Protein AF-0000000066116613 (afdb_homodimer)

InterPro domains:
  IPR000525 Initiator Rep protein, WH1 domain [PF01051] (94-215)

Secondary structure (DSSP, 8-state):
--TTHHHHHHHHGGGS--------TTEEEEEHHHHHTTTEEPPPSS---PPPPEE-TTTTTTSHHHHHHT--EEEEESS-EEIIIIIHHHHHHHHHHHHHTTS-SEEEE-HHHHHHHHT--TT---HHHHHHHHHHHHHHHT-EEEEEETTTTSEEEEEES-SEEEEETTTTEEEEE--GGGGGGGSGGGEEEEEHHHHHTSTT-HHHHHHHHHHHHS-SSPPPEEHHHHHHHHT--S-HHHHHHHHHHHHHHHHHTTSEEEEEEEETTEEEEEEEEE-TT-----/--TTHHHHHHHHGGGS--------TTEEEEEHHHHHTTTEEPPPSS---PPPPEE-HHHHTTSHHHHHHT--EEEEESS-EEIIIIIHHHHHHHHHHHHHTTS-SEEEE-HHHHHHHHT--TT---HHHHHHHHHHHHHHHT-EEEEEETTTTSEEEEEES-SEEEEETTTTEEEEE--GGGGGGGSGGGEEEEEHHHHHTSTT-HHHHHHHHHHHHS-SSPPPEEHHHHHHHHT--S-HHHHHHHHHHHHHHHHHTTSEEEEEEEETTEEEEEEEEE-TT-----

Sequence (572 aa):
MNQSFISDILYADIESKAKELTVNSNNTVQPVALMRLGVFVPKPSKSKGESKEIDATKAFSQLEIAKAEGYDDIKITGPRLDMDTDFKTWIGVIYAFSKYGLSSNTIQLSFQEFAKACGFPSKRLDAKLRLTIHESLGRLRNKGIAFKRGKDAKGGYQTGLLKVGRFDADLDLIELEADSKLWELFQLDYRVLLQHHALRALPKKEAAQAIYTFIESLPQNPLPLSFARIRERLALQSAVGEQNRIIKKAIEQLKTIGYLDCSIEKKGRESFVIVHSRNPKLKLPEMNQSFISDILYADIESKAKELTVNSNNTVQPVALMRLGVFVPKPSKSKGESKEIDATKAFSQLEIAKAEGYDDIKITGPRLDMDTDFKTWIGVIYAFSKYGLSSNTIQLSFQEFAKACGFPSKRLDAKLRLTIHESLGRLRNKGIAFKRGKDAKGGYQTGLLKVGRFDADLDLIELEADSKLWELFQLDYRVLLQHHALRALPKKEAAQAIYTFIESLPQNPLPLSFARIRERLALQSAVGEQNRIIKKAIEQLKTIGYLDCSIEKKGRESFVIVHSRNPKLKLPE

pLDDT: mean 84.76, std 18.33, range [23.83, 98.25]

Nearest PDB structures (foldseek):
  5tbf-assembly1_A  TM=5.967E-01  e=9.423E-08  Vibrio cholerae
  2z9o-assembly1_B  TM=4.712E-01  e=1.120E-05  Escherichia coli K-12
  6h24-assembly1_A  TM=6.104E-01  e=5.642E-03  Sphinx1.76-related DNA
  4pgh-assembly2_C  TM=4.924E-01  e=4.299E-01  Sorghum bicolor
  6abt-assembly1_A  TM=4.625E-01  e=2.276E+00  Listeria monocytogenes

Radius of gyration: 25.93 Å; Cα contacts (8 Å, |Δi|>4): 1082; chains: 2; bounding box: 59×77×55 Å

Solvent-accessible surface area (backbone atoms only — not comparable to full-atom values): 30577 Å² total; per-residue (Å²): 141,77,83,65,63,71,57,52,66,71,58,58,74,68,70,65,80,85,65,74,78,75,73,49,98,54,36,42,69,40,36,28,50,57,38,57,37,53,55,45,18,42,71,64,88,58,92,64,63,56,39,71,73,38,83,37,33,79,66,46,46,80,37,62,60,25,56,76,70,50,38,70,42,29,39,34,39,38,56,72,30,27,43,84,52,35,42,24,49,48,47,16,51,48,50,50,40,72,76,56,31,87,82,37,49,59,37,75,47,42,36,65,60,40,42,48,56,26,65,48,75,72,90,57,87,38,42,66,50,38,40,51,51,49,54,33,46,38,44,42,27,17,23,26,35,39,38,23,18,61,96,48,31,47,24,35,37,25,39,39,72,25,43,33,36,34,36,31,56,89,74,39,29,30,36,43,27,44,55,68,78,54,43,65,50,72,33,72,92,40,44,29,79,44,46,46,63,58,51,62,73,35,72,92,34,32,58,34,44,42,49,49,47,29,56,61,46,42,62,94,78,53,72,67,41,42,50,68,58,51,46,54,29,40,60,68,87,65,56,67,71,59,48,51,52,51,50,53,51,22,52,49,51,38,35,72,53,32,31,43,42,68,48,79,44,76,58,88,95,41,45,28,42,40,68,74,47,78,32,82,84,35,53,70,80,125,140,79,84,66,63,72,60,53,68,73,60,56,78,69,70,65,80,86,64,74,78,73,72,48,99,56,37,42,68,40,35,28,52,58,37,59,37,54,57,46,18,40,72,66,88,60,92,65,66,55,38,70,75,38,83,36,33,78,65,44,45,79,38,64,59,25,57,76,70,51,37,70,42,28,38,36,40,37,56,72,30,27,43,81,54,34,41,23,49,47,46,15,53,48,48,51,39,72,76,57,30,86,81,38,48,60,38,75,48,42,36,66,59,40,43,46,57,26,65,47,74,72,91,55,85,40,41,68,50,39,42,51,50,47,54,34,46,39,44,42,29,17,22,26,35,38,37,23,19,60,95,48,31,45,23,34,37,26,38,38,73,25,43,33,37,33,37,32,56,90,75,40,29,31,36,43,28,44,54,65,79,53,44,64,51,72,34,72,95,37,44,28,80,42,46,46,63,58,51,63,73,36,74,92,34,31,58,32,44,41,50,49,47,28,56,61,46,43,62,94,77,52,74,68,40,41,50,68,59,50,46,54,27,40,59,67,85,65,55,67,71,57,47,52,51,51,49,52,52,21,52,49,52,37,36,70,52,32,30,42,43,67,49,78,44,74,60,90,96,42,44,26,42,40,68,75,46,75,32,82,83,38,52,72,80,128

Foldseek 3Di:
DDPPVVVCVVPPVLPDDPPPPDDDLWKFKAFLLCLLAQQAAADAPDPDDWADKTFSQVSCCPQPVCVVVVFRTKIKTFHHHYCQQLVLLLQLVLVQCVVAVPPHLKGKDFLLSSCSSSVHDNPDPDPVSVVSSVVSLVRQCRTKMKTAHDPVRPDIDIGGRFPDWDDDPVVRMIMTGGDPSCCVSSDSSRIFMATNVLVVLQPSLRLLVSVRSNVRSDPFFDDWAKLVSSCRNNVHPDDSVVSVVSNVVSVVSCVVQQAFDWDWDDDPPIITIGTDGGDSPTDPPD/DDPPVVVCVVPPPLPDDPPPPDDDLWKFKAFLLCLLAQQAAADAPDPDDWADKTFSQVSCCPQPVCVVVVFRTKIKTFHHHYCQQLVLLLQLVLVQCVVAVPVHLKGKDFLLSSCSSSVHDNPDPDPVSVVSSVVSLVRQCRTKMKTAHDPVRPDIDIGGRFPDWDDDPVVRMIMTGGDPSCCVSSDDSRIFMATNVLVVLQPSLRLLVSVRSNVRSDPFFDDWAKLVSSCRNNVHPDDSVVSVVSNVVSQVSCVVQQAFDWDWDDDPPIITIGTDGGDSPTDPPD

Structure (mmCIF, N/CA/C/O backbone):
data_AF-0000000066116613-model_v1
#
loop_
_entity.id
_entity.type
_entity.pdbx_description
1 polymer 'Replication protein RepA'
#
loop_
_atom_site.group_PDB
_atom_site.id
_atom_site.type_symbol
_atom_site.label_atom_id
_atom_site.label_alt_id
_atom_site.label_comp_id
_atom_site.label_asym_id
_atom_site.label_entity_id
_atom_site.label_seq_id
_atom_site.pdbx_PDB_ins_code
_atom_site.Cartn_x
_atom_site.Cartn_y
_atom_site.Cartn_z
_atom_site.occupancy
_atom_site.B_iso_or_equiv
_atom_site.auth_seq_id
_atom_site.auth_comp_id
_atom_site.auth_asym_id
_atom_site.auth_atom_id
_atom_site.pdbx_PDB_model_num
ATOM 1 N N . MET A 1 1 ? -32.219 -27.734 -8.586 1 24.73 1 MET A N 1
ATOM 2 C CA . MET A 1 1 ? -30.922 -28.312 -8.961 1 24.73 1 MET A CA 1
ATOM 3 C C . MET A 1 1 ? -29.828 -27.875 -7.992 1 24.73 1 MET A C 1
ATOM 5 O O . MET A 1 1 ? -29.797 -26.719 -7.578 1 24.73 1 MET A O 1
ATOM 9 N N . ASN A 1 2 ? -28.938 -28.828 -7.309 1 24.36 2 ASN A N 1
ATOM 10 C CA . ASN A 1 2 ? -28.344 -29.172 -6.023 1 24.36 2 ASN A CA 1
ATOM 11 C C . ASN A 1 2 ? -27.047 -28.391 -5.77 1 24.36 2 ASN A C 1
ATOM 13 O O . ASN A 1 2 ? -26.156 -28.375 -6.617 1 24.36 2 ASN A O 1
ATOM 17 N N . GLN A 1 3 ? -26.953 -27.469 -4.762 1 30.91 3 GLN A N 1
ATOM 18 C CA . GLN A 1 3 ? -26.016 -26.625 -4.031 1 30.91 3 GLN A CA 1
ATOM 19 C C . GLN A 1 3 ? -24.812 -27.453 -3.568 1 30.91 3 GLN A C 1
ATOM 21 O O . GLN A 1 3 ? -23.812 -26.891 -3.115 1 30.91 3 GLN A O 1
ATOM 26 N N . SER A 1 4 ? -24.984 -28.812 -3.41 1 31.23 4 SER A N 1
ATOM 27 C CA . SER A 1 4 ? -24.047 -29.781 -2.859 1 31.23 4 SER A CA 1
ATOM 28 C C . SER A 1 4 ? -22.875 -30 -3.805 1 31.23 4 SER A C 1
ATOM 30 O O . SER A 1 4 ? -21.797 -30.438 -3.375 1 31.23 4 SER A O 1
ATOM 32 N N . PHE A 1 5 ? -23.062 -29.969 -5.117 1 28.81 5 PHE A N 1
ATOM 33 C CA . PHE A 1 5 ? -22.062 -30.438 -6.07 1 28.81 5 PHE A CA 1
ATOM 34 C C . PHE A 1 5 ? -20.844 -29.531 -6.066 1 28.81 5 PHE A C 1
ATOM 36 O O . PHE A 1 5 ? -19.734 -29.969 -6.379 1 28.81 5 PHE A O 1
ATOM 43 N N . ILE A 1 6 ? -21.094 -28.25 -5.879 1 30.61 6 ILE A N 1
ATOM 44 C CA . ILE A 1 6 ? -19.984 -27.344 -6.051 1 30.61 6 ILE A CA 1
ATOM 45 C C . ILE A 1 6 ? -19.016 -27.469 -4.867 1 30.61 6 ILE A C 1
ATOM 47 O O . ILE A 1 6 ? -17.844 -27.125 -4.977 1 30.61 6 ILE A O 1
ATOM 51 N N . SER A 1 7 ? -19.578 -27.906 -3.682 1 31.44 7 SER A N 1
ATOM 52 C CA . SER A 1 7 ? -18.781 -28 -2.461 1 31.44 7 SER A CA 1
ATOM 53 C C . SER A 1 7 ? -17.734 -29.109 -2.562 1 31.44 7 SER A C 1
ATOM 55 O O . SER A 1 7 ? -16.609 -28.953 -2.102 1 31.44 7 SER A O 1
ATOM 57 N N . ASP A 1 8 ? -18.156 -30.297 -3.07 1 29.53 8 ASP A N 1
ATOM 58 C CA . ASP A 1 8 ? -17.375 -31.516 -3.023 1 29.53 8 ASP A CA 1
ATOM 59 C C . ASP A 1 8 ? -16.141 -31.422 -3.906 1 29.53 8 ASP A C 1
ATOM 61 O O . ASP A 1 8 ? -15.156 -32.125 -3.695 1 29.53 8 ASP A O 1
ATOM 65 N N . ILE A 1 9 ? -16.297 -30.828 -5.098 1 30.64 9 ILE A N 1
ATOM 66 C CA . ILE A 1 9 ? -15.195 -30.844 -6.055 1 30.64 9 ILE A CA 1
ATOM 67 C C . ILE A 1 9 ? -14.008 -30.062 -5.5 1 30.64 9 ILE A C 1
ATOM 69 O O . ILE A 1 9 ? -12.852 -30.422 -5.75 1 30.64 9 ILE A O 1
ATOM 73 N N . LEU A 1 10 ? -14.297 -29.031 -4.727 1 31.41 10 LEU A N 1
ATOM 74 C CA . LEU A 1 10 ? -13.18 -28.219 -4.254 1 31.41 10 LEU A CA 1
ATOM 75 C C . LEU A 1 10 ? -12.359 -28.969 -3.209 1 31.41 10 LEU A C 1
ATOM 77 O O . LEU A 1 10 ? -11.141 -28.797 -3.125 1 31.41 10 LEU A O 1
ATOM 81 N N . TYR A 1 11 ? -13.07 -29.781 -2.312 1 31.69 11 TYR A N 1
ATOM 82 C CA . TYR A 1 11 ? -12.422 -30.422 -1.17 1 31.69 11 TYR A CA 1
ATOM 83 C C . TYR A 1 11 ? -11.727 -31.703 -1.589 1 31.69 11 TYR A C 1
ATOM 85 O O . TYR A 1 11 ? -11.07 -32.344 -0.771 1 31.69 11 TYR A O 1
ATOM 93 N N . ALA A 1 12 ? -12.188 -32.375 -2.674 1 31.41 12 ALA A N 1
ATOM 94 C CA . ALA A 1 12 ? -11.711 -33.75 -2.859 1 31.41 12 ALA A CA 1
ATOM 95 C C . ALA A 1 12 ? -10.188 -33.781 -2.912 1 31.41 12 ALA A C 1
ATOM 97 O O . ALA A 1 12 ? -9.57 -34.719 -2.371 1 31.41 12 ALA A O 1
ATOM 98 N N . ASP A 1 13 ? -9.586 -32.875 -3.777 1 30.98 13 ASP A N 1
ATOM 99 C CA . ASP A 1 13 ? -8.211 -33.188 -4.133 1 30.98 13 ASP A CA 1
ATOM 100 C C . ASP A 1 13 ? -7.242 -32.75 -3.039 1 30.98 13 ASP A C 1
ATOM 102 O O . ASP A 1 13 ? -6.031 -32.688 -3.254 1 30.98 13 ASP A O 1
ATOM 106 N N . ILE A 1 14 ? -7.754 -32.281 -1.963 1 33.25 14 ILE A N 1
ATOM 107 C CA . ILE A 1 14 ? -6.836 -31.891 -0.893 1 33.25 14 ILE A CA 1
ATOM 108 C C . ILE A 1 14 ? -6.266 -33.156 -0.238 1 33.25 14 ILE A C 1
ATOM 110 O O . ILE A 1 14 ? -5.535 -33.062 0.75 1 33.25 14 ILE A O 1
ATOM 114 N N . GLU A 1 15 ? -6.859 -34.344 -0.335 1 30.59 15 GLU A N 1
ATOM 115 C CA . GLU A 1 15 ? -6.312 -35.469 0.401 1 30.59 15 GLU A CA 1
ATOM 116 C C . GLU A 1 15 ? -4.887 -35.781 -0.043 1 30.59 15 GLU A C 1
ATOM 118 O O . GLU A 1 15 ? -4.289 -36.781 0.403 1 30.59 15 GLU A O 1
ATOM 123 N N . SER A 1 16 ? -4.492 -35.469 -1.316 1 31.27 16 SER A N 1
ATOM 124 C CA . SER A 1 16 ? -3.279 -36.219 -1.65 1 31.27 16 SER A CA 1
ATOM 125 C C . SER A 1 16 ? -2.176 -35.969 -0.629 1 31.27 16 SER A C 1
ATOM 127 O O . SER A 1 16 ? -2.229 -34.969 0.112 1 31.27 16 SER A O 1
ATOM 129 N N . LYS A 1 17 ? -0.953 -36.75 -0.797 1 34.47 17 LYS A N 1
ATOM 130 C CA . LYS A 1 17 ? 0.328 -37 -0.14 1 34.47 17 LYS A CA 1
ATOM 131 C C . LYS A 1 17 ? 1.027 -35.688 0.205 1 34.47 17 LYS A C 1
ATOM 133 O O . LYS A 1 17 ? 1.122 -34.781 -0.633 1 34.47 17 LYS A O 1
ATOM 138 N N . ALA A 1 18 ? 1.163 -35.281 1.339 1 36.81 18 ALA A N 1
ATOM 139 C CA . ALA A 1 18 ? 2.119 -34.375 1.963 1 36.81 18 ALA A CA 1
ATOM 140 C C . ALA A 1 18 ? 3.461 -34.406 1.234 1 36.81 18 ALA A C 1
ATOM 142 O O . ALA A 1 18 ? 4.402 -35.031 1.683 1 36.81 18 ALA A O 1
ATOM 143 N N . LYS A 1 19 ? 3.531 -34.5 -0.073 1 39.72 19 LYS A N 1
ATOM 144 C CA . LYS A 1 19 ? 4.852 -34.562 -0.693 1 39.72 19 LYS A CA 1
ATOM 145 C C . LYS A 1 19 ? 5.66 -33.312 -0.362 1 39.72 19 LYS A C 1
ATOM 147 O O . LYS A 1 19 ? 5.199 -32.188 -0.59 1 39.72 19 LYS A O 1
ATOM 152 N N . GLU A 1 20 ? 6.48 -33.312 0.629 1 46.62 20 GLU A N 1
ATOM 153 C CA . GLU A 1 20 ? 7.496 -32.312 0.963 1 46.62 20 GLU A CA 1
ATOM 154 C C . GLU A 1 20 ? 8.055 -31.656 -0.293 1 46.62 20 GLU A C 1
ATOM 156 O O . GLU A 1 20 ? 8.727 -32.312 -1.099 1 46.62 20 GLU A O 1
ATOM 161 N N . LEU A 1 21 ? 7.184 -30.703 -0.825 1 52.16 21 LEU A N 1
ATOM 162 C CA . LEU A 1 21 ? 7.762 -29.969 -1.947 1 52.16 21 LEU A CA 1
ATOM 163 C C . LEU A 1 21 ? 9.172 -29.484 -1.615 1 52.16 21 LEU A C 1
ATOM 165 O O . LEU A 1 21 ? 9.391 -28.891 -0.564 1 52.16 21 LEU A O 1
ATOM 169 N N . THR A 1 22 ? 10.156 -30.312 -1.931 1 53 22 THR A N 1
ATOM 170 C CA . THR A 1 22 ? 11.539 -29.922 -1.69 1 53 22 THR A CA 1
ATOM 171 C C . THR A 1 22 ? 11.938 -28.766 -2.607 1 53 22 THR A C 1
ATOM 173 O O . THR A 1 22 ? 11.852 -28.875 -3.832 1 53 22 THR A O 1
ATOM 176 N N . VAL A 1 23 ? 12.039 -27.578 -1.979 1 58.28 23 VAL A N 1
ATOM 177 C CA . VAL A 1 23 ? 12.531 -26.406 -2.693 1 58.28 23 VAL A CA 1
ATOM 178 C C . VAL A 1 23 ? 14.016 -26.578 -3.01 1 58.28 23 VAL A C 1
ATOM 180 O O . VAL A 1 23 ? 14.797 -27 -2.15 1 58.28 23 VAL A O 1
ATOM 183 N N . ASN A 1 24 ? 14.328 -26.719 -4.309 1 64.12 24 ASN A N 1
ATOM 184 C CA . ASN A 1 24 ? 15.719 -26.656 -4.742 1 64.12 24 ASN A CA 1
ATOM 185 C C . ASN A 1 24 ? 15.984 -25.453 -5.629 1 64.12 24 ASN A C 1
ATOM 187 O O . ASN A 1 24 ? 15.172 -24.516 -5.672 1 64.12 24 ASN A O 1
ATOM 191 N N . SER A 1 25 ? 17.109 -25.438 -6.152 1 64.94 25 SER A N 1
ATOM 192 C CA . SER A 1 25 ? 17.547 -24.281 -6.93 1 64.94 25 SER A CA 1
ATOM 193 C C . SER A 1 25 ? 16.734 -24.141 -8.211 1 64.94 25 SER A C 1
ATOM 195 O O . SER A 1 25 ? 16.75 -23.078 -8.852 1 64.94 25 SER A O 1
ATOM 197 N N . ASN A 1 26 ? 15.953 -25.109 -8.43 1 74.19 26 ASN A N 1
ATOM 198 C CA . ASN A 1 26 ? 15.305 -25.094 -9.742 1 74.19 26 ASN A CA 1
ATOM 199 C C . ASN A 1 26 ? 13.797 -24.906 -9.617 1 74.19 26 ASN A C 1
ATOM 201 O O . ASN A 1 26 ? 13.086 -24.891 -10.625 1 74.19 26 ASN A O 1
ATOM 205 N N . ASN A 1 27 ? 13.398 -24.844 -8.422 1 78.31 27 ASN A N 1
ATOM 206 C CA . ASN A 1 27 ? 11.953 -24.719 -8.266 1 78.31 27 ASN A CA 1
ATOM 207 C C . ASN A 1 27 ? 11.586 -23.828 -7.09 1 78.31 27 ASN A C 1
ATOM 209 O O . ASN A 1 27 ? 12.461 -23.406 -6.336 1 78.31 27 ASN A O 1
ATOM 213 N N . THR A 1 28 ? 10.422 -23.422 -7.168 1 78.44 28 THR A N 1
ATOM 214 C CA . THR A 1 28 ? 9.898 -22.625 -6.066 1 78.44 28 THR A CA 1
ATOM 215 C C . THR A 1 28 ? 8.5 -23.094 -5.664 1 78.44 28 THR A C 1
ATOM 217 O O . THR A 1 28 ? 7.75 -23.594 -6.504 1 78.44 28 THR A O 1
ATOM 220 N N . VAL A 1 29 ? 8.273 -22.984 -4.441 1 77.31 29 VAL A N 1
ATOM 221 C CA . VAL A 1 29 ? 6.953 -23.297 -3.908 1 77.31 29 VAL A CA 1
ATOM 222 C C . VAL A 1 29 ? 6.164 -22.016 -3.674 1 77.31 29 VAL A C 1
ATOM 224 O O . VAL A 1 29 ? 6.66 -21.078 -3.039 1 77.31 29 VAL A O 1
ATOM 227 N N . GLN A 1 30 ? 4.992 -21.953 -4.285 1 84.31 30 GLN A N 1
ATOM 228 C CA . GLN A 1 30 ? 4.18 -20.734 -4.203 1 84.31 30 GLN A CA 1
ATOM 229 C C . GLN A 1 30 ? 2.77 -21.062 -3.711 1 84.31 30 GLN A C 1
ATOM 231 O O . GLN A 1 30 ? 2.25 -22.141 -3.961 1 84.31 30 GLN A O 1
ATOM 236 N N . PRO A 1 31 ? 2.156 -20.062 -3.016 1 83.19 31 PRO A N 1
ATOM 237 C CA . PRO A 1 31 ? 0.76 -20.266 -2.625 1 83.19 31 PRO A CA 1
ATOM 238 C C . PRO A 1 31 ? -0.18 -20.359 -3.824 1 83.19 31 PRO A C 1
ATOM 240 O O . PRO A 1 31 ? -0.227 -19.438 -4.648 1 83.19 31 PRO A O 1
ATOM 243 N N . VAL A 1 32 ? -0.983 -21.391 -3.803 1 84.69 32 VAL A N 1
ATOM 244 C CA . VAL A 1 32 ? -1.9 -21.672 -4.906 1 84.69 32 VAL A CA 1
ATOM 245 C C . VAL A 1 32 ? -2.871 -20.5 -5.07 1 84.69 32 VAL A C 1
ATOM 247 O O . VAL A 1 32 ? -3.154 -20.078 -6.191 1 84.69 32 VAL A O 1
ATOM 250 N N . ALA A 1 33 ? -3.367 -19.984 -4.012 1 85.75 33 ALA A N 1
ATOM 251 C CA . ALA A 1 33 ? -4.383 -18.938 -4.039 1 85.75 33 ALA A CA 1
ATOM 252 C C . ALA A 1 33 ? -3.883 -17.703 -4.785 1 85.75 33 ALA A C 1
ATOM 254 O O . ALA A 1 33 ? -4.625 -17.078 -5.555 1 85.75 33 ALA A O 1
ATOM 255 N N . LEU A 1 34 ? -2.652 -17.359 -4.598 1 88.94 34 LEU A N 1
ATOM 256 C CA . LEU A 1 34 ? -2.104 -16.172 -5.238 1 88.94 34 LEU A CA 1
ATOM 257 C C . LEU A 1 34 ? -1.85 -16.422 -6.723 1 88.94 34 LEU A C 1
ATOM 259 O O . LEU A 1 34 ? -1.792 -15.477 -7.516 1 88.94 34 LEU A O 1
ATOM 263 N N . MET A 1 35 ? -1.656 -17.641 -7.133 1 90.69 35 MET A N 1
ATOM 264 C CA . MET A 1 35 ? -1.418 -17.984 -8.531 1 90.69 35 MET A CA 1
ATOM 265 C C . MET A 1 35 ? -2.721 -17.984 -9.32 1 90.69 35 MET A C 1
ATOM 267 O O . MET A 1 35 ? -2.717 -17.75 -10.531 1 90.69 35 MET A O 1
ATOM 271 N N . ARG A 1 36 ? -3.77 -18.156 -8.617 1 91.12 36 ARG A N 1
ATOM 272 C CA . ARG A 1 36 ? -5.062 -18.234 -9.297 1 91.12 36 ARG A CA 1
ATOM 273 C C . ARG A 1 36 ? -5.707 -16.859 -9.422 1 91.12 36 ARG A C 1
ATOM 275 O O . ARG A 1 36 ? -6.586 -16.656 -10.258 1 91.12 36 ARG A O 1
ATOM 282 N N . LEU A 1 37 ? -5.262 -15.977 -8.594 1 92.81 37 LEU A N 1
ATOM 283 C CA . LEU A 1 37 ? -5.816 -14.625 -8.594 1 92.81 37 LEU A CA 1
ATOM 284 C C . LEU A 1 37 ? -4.984 -13.695 -9.469 1 92.81 37 LEU A C 1
ATOM 286 O O . LEU A 1 37 ? -3.83 -14 -9.781 1 92.81 37 LEU A O 1
ATOM 290 N N . GLY A 1 38 ? -5.602 -12.633 -9.875 1 92.06 38 GLY A N 1
ATOM 291 C CA . GLY A 1 38 ? -4.895 -11.641 -10.664 1 92.06 38 GLY A CA 1
ATOM 292 C C . GLY A 1 38 ? -4.02 -10.727 -9.828 1 92.06 38 GLY A C 1
ATOM 293 O O . GLY A 1 38 ? -4.082 -9.5 -9.969 1 92.06 38 GLY A O 1
ATOM 294 N N . VAL A 1 39 ? -3.215 -11.289 -9 1 93.94 39 VAL A N 1
ATOM 295 C CA . VAL A 1 39 ? -2.326 -10.5 -8.156 1 93.94 39 VAL A CA 1
ATOM 296 C C . VAL A 1 39 ? -1.068 -10.117 -8.93 1 93.94 39 VAL A C 1
ATOM 298 O O . VAL A 1 39 ? -0.685 -8.953 -8.977 1 93.94 39 VAL A O 1
ATOM 301 N N . PHE A 1 40 ? -0.395 -11.117 -9.484 1 95.44 40 PHE A N 1
ATOM 302 C CA . PHE A 1 40 ? 0.722 -10.898 -10.398 1 95.44 40 PHE A CA 1
ATOM 303 C C . PHE A 1 40 ? 0.267 -11.008 -11.852 1 95.44 40 PHE A C 1
ATOM 305 O O . PHE A 1 40 ? -0.179 -12.062 -12.289 1 95.44 40 PHE A O 1
ATOM 312 N N . VAL A 1 41 ? 0.375 -9.922 -12.578 1 95.19 41 VAL A N 1
ATOM 313 C CA . VAL A 1 41 ? -0.257 -9.844 -13.898 1 95.19 41 VAL A CA 1
ATOM 314 C C . VAL A 1 41 ? 0.742 -9.305 -14.914 1 95.19 41 VAL A C 1
ATOM 316 O O . VAL A 1 41 ? 1.777 -8.75 -14.547 1 95.19 41 VAL A O 1
ATOM 319 N N . PRO A 1 42 ? 0.467 -9.492 -16.203 1 93.75 42 PRO A N 1
ATOM 320 C CA . PRO A 1 42 ? 1.356 -8.922 -17.219 1 93.75 42 PRO A CA 1
ATOM 321 C C . PRO A 1 42 ? 1.408 -7.395 -17.156 1 93.75 42 PRO A C 1
ATOM 323 O O . PRO A 1 42 ? 0.392 -6.746 -16.891 1 93.75 42 PRO A O 1
ATOM 326 N N . LYS A 1 43 ? 2.568 -6.871 -17.406 1 87.44 43 LYS A N 1
ATOM 327 C CA . LYS A 1 43 ? 2.734 -5.422 -17.438 1 87.44 43 LYS A CA 1
ATOM 328 C C . LYS A 1 43 ? 1.81 -4.785 -18.469 1 87.44 43 LYS A C 1
ATOM 330 O O . LYS A 1 43 ? 1.645 -5.312 -19.578 1 87.44 43 LYS A O 1
ATOM 335 N N . PRO A 1 44 ? 1.204 -3.693 -18 1 74.12 44 PRO A N 1
ATOM 336 C CA . PRO A 1 44 ? 0.326 -3.045 -18.969 1 74.12 44 PRO A CA 1
ATOM 337 C C . PRO A 1 44 ? 1.099 -2.346 -20.094 1 74.12 44 PRO A C 1
ATOM 339 O O . PRO A 1 44 ? 2.26 -1.973 -19.906 1 74.12 44 PRO A O 1
ATOM 342 N N . SER A 1 45 ? 0.627 -2.398 -21.172 1 63.25 45 SER A N 1
ATOM 343 C CA . SER A 1 45 ? 1.236 -1.646 -22.266 1 63.25 45 SER A CA 1
ATOM 344 C C . SER A 1 45 ? 1.267 -0.152 -21.953 1 63.25 45 SER A C 1
ATOM 346 O O . SER A 1 45 ? 2.219 0.542 -22.312 1 63.25 45 SER A O 1
ATOM 348 N N . LYS A 1 46 ? 0.271 0.377 -21.453 1 58.62 46 LYS A N 1
ATOM 349 C CA . LYS A 1 46 ? 0.239 1.786 -21.078 1 58.62 46 LYS A CA 1
ATOM 350 C C . LYS A 1 46 ? 0.115 1.946 -19.562 1 58.62 46 LYS A C 1
ATOM 352 O O . LYS A 1 46 ? -0.517 1.124 -18.891 1 58.62 46 LYS A O 1
ATOM 357 N N . SER A 1 47 ? 1.308 2.625 -19.062 1 53.44 47 SER A N 1
ATOM 358 C CA . SER A 1 47 ? 1.541 2.883 -17.641 1 53.44 47 SER A CA 1
ATOM 359 C C . SER A 1 47 ? 0.234 3.17 -16.922 1 53.44 47 SER A C 1
ATOM 361 O O . SER A 1 47 ? -0.19 4.324 -16.828 1 53.44 47 SER A O 1
ATOM 363 N N . LYS A 1 48 ? -0.689 2.377 -17.062 1 52.84 48 LYS A N 1
ATOM 364 C CA . LYS A 1 48 ? -1.902 2.895 -16.438 1 52.84 48 LYS A CA 1
ATOM 365 C C . LYS A 1 48 ? -1.895 2.645 -14.938 1 52.84 48 LYS A C 1
ATOM 367 O O . LYS A 1 48 ? -1.047 1.908 -14.43 1 52.84 48 LYS A O 1
ATOM 372 N N . GLY A 1 49 ? -2.896 3.096 -14.141 1 54.19 49 GLY A N 1
ATOM 373 C CA . GLY A 1 49 ? -3.521 3.395 -12.867 1 54.19 49 GLY A CA 1
ATOM 374 C C . GLY A 1 49 ? -3.482 2.232 -11.891 1 54.19 49 GLY A C 1
ATOM 375 O O . GLY A 1 49 ? -2.801 1.234 -12.141 1 54.19 49 GLY A O 1
ATOM 376 N N . GLU A 1 50 ? -3.994 2.369 -10.844 1 60.53 50 GLU A N 1
ATOM 377 C CA . GLU A 1 50 ? -4.238 1.448 -9.734 1 60.53 50 GLU A CA 1
ATOM 378 C C . GLU A 1 50 ? -4.973 0.198 -10.211 1 60.53 50 GLU A C 1
ATOM 380 O O . GLU A 1 50 ? -5.754 0.254 -11.164 1 60.53 50 GLU A O 1
ATOM 385 N N . SER A 1 51 ? -4.363 -0.978 -9.664 1 65.62 51 SER A N 1
ATOM 386 C CA . SER A 1 51 ? -5.02 -2.258 -9.914 1 65.62 51 SER A CA 1
ATOM 387 C C . SER A 1 51 ? -6.449 -2.26 -9.383 1 65.62 51 SER A C 1
ATOM 389 O O . SER A 1 51 ? -6.758 -1.561 -8.414 1 65.62 51 SER A O 1
ATOM 391 N N . LYS A 1 52 ? -7.227 -2.846 -10.086 1 77.62 52 LYS A N 1
ATOM 392 C CA . LYS A 1 52 ? -8.57 -3.119 -9.594 1 77.62 52 LYS A CA 1
ATOM 393 C C . LYS A 1 52 ? -8.531 -3.969 -8.328 1 77.62 52 LYS A C 1
ATOM 395 O O . LYS A 1 52 ? -7.598 -4.75 -8.125 1 77.62 52 LYS A O 1
ATOM 400 N N . GLU A 1 53 ? -9.453 -3.699 -7.574 1 90.25 53 GLU A N 1
ATOM 401 C CA . GLU A 1 53 ? -9.641 -4.527 -6.387 1 90.25 53 GLU A CA 1
ATOM 402 C C . GLU A 1 53 ? -9.883 -5.984 -6.762 1 90.25 53 GLU A C 1
ATOM 404 O O . GLU A 1 53 ? -10.633 -6.277 -7.695 1 90.25 53 GLU A O 1
ATOM 409 N N . ILE A 1 54 ? -9.211 -6.918 -6.098 1 94.44 54 ILE A N 1
ATOM 410 C CA . ILE A 1 54 ? -9.344 -8.352 -6.34 1 94.44 54 ILE A CA 1
ATOM 411 C C . ILE A 1 54 ? -10.156 -8.984 -5.215 1 94.44 54 ILE A C 1
ATOM 413 O O . ILE A 1 54 ? -9.812 -8.852 -4.039 1 94.44 54 ILE A O 1
ATOM 417 N N . ASP A 1 55 ? -11.234 -9.617 -5.547 1 95.31 55 ASP A N 1
ATOM 418 C CA . ASP A 1 55 ? -11.992 -10.383 -4.562 1 95.31 55 ASP A CA 1
ATOM 419 C C . ASP A 1 55 ? -11.312 -11.719 -4.27 1 95.31 55 ASP A C 1
ATOM 421 O O . ASP A 1 55 ? -11.32 -12.625 -5.109 1 95.31 55 ASP A O 1
ATOM 425 N N . ALA A 1 56 ? -10.781 -11.883 -3.08 1 95.12 56 ALA A N 1
ATOM 426 C CA . ALA A 1 56 ? -10.016 -13.07 -2.713 1 95.12 56 ALA A CA 1
ATOM 427 C C . ALA A 1 56 ? -10.781 -13.914 -1.697 1 95.12 56 ALA A C 1
ATOM 429 O O . ALA A 1 56 ? -10.219 -14.82 -1.082 1 95.12 56 ALA A O 1
ATOM 430 N N . THR A 1 57 ? -12.008 -13.68 -1.494 1 95.62 57 THR A N 1
ATOM 431 C CA . THR A 1 57 ? -12.805 -14.297 -0.441 1 95.62 57 THR A CA 1
ATOM 432 C C . THR A 1 57 ? -12.797 -15.82 -0.576 1 95.62 57 THR A C 1
ATOM 434 O O . THR A 1 57 ? -12.492 -16.531 0.385 1 95.62 57 THR A O 1
ATOM 437 N N . LYS A 1 58 ? -13.062 -16.281 -1.73 1 92.06 58 LYS A N 1
ATOM 438 C CA . LYS A 1 58 ? -13.117 -17.719 -1.94 1 92.06 58 LYS A CA 1
ATOM 439 C C . LYS A 1 58 ? -11.727 -18.344 -1.826 1 92.06 58 LYS A C 1
ATOM 441 O O . LYS A 1 58 ? -11.555 -19.375 -1.173 1 92.06 58 LYS A O 1
ATOM 446 N N . ALA A 1 59 ? -10.734 -17.734 -2.365 1 88.06 59 ALA A N 1
ATOM 447 C CA . ALA A 1 59 ? -9.375 -18.266 -2.404 1 88.06 59 ALA A CA 1
ATOM 448 C C . ALA A 1 59 ? -8.766 -18.328 -1.004 1 88.06 59 ALA A C 1
ATOM 450 O O . ALA A 1 59 ? -7.973 -19.219 -0.705 1 88.06 59 ALA A O 1
ATOM 451 N N . PHE A 1 60 ? -9.148 -17.406 -0.107 1 90.06 60 PHE A N 1
ATOM 452 C CA . PHE A 1 60 ? -8.531 -17.312 1.208 1 90.06 60 PHE A CA 1
ATOM 453 C C . PHE A 1 60 ? -9.453 -17.859 2.287 1 90.06 60 PHE A C 1
ATOM 455 O O . PHE A 1 60 ? -9.156 -17.75 3.479 1 90.06 60 PHE A O 1
ATOM 462 N N . SER A 1 61 ? -10.547 -18.422 1.933 1 88.44 61 SER A N 1
ATOM 463 C CA . SER A 1 61 ? -11.562 -18.859 2.877 1 88.44 61 SER A CA 1
ATOM 464 C C . SER A 1 61 ? -11.031 -19.953 3.793 1 88.44 61 SER A C 1
ATOM 466 O O . SER A 1 61 ? -11.516 -20.109 4.918 1 88.44 61 SER A O 1
ATOM 468 N N . GLN A 1 62 ? -9.992 -20.672 3.346 1 83.62 62 GLN A N 1
ATOM 469 C CA . GLN A 1 62 ? -9.516 -21.812 4.109 1 83.62 62 GLN A CA 1
ATOM 470 C C . GLN A 1 62 ? -8.359 -21.422 5.027 1 83.62 62 GLN A C 1
ATOM 472 O O . GLN A 1 62 ? -7.902 -22.234 5.84 1 83.62 62 GLN A O 1
ATOM 477 N N . LEU A 1 63 ? -7.953 -20.203 4.922 1 85.62 63 LEU A N 1
ATOM 478 C CA . LEU A 1 63 ? -6.898 -19.734 5.816 1 85.62 63 LEU A CA 1
ATOM 479 C C . LEU A 1 63 ? -7.371 -19.75 7.27 1 85.62 63 LEU A C 1
ATOM 481 O O . LEU A 1 63 ? -8.531 -19.453 7.551 1 85.62 63 LEU A O 1
ATOM 485 N N . GLU A 1 64 ? -6.469 -20.062 8.109 1 85.06 64 GLU A N 1
ATOM 486 C CA . GLU A 1 64 ? -6.793 -20.125 9.531 1 85.06 64 GLU A CA 1
ATOM 487 C C . GLU A 1 64 ? -7.336 -18.797 10.039 1 85.06 64 GLU A C 1
ATOM 489 O O . GLU A 1 64 ? -8.297 -18.766 10.812 1 85.06 64 GLU A O 1
ATOM 494 N N . ILE A 1 65 ? -6.734 -17.781 9.633 1 88.19 65 ILE A N 1
ATOM 495 C CA . ILE A 1 65 ? -7.16 -16.469 10.125 1 88.19 65 ILE A CA 1
ATOM 496 C C . ILE A 1 65 ? -8.594 -16.188 9.672 1 88.19 65 ILE A C 1
ATOM 498 O O . ILE A 1 65 ? -9.383 -15.617 10.422 1 88.19 65 ILE A O 1
ATOM 502 N N . ALA A 1 66 ? -8.922 -16.516 8.477 1 91.62 66 ALA A N 1
ATOM 503 C CA . ALA A 1 66 ? -10.273 -16.297 7.961 1 91.62 66 ALA A CA 1
ATOM 504 C C . ALA A 1 66 ? -11.297 -17.141 8.703 1 91.62 66 ALA A C 1
ATOM 506 O O . ALA A 1 66 ? -12.344 -16.656 9.125 1 91.62 66 ALA A O 1
ATOM 507 N N . LYS A 1 67 ? -10.992 -18.391 8.914 1 92.12 67 LYS A N 1
ATOM 508 C CA . LYS A 1 67 ? -11.898 -19.328 9.578 1 92.12 67 LYS A CA 1
ATOM 509 C C . LYS A 1 67 ? -12.047 -18.969 11.055 1 92.12 67 LYS A C 1
ATOM 511 O O . LYS A 1 67 ? -13.164 -18.922 11.578 1 92.12 67 LYS A O 1
ATOM 516 N N . ALA A 1 68 ? -10.938 -18.734 11.711 1 91.94 68 ALA A N 1
ATOM 517 C CA . ALA A 1 68 ? -10.93 -18.5 13.156 1 91.94 68 ALA A CA 1
ATOM 518 C C . ALA A 1 68 ? -11.656 -17.188 13.5 1 91.94 68 ALA A C 1
ATOM 520 O O . ALA A 1 68 ? -12.383 -17.125 14.492 1 91.94 68 ALA A O 1
ATOM 521 N N . GLU A 1 69 ? -11.484 -16.203 12.672 1 93.62 69 GLU A N 1
ATOM 522 C CA . GLU A 1 69 ? -12.039 -14.891 12.984 1 93.62 69 GLU A CA 1
ATOM 523 C C . GLU A 1 69 ? -13.383 -14.68 12.297 1 93.62 69 GLU A C 1
ATOM 525 O O . GLU A 1 69 ? -14.109 -13.734 12.617 1 93.62 69 GLU A O 1
ATOM 530 N N . GLY A 1 70 ? -13.656 -15.531 11.32 1 95 70 GLY A N 1
ATOM 531 C CA . GLY A 1 70 ? -14.922 -15.445 10.617 1 95 70 GLY A CA 1
ATOM 532 C C . GLY A 1 70 ? -14.938 -14.398 9.523 1 95 70 GLY A C 1
ATOM 533 O O . GLY A 1 70 ? -15.969 -13.781 9.25 1 95 70 GLY A O 1
ATOM 534 N N . TYR A 1 71 ? -13.828 -14.133 8.984 1 96.56 71 TYR A N 1
ATOM 535 C CA . TYR A 1 71 ? -13.773 -13.18 7.879 1 96.56 71 TYR A CA 1
ATOM 536 C C . TYR A 1 71 ? -14.398 -13.773 6.621 1 96.56 71 TYR A C 1
ATOM 538 O O . TYR A 1 71 ? -14.039 -14.883 6.211 1 96.56 71 TYR A O 1
ATOM 546 N N . ASP A 1 72 ? -15.281 -13.008 5.941 1 97.19 72 ASP A N 1
ATOM 547 C CA . ASP A 1 72 ? -16 -13.539 4.781 1 97.19 72 ASP A CA 1
ATOM 548 C C . ASP A 1 72 ? -15.969 -12.547 3.621 1 97.19 72 ASP A C 1
ATOM 550 O O . ASP A 1 72 ? -16.719 -12.688 2.652 1 97.19 72 ASP A O 1
ATOM 554 N N . ASP A 1 73 ? -15.289 -11.586 3.762 1 97.5 73 ASP A N 1
ATOM 555 C CA . ASP A 1 73 ? -15.016 -10.609 2.715 1 97.5 73 ASP A CA 1
ATOM 556 C C . ASP A 1 73 ? -13.531 -10.227 2.689 1 97.5 73 ASP A C 1
ATOM 558 O O . ASP A 1 73 ? -13.07 -9.453 3.533 1 97.5 73 ASP A O 1
ATOM 562 N N . ILE A 1 74 ? -12.836 -10.742 1.733 1 96.75 74 ILE A N 1
ATOM 563 C CA . ILE A 1 74 ? -11.391 -10.555 1.641 1 96.75 74 ILE A CA 1
ATOM 564 C C . ILE A 1 74 ? -11.039 -9.914 0.297 1 96.75 74 ILE A C 1
ATOM 566 O O . ILE A 1 74 ? -11.406 -10.438 -0.759 1 96.75 74 ILE A O 1
ATOM 570 N N . LYS A 1 75 ? -10.398 -8.789 0.361 1 97.06 75 LYS A N 1
ATOM 571 C CA . LYS A 1 75 ? -10.047 -8.039 -0.844 1 97.06 75 LYS A CA 1
ATOM 572 C C . LYS A 1 75 ? -8.555 -7.738 -0.889 1 97.06 75 LYS A C 1
ATOM 574 O O . LYS A 1 75 ? -7.938 -7.465 0.144 1 97.06 75 LYS A O 1
ATOM 579 N N . ILE A 1 76 ? -8.016 -7.848 -2.059 1 96 76 ILE A N 1
ATOM 580 C CA . ILE A 1 76 ? -6.637 -7.438 -2.285 1 96 76 ILE A CA 1
ATOM 581 C C . ILE A 1 76 ? -6.609 -6.148 -3.104 1 96 76 ILE A C 1
ATOM 583 O O . ILE A 1 76 ? -7.281 -6.043 -4.129 1 96 76 ILE A O 1
ATOM 587 N N . THR A 1 77 ? -5.895 -5.152 -2.615 1 95.44 77 THR A N 1
ATOM 588 C CA . THR A 1 77 ? -5.793 -3.855 -3.275 1 95.44 77 THR A CA 1
ATOM 589 C C . THR A 1 77 ? -4.34 -3.393 -3.334 1 95.44 77 THR A C 1
ATOM 591 O O . THR A 1 77 ? -3.473 -3.961 -2.666 1 95.44 77 THR A O 1
ATOM 594 N N . GLY A 1 78 ? -4.141 -2.305 -4.133 1 94.12 78 GLY A N 1
ATOM 595 C CA . GLY A 1 78 ? -2.791 -1.781 -4.266 1 94.12 78 GLY A CA 1
ATOM 596 C C . GLY A 1 78 ? -2.297 -1.759 -5.699 1 94.12 78 GLY A C 1
ATOM 597 O O . GLY A 1 78 ? -3.082 -1.916 -6.633 1 94.12 78 GLY A O 1
ATOM 598 N N . PRO A 1 79 ? -1.021 -1.634 -5.832 1 93.31 79 PRO A N 1
ATOM 599 C CA . PRO A 1 79 ? -0.474 -1.487 -7.184 1 93.31 79 PRO A CA 1
ATOM 600 C C . PRO A 1 79 ? -0.503 -2.791 -7.977 1 93.31 79 PRO A C 1
ATOM 602 O O . PRO A 1 79 ? -0.608 -3.873 -7.391 1 93.31 79 PRO A O 1
ATOM 605 N N . ARG A 1 80 ? -0.427 -2.613 -9.242 1 92.38 80 ARG A N 1
ATOM 606 C CA . ARG A 1 80 ? -0.244 -3.773 -10.109 1 92.38 80 ARG A CA 1
ATOM 607 C C . ARG A 1 80 ? 1.14 -4.387 -9.914 1 92.38 80 ARG A C 1
ATOM 609 O O . ARG A 1 80 ? 2.133 -3.668 -9.797 1 92.38 80 ARG A O 1
ATOM 616 N N . LEU A 1 81 ? 1.2 -5.672 -9.836 1 95.25 81 LEU A N 1
ATOM 617 C CA . LEU A 1 81 ? 2.453 -6.41 -9.727 1 95.25 81 LEU A CA 1
ATOM 618 C C . LEU A 1 81 ? 2.73 -7.211 -10.992 1 95.25 81 LEU A C 1
ATOM 620 O O . LEU A 1 81 ? 1.918 -8.047 -11.398 1 95.25 81 LEU A O 1
ATOM 624 N N . ASP A 1 82 ? 3.834 -6.98 -11.547 1 94.31 82 ASP A N 1
ATOM 625 C CA . ASP A 1 82 ? 4.109 -7.633 -12.82 1 94.31 82 ASP A CA 1
ATOM 626 C C . ASP A 1 82 ? 4.832 -8.961 -12.617 1 94.31 82 ASP A C 1
ATOM 628 O O . ASP A 1 82 ? 5.367 -9.227 -11.531 1 94.31 82 ASP A O 1
ATOM 632 N N . MET A 1 83 ? 4.863 -9.773 -13.664 1 93.19 83 MET A N 1
ATOM 633 C CA . MET A 1 83 ? 5.449 -11.109 -13.617 1 93.19 83 MET A CA 1
ATOM 634 C C . MET A 1 83 ? 6.969 -11.039 -13.664 1 93.19 83 MET A C 1
ATOM 636 O O . MET A 1 83 ? 7.652 -11.797 -12.969 1 93.19 83 MET A O 1
ATOM 640 N N . ASP A 1 84 ? 7.523 -10.156 -14.312 1 89.69 84 ASP A N 1
ATOM 641 C CA . ASP A 1 84 ? 8.945 -10.156 -14.641 1 89.69 84 ASP A CA 1
ATOM 642 C C . ASP A 1 84 ? 9.789 -9.68 -13.461 1 89.69 84 ASP A C 1
ATOM 644 O O . ASP A 1 84 ? 10.945 -10.078 -13.312 1 89.69 84 ASP A O 1
ATOM 648 N N . THR A 1 85 ? 9.211 -8.82 -12.688 1 92.56 85 THR A N 1
ATOM 649 C CA . THR A 1 85 ? 10.008 -8.273 -11.594 1 92.56 85 THR A CA 1
ATOM 650 C C . THR A 1 85 ? 9.359 -8.578 -10.25 1 92.56 85 THR A C 1
ATOM 652 O O . THR A 1 85 ? 10.008 -9.125 -9.352 1 92.56 85 THR A O 1
ATOM 655 N N . ASP A 1 86 ? 8.156 -8.234 -10.164 1 95.62 86 ASP A N 1
ATOM 656 C CA . ASP A 1 86 ? 7.488 -8.352 -8.875 1 95.62 86 ASP A CA 1
ATOM 657 C C . ASP A 1 86 ? 7.289 -9.82 -8.492 1 95.62 86 ASP A C 1
ATOM 659 O O . ASP A 1 86 ? 7.473 -10.195 -7.328 1 95.62 86 ASP A O 1
ATOM 663 N N . PHE A 1 87 ? 6.867 -10.594 -9.406 1 94.88 87 PHE A N 1
ATOM 664 C CA . PHE A 1 87 ? 6.68 -12.008 -9.102 1 94.88 87 PHE A CA 1
ATOM 665 C C . PHE A 1 87 ? 8.008 -12.664 -8.75 1 94.88 87 PHE A C 1
ATOM 667 O O . PHE A 1 87 ? 8.078 -13.484 -7.836 1 94.88 87 PHE A O 1
ATOM 674 N N . LYS A 1 88 ? 8.992 -12.375 -9.445 1 91.69 88 LYS A N 1
ATOM 675 C CA . LYS A 1 88 ? 10.312 -12.906 -9.133 1 91.69 88 LYS A CA 1
ATOM 676 C C . LYS A 1 88 ? 10.75 -12.5 -7.73 1 91.69 88 LYS A C 1
ATOM 678 O O . LYS A 1 88 ? 11.266 -13.32 -6.969 1 91.69 88 LYS A O 1
ATOM 683 N N . THR A 1 89 ? 10.578 -11.227 -7.441 1 94.81 89 THR A N 1
ATOM 684 C CA . THR A 1 89 ? 10.906 -10.758 -6.102 1 94.81 89 THR A CA 1
ATOM 685 C C . THR A 1 89 ? 10.078 -11.508 -5.051 1 94.81 89 THR A C 1
ATOM 687 O O . THR A 1 89 ? 10.602 -11.883 -4 1 94.81 89 THR A O 1
ATOM 690 N N . TRP A 1 90 ? 8.82 -11.719 -5.375 1 94.31 90 TRP A N 1
ATOM 691 C CA . TRP A 1 90 ? 7.941 -12.461 -4.484 1 94.31 90 TRP A CA 1
ATOM 692 C C . TRP A 1 90 ? 8.461 -13.883 -4.273 1 94.31 90 TRP A C 1
ATOM 694 O O . TRP A 1 90 ? 8.445 -14.398 -3.152 1 94.31 90 TRP A O 1
ATOM 704 N N . ILE A 1 91 ? 8.922 -14.547 -5.277 1 90.25 91 ILE A N 1
ATOM 705 C CA . ILE A 1 91 ? 9.523 -15.867 -5.168 1 90.25 91 ILE A CA 1
ATOM 706 C C . ILE A 1 91 ? 10.672 -15.828 -4.16 1 90.25 91 ILE A C 1
ATOM 708 O O . ILE A 1 91 ? 10.797 -16.719 -3.316 1 90.25 91 ILE A O 1
ATOM 712 N N . GLY A 1 92 ? 11.492 -14.812 -4.266 1 90.88 92 GLY A N 1
ATOM 713 C CA . GLY A 1 92 ? 12.562 -14.625 -3.301 1 90.88 92 GLY A CA 1
ATOM 714 C C . GLY A 1 92 ? 12.062 -14.461 -1.878 1 90.88 92 GLY A C 1
ATOM 715 O O . GLY A 1 92 ? 12.641 -15.016 -0.942 1 90.88 92 GLY A O 1
ATOM 716 N N . VAL A 1 93 ? 11.016 -13.703 -1.733 1 91.38 93 VAL A N 1
ATOM 717 C CA . VAL A 1 93 ? 10.43 -13.469 -0.419 1 91.38 93 VAL A CA 1
ATOM 718 C C . VAL A 1 93 ? 9.938 -14.789 0.174 1 91.38 93 VAL A C 1
ATOM 720 O O . VAL A 1 93 ? 10.234 -15.109 1.328 1 91.38 93 VAL A O 1
ATOM 723 N N . ILE A 1 94 ? 9.203 -15.555 -0.59 1 87.31 94 ILE A N 1
ATOM 724 C CA . ILE A 1 94 ? 8.68 -16.844 -0.13 1 87.31 94 ILE A CA 1
ATOM 725 C C . ILE A 1 94 ? 9.828 -17.781 0.217 1 87.31 94 ILE A C 1
ATOM 727 O O . ILE A 1 94 ? 9.789 -18.469 1.234 1 87.31 94 ILE A O 1
ATOM 731 N N . TYR A 1 95 ? 10.82 -17.797 -0.612 1 84.69 95 TYR A N 1
ATOM 732 C CA . TYR A 1 95 ? 12.016 -18.578 -0.339 1 84.69 95 TYR A CA 1
ATOM 733 C C . TYR A 1 95 ? 12.625 -18.203 1.01 1 84.69 95 TYR A C 1
ATOM 735 O O . TYR A 1 95 ? 12.914 -19.078 1.829 1 84.69 95 TYR A O 1
ATOM 743 N N . ALA A 1 96 ? 12.844 -16.953 1.21 1 87.81 96 ALA A N 1
ATOM 744 C CA . ALA A 1 96 ? 13.477 -16.453 2.432 1 87.81 96 ALA A CA 1
ATOM 745 C C . ALA A 1 96 ? 12.695 -16.891 3.668 1 87.81 96 ALA A C 1
ATOM 747 O O . ALA A 1 96 ? 13.281 -17.375 4.641 1 87.81 96 ALA A O 1
ATOM 748 N N . PHE A 1 97 ? 11.43 -16.812 3.631 1 85.5 97 PHE A N 1
ATOM 749 C CA . PHE A 1 97 ? 10.617 -17.141 4.793 1 85.5 97 PHE A CA 1
ATOM 750 C C . PHE A 1 97 ? 10.5 -18.656 4.961 1 85.5 97 PHE A C 1
ATOM 752 O O . PHE A 1 97 ? 10.391 -19.156 6.082 1 85.5 97 PHE A O 1
ATOM 759 N N . SER A 1 98 ? 10.445 -19.328 3.846 1 79.81 98 SER A N 1
ATOM 760 C CA . SER A 1 98 ? 10.414 -20.781 3.945 1 79.81 98 SER A CA 1
ATOM 761 C C . SER A 1 98 ? 11.688 -21.328 4.586 1 79.81 98 SER A C 1
ATOM 763 O O . SER A 1 98 ? 11.648 -22.297 5.332 1 79.81 98 SER A O 1
ATOM 765 N N . LYS A 1 99 ? 12.766 -20.719 4.309 1 81.19 99 LYS A N 1
ATOM 766 C CA . LYS A 1 99 ? 14.055 -21.188 4.789 1 81.19 99 LYS A CA 1
ATOM 767 C C . LYS A 1 99 ? 14.359 -20.641 6.184 1 81.19 99 LYS A C 1
ATOM 769 O O . LYS A 1 99 ? 14.891 -21.375 7.031 1 81.19 99 LYS A O 1
ATOM 774 N N . TYR A 1 100 ? 13.945 -19.375 6.41 1 82.75 100 TYR A N 1
ATOM 775 C CA . TYR A 1 100 ? 14.422 -18.703 7.617 1 82.75 100 TYR A CA 1
ATOM 776 C C . TYR A 1 100 ? 13.258 -18.297 8.516 1 82.75 100 TYR A C 1
ATOM 778 O O . TYR A 1 100 ? 13.461 -17.828 9.641 1 82.75 100 TYR A O 1
ATOM 786 N N . GLY A 1 101 ? 11.961 -18.281 8.117 1 71.06 101 GLY A N 1
ATOM 787 C CA . GLY A 1 101 ? 10.812 -17.672 8.766 1 71.06 101 GLY A CA 1
ATOM 788 C C . GLY A 1 101 ? 10.18 -18.562 9.82 1 71.06 101 GLY A C 1
ATOM 789 O O . GLY A 1 101 ? 9.078 -18.266 10.297 1 71.06 101 GLY A O 1
ATOM 790 N N . LEU A 1 102 ? 10.609 -19.594 10.219 1 63.59 102 LEU A N 1
ATOM 791 C CA . LEU A 1 102 ? 9.93 -20.469 11.156 1 63.59 102 LEU A CA 1
ATOM 792 C C . LEU A 1 102 ? 9.867 -19.844 12.547 1 63.59 102 LEU A C 1
ATOM 794 O O . LEU A 1 102 ? 8.914 -20.062 13.289 1 63.59 102 LEU A O 1
ATOM 798 N N . SER A 1 103 ? 10.664 -18.953 12.75 1 65.62 103 SER A N 1
ATOM 799 C CA . SER A 1 103 ? 10.719 -18.516 14.141 1 65.62 103 SER A CA 1
ATOM 800 C C . SER A 1 103 ? 10.438 -17.031 14.266 1 65.62 103 SER A C 1
ATOM 802 O O . 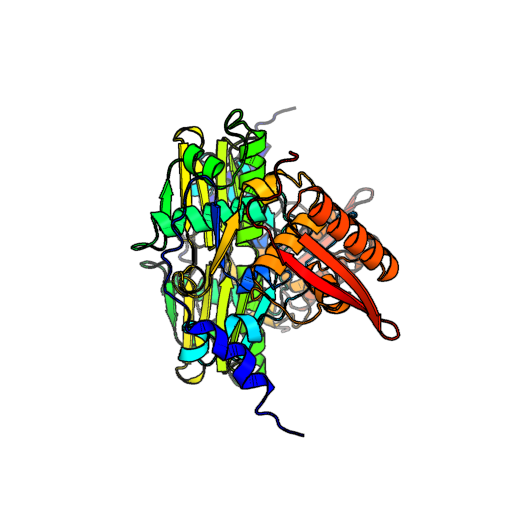SER A 1 103 ? 10.18 -16.531 15.359 1 65.62 103 SER A O 1
ATOM 804 N N . SER A 1 104 ? 10.523 -16.359 13.195 1 76 104 SER A N 1
ATOM 805 C CA . SER A 1 104 ? 10.383 -14.906 13.289 1 76 104 SER A CA 1
ATOM 806 C C . SER A 1 104 ? 9.703 -14.336 12.047 1 76 104 SER A C 1
ATOM 808 O O . SER A 1 104 ? 9.812 -14.898 10.953 1 76 104 SER A O 1
ATOM 810 N N . ASN A 1 105 ? 9 -13.273 12.328 1 81.56 105 ASN A N 1
ATOM 811 C CA . ASN A 1 105 ? 8.359 -12.586 11.211 1 81.56 105 ASN A CA 1
ATOM 812 C C . ASN A 1 105 ? 9.312 -11.602 10.539 1 81.56 105 ASN A C 1
ATOM 814 O O . ASN A 1 105 ? 8.93 -10.922 9.586 1 81.56 105 ASN A O 1
ATOM 818 N N . THR A 1 106 ? 10.492 -11.531 11.109 1 89.44 106 THR A N 1
ATOM 819 C CA . THR A 1 106 ? 11.562 -10.758 10.492 1 89.44 106 THR A CA 1
ATOM 820 C C . THR A 1 106 ? 12.766 -11.648 10.188 1 89.44 106 THR A C 1
ATOM 822 O O . THR A 1 106 ? 13.273 -12.336 11.07 1 89.44 106 THR A O 1
ATOM 825 N N . ILE A 1 107 ? 13.188 -11.664 8.953 1 91.56 107 ILE A N 1
ATOM 826 C CA . ILE A 1 107 ? 14.281 -12.547 8.562 1 91.56 107 ILE A CA 1
ATOM 827 C C . ILE A 1 107 ? 15.383 -11.734 7.887 1 91.56 107 ILE A C 1
ATOM 829 O O . ILE A 1 107 ? 15.125 -10.664 7.332 1 91.56 107 ILE A O 1
ATOM 833 N N . GLN A 1 108 ? 16.594 -12.281 7.984 1 94.69 108 GLN A N 1
ATOM 834 C CA . GLN A 1 108 ? 17.766 -11.68 7.348 1 94.69 108 GLN A CA 1
ATOM 835 C C . GLN A 1 108 ? 18.562 -12.711 6.562 1 94.69 108 GLN A C 1
ATOM 837 O O . GLN A 1 108 ? 18.734 -13.844 7.016 1 94.69 108 GLN A O 1
ATOM 842 N N . LEU A 1 109 ? 18.984 -12.352 5.406 1 95.25 109 LEU A N 1
ATOM 843 C CA . LEU A 1 109 ? 19.891 -13.141 4.586 1 95.25 109 LEU A CA 1
ATOM 844 C C . LEU A 1 109 ? 20.734 -12.242 3.695 1 95.25 109 LEU A C 1
ATOM 846 O O . LEU A 1 109 ? 20.578 -11.016 3.713 1 95.25 109 LEU A O 1
ATOM 850 N N . SER A 1 110 ? 21.703 -12.805 3.053 1 95.25 110 SER A N 1
ATOM 851 C CA . SER A 1 110 ? 22.516 -11.984 2.162 1 95.25 110 SER A CA 1
ATOM 852 C C . SER A 1 110 ? 21.703 -11.516 0.955 1 95.25 110 SER A C 1
ATOM 854 O O . SER A 1 110 ? 20.844 -12.242 0.468 1 95.25 110 SER A O 1
ATOM 856 N N . PHE A 1 111 ? 22 -10.359 0.489 1 94.56 111 PHE A N 1
ATOM 857 C CA . PHE A 1 111 ? 21.344 -9.836 -0.704 1 94.56 111 PHE A CA 1
ATOM 858 C C . PHE A 1 111 ? 21.625 -10.727 -1.908 1 94.56 111 PHE A C 1
ATOM 860 O O . PHE A 1 111 ? 20.75 -10.93 -2.752 1 94.56 111 PHE A O 1
ATOM 867 N N . GLN A 1 112 ? 22.797 -11.234 -1.968 1 92.12 112 GLN A N 1
ATOM 868 C CA . GLN A 1 112 ? 23.188 -12.117 -3.064 1 92.12 112 GLN A CA 1
ATOM 869 C C . GLN A 1 112 ? 22.328 -13.383 -3.08 1 92.12 112 GLN A C 1
ATOM 871 O O . GLN A 1 112 ? 21.844 -13.805 -4.137 1 92.12 112 GLN A O 1
ATOM 876 N N . GLU A 1 113 ? 22.172 -13.969 -1.939 1 92.06 113 GLU A N 1
ATOM 877 C CA . GLU A 1 113 ? 21.328 -15.156 -1.837 1 92.06 113 GLU A CA 1
ATOM 878 C C . GLU A 1 113 ? 19.891 -14.852 -2.248 1 92.06 113 GLU A C 1
ATOM 880 O O . GLU A 1 113 ? 19.266 -15.641 -2.969 1 92.06 113 GLU A O 1
ATOM 885 N N . PHE A 1 114 ? 19.422 -13.758 -1.797 1 94.12 114 PHE A N 1
ATOM 886 C CA . PHE A 1 114 ? 18.047 -13.359 -2.115 1 94.12 114 PHE A CA 1
ATOM 887 C C . PHE A 1 114 ? 17.875 -13.156 -3.617 1 94.12 114 PHE A C 1
ATOM 889 O O . PHE A 1 114 ? 16.906 -13.633 -4.207 1 94.12 114 PHE A O 1
ATOM 896 N N . ALA A 1 115 ? 18.781 -12.398 -4.195 1 92 115 ALA A N 1
ATOM 897 C CA . ALA A 1 115 ? 18.719 -12.125 -5.629 1 92 115 ALA A CA 1
ATOM 898 C C . ALA A 1 115 ? 18.734 -13.43 -6.434 1 92 115 ALA A C 1
ATOM 900 O O . ALA A 1 115 ? 18.016 -13.555 -7.426 1 92 115 ALA A O 1
ATOM 901 N N . LYS A 1 116 ? 19.516 -14.305 -6.008 1 88.56 116 LYS A N 1
ATOM 902 C CA . LYS A 1 116 ? 19.562 -15.609 -6.656 1 88.56 116 LYS A CA 1
ATOM 903 C C . LYS A 1 116 ? 18.234 -16.344 -6.512 1 88.56 116 LYS A C 1
ATOM 905 O O . LYS A 1 116 ? 17.75 -16.969 -7.465 1 88.56 116 LYS A O 1
ATOM 910 N N . ALA A 1 117 ? 17.688 -16.281 -5.34 1 88.69 117 ALA A N 1
ATOM 911 C CA . ALA A 1 117 ? 16.406 -16.938 -5.078 1 88.69 117 ALA A CA 1
ATOM 912 C C . ALA A 1 117 ? 15.297 -16.344 -5.926 1 88.69 117 ALA A C 1
ATOM 914 O O . ALA A 1 117 ? 14.344 -17.031 -6.293 1 88.69 117 ALA A O 1
ATOM 915 N N . CYS A 1 118 ? 15.422 -15.055 -6.199 1 90.06 118 CYS A N 1
ATOM 916 C CA . CYS A 1 118 ? 14.453 -14.383 -7.055 1 90.06 118 CYS A CA 1
ATOM 917 C C . CYS A 1 118 ? 14.555 -14.883 -8.492 1 90.06 118 CYS A C 1
ATOM 919 O O . CYS A 1 118 ? 13.617 -14.719 -9.281 1 90.06 118 CYS A O 1
ATOM 921 N N . GLY A 1 119 ? 15.664 -15.453 -8.82 1 84.38 119 GLY A N 1
ATOM 922 C CA . GLY A 1 119 ? 15.891 -15.938 -10.18 1 84.38 119 GLY A CA 1
ATOM 923 C C . GLY A 1 119 ? 16.547 -14.898 -11.07 1 84.38 119 GLY A C 1
ATOM 924 O O . GLY A 1 119 ? 16.547 -15.039 -12.297 1 84.38 119 GLY A O 1
ATOM 925 N N . PHE A 1 120 ? 17.031 -13.828 -10.453 1 83.31 120 PHE A N 1
ATOM 926 C CA . PHE A 1 120 ? 17.781 -12.852 -11.242 1 83.31 120 PHE A CA 1
ATOM 927 C C . PHE A 1 120 ? 19.172 -13.367 -11.562 1 83.31 120 PHE A C 1
ATOM 929 O O . PHE A 1 120 ? 19.766 -14.117 -10.781 1 83.31 120 PHE A O 1
ATOM 936 N N . PRO A 1 121 ? 19.656 -13.094 -12.758 1 74.06 121 PRO A N 1
ATOM 937 C CA . PRO A 1 121 ? 21 -13.562 -13.109 1 74.06 121 PRO A CA 1
ATOM 938 C C . PRO A 1 121 ? 22.078 -13.047 -12.156 1 74.06 121 PRO A C 1
ATOM 940 O O . PRO A 1 121 ? 21.984 -11.906 -11.688 1 74.06 121 PRO A O 1
ATOM 943 N N . SER A 1 122 ? 22.938 -13.922 -11.617 1 63.56 122 SER A N 1
ATOM 944 C CA . SER A 1 122 ? 23.953 -13.68 -10.602 1 63.56 122 SER A CA 1
ATOM 945 C C . SER A 1 122 ? 24.984 -12.664 -11.078 1 63.56 122 SER A C 1
ATOM 947 O O . SER A 1 122 ? 25.625 -11.992 -10.273 1 63.56 122 SER A O 1
ATOM 949 N N . LYS A 1 123 ? 25.312 -12.664 -12.336 1 58.34 123 LYS A N 1
ATOM 950 C CA . LYS A 1 123 ? 26.516 -11.922 -12.719 1 58.34 123 LYS A CA 1
ATOM 951 C C . LYS A 1 123 ? 26.469 -10.5 -12.172 1 58.34 123 LYS A C 1
ATOM 953 O O . LYS A 1 123 ? 27.516 -9.922 -11.852 1 58.34 123 LYS A O 1
ATOM 958 N N . ARG A 1 124 ? 25.266 -9.812 -12.211 1 59.66 124 ARG A N 1
ATOM 959 C CA . ARG A 1 124 ? 25.391 -8.375 -11.984 1 59.66 124 ARG A CA 1
ATOM 960 C C . ARG A 1 124 ? 24.5 -7.922 -10.836 1 59.66 124 ARG A C 1
ATOM 962 O O . ARG A 1 124 ? 23.297 -7.742 -11.016 1 59.66 124 ARG A O 1
ATOM 969 N N . LEU A 1 125 ? 24.984 -8.273 -9.602 1 72.44 125 LEU A N 1
ATOM 970 C CA . LEU A 1 125 ? 24.375 -7.535 -8.5 1 72.44 125 LEU A CA 1
ATOM 971 C C . LEU A 1 125 ? 24.703 -6.051 -8.594 1 72.44 125 LEU A C 1
ATOM 973 O O . LEU A 1 125 ? 25.406 -5.508 -7.742 1 72.44 125 LEU A O 1
ATOM 977 N N . ASP A 1 126 ? 24.281 -5.48 -9.633 1 86.56 126 ASP A N 1
ATOM 978 C CA . ASP A 1 126 ? 24.625 -4.09 -9.93 1 86.56 126 ASP A CA 1
ATOM 979 C C . ASP A 1 126 ? 23.531 -3.143 -9.438 1 86.56 126 ASP A C 1
ATOM 981 O O . ASP A 1 126 ? 22.578 -3.568 -8.781 1 86.56 126 ASP A O 1
ATOM 985 N N . ALA A 1 127 ? 23.797 -1.967 -9.688 1 91.44 127 ALA A N 1
ATOM 986 C CA . ALA A 1 127 ? 22.922 -0.892 -9.234 1 91.44 127 ALA A CA 1
ATOM 987 C C . ALA A 1 127 ? 21.531 -1.031 -9.828 1 91.44 127 ALA A C 1
ATOM 989 O O . ALA A 1 127 ? 20.531 -0.771 -9.156 1 91.44 127 ALA A O 1
ATOM 990 N N . LYS A 1 128 ? 21.484 -1.481 -10.992 1 92.12 128 LYS A N 1
ATOM 991 C CA . LYS A 1 128 ? 20.203 -1.629 -11.68 1 92.12 128 LYS A CA 1
ATOM 992 C C . LYS A 1 128 ? 19.344 -2.689 -11.008 1 92.12 128 LYS A C 1
ATOM 994 O O . LYS A 1 128 ? 18.141 -2.488 -10.812 1 92.12 128 LYS A O 1
ATOM 999 N N . LEU A 1 129 ? 19.922 -3.787 -10.711 1 92.56 129 LEU A N 1
ATOM 1000 C CA . LEU A 1 129 ? 19.203 -4.852 -10.023 1 92.56 129 LEU A CA 1
ATOM 1001 C C . LEU A 1 129 ? 18.734 -4.395 -8.648 1 92.56 129 LEU A C 1
ATOM 1003 O O . LEU A 1 129 ? 17.594 -4.66 -8.25 1 92.56 129 LEU A O 1
ATOM 1007 N N . ARG A 1 130 ? 19.609 -3.738 -7.93 1 94.56 130 ARG A N 1
ATOM 1008 C CA . ARG A 1 130 ? 19.25 -3.234 -6.605 1 94.56 130 ARG A CA 1
ATOM 1009 C C . ARG A 1 130 ? 18.062 -2.283 -6.688 1 94.56 130 ARG A C 1
ATOM 1011 O O . ARG A 1 130 ? 17.156 -2.344 -5.855 1 94.56 130 ARG A O 1
ATOM 1018 N N . LEU A 1 131 ? 18.094 -1.459 -7.699 1 94.88 131 LEU A N 1
ATOM 1019 C CA . LEU A 1 131 ? 16.984 -0.533 -7.895 1 94.88 131 LEU A CA 1
ATOM 1020 C C . LEU A 1 131 ? 15.703 -1.286 -8.211 1 94.88 131 LEU A C 1
ATOM 1022 O O . LEU A 1 131 ? 14.633 -0.943 -7.691 1 94.88 131 LEU A O 1
ATOM 1026 N N . THR A 1 132 ? 15.805 -2.291 -9.016 1 94.12 132 THR A N 1
ATOM 1027 C CA . THR A 1 132 ? 14.656 -3.104 -9.383 1 94.12 132 THR A CA 1
ATOM 1028 C C . THR A 1 132 ? 14.047 -3.768 -8.148 1 94.12 132 THR A C 1
ATOM 1030 O O . THR A 1 132 ? 12.828 -3.75 -7.965 1 94.12 132 THR A O 1
ATOM 1033 N N . ILE A 1 133 ? 14.867 -4.305 -7.359 1 95.19 133 ILE A N 1
ATOM 1034 C CA . ILE A 1 133 ? 14.406 -5 -6.16 1 95.19 133 ILE A CA 1
ATOM 1035 C C . ILE A 1 133 ? 13.812 -3.99 -5.18 1 95.19 133 ILE A C 1
ATOM 1037 O O . ILE A 1 133 ? 12.773 -4.246 -4.574 1 95.19 133 ILE A O 1
ATOM 1041 N N . HIS A 1 134 ? 14.477 -2.857 -5.055 1 96.31 134 HIS A N 1
ATOM 1042 C CA . HIS A 1 134 ? 13.977 -1.801 -4.176 1 96.31 134 HIS A CA 1
ATOM 1043 C C . HIS A 1 134 ? 12.555 -1.394 -4.551 1 96.31 134 HIS A C 1
ATOM 1045 O O . HIS A 1 134 ? 11.672 -1.357 -3.695 1 96.31 134 HIS A O 1
ATOM 1051 N N . GLU A 1 135 ? 12.359 -1.107 -5.789 1 96.44 135 GLU A N 1
ATOM 1052 C CA . GLU A 1 135 ? 11.047 -0.671 -6.262 1 96.44 135 GLU A CA 1
ATOM 1053 C C . GLU A 1 135 ? 10.008 -1.78 -6.117 1 96.44 135 GLU A C 1
ATOM 1055 O O . GLU A 1 135 ? 8.859 -1.521 -5.746 1 96.44 135 GLU A O 1
ATOM 1060 N N . SER A 1 136 ? 10.414 -2.967 -6.422 1 97.31 136 SER A N 1
ATOM 1061 C CA . SER A 1 136 ? 9.516 -4.109 -6.32 1 97.31 136 SER A CA 1
ATOM 1062 C C . SER A 1 136 ? 9.086 -4.348 -4.875 1 97.31 136 SER A C 1
ATOM 1064 O O . SER A 1 136 ? 7.914 -4.621 -4.609 1 97.31 136 SER A O 1
ATOM 1066 N N . LEU A 1 137 ? 10.055 -4.27 -3.959 1 98.12 137 LEU A N 1
ATOM 1067 C CA . LEU A 1 137 ? 9.711 -4.41 -2.547 1 98.12 137 LEU A CA 1
ATOM 1068 C C . LEU A 1 137 ? 8.68 -3.369 -2.127 1 98.12 137 LEU A C 1
ATOM 1070 O O . LEU A 1 137 ? 7.801 -3.652 -1.313 1 98.12 137 LEU A O 1
ATOM 1074 N N . GLY A 1 138 ? 8.828 -2.229 -2.658 1 97.56 138 GLY A N 1
ATOM 1075 C CA . GLY A 1 138 ? 7.855 -1.186 -2.381 1 97.56 138 GLY A CA 1
ATOM 1076 C C . GLY A 1 138 ? 6.461 -1.521 -2.877 1 97.56 138 GLY A C 1
ATOM 1077 O O . GLY A 1 138 ? 5.477 -1.309 -2.17 1 97.56 138 GLY A O 1
ATOM 1078 N N . ARG A 1 139 ? 6.383 -2.023 -4.086 1 96.94 139 ARG A N 1
ATOM 1079 C CA . ARG A 1 139 ? 5.086 -2.404 -4.633 1 96.94 139 ARG A CA 1
ATOM 1080 C C . ARG A 1 139 ? 4.477 -3.559 -3.844 1 96.94 139 ARG A C 1
ATOM 1082 O O . ARG A 1 139 ? 3.275 -3.561 -3.564 1 96.94 139 ARG A O 1
ATOM 1089 N N . LEU A 1 140 ? 5.285 -4.512 -3.512 1 97.25 140 LEU A N 1
ATOM 1090 C CA . LEU A 1 140 ? 4.812 -5.637 -2.711 1 97.25 140 LEU A CA 1
ATOM 1091 C C . LEU A 1 140 ? 4.297 -5.16 -1.357 1 97.25 140 LEU A C 1
ATOM 1093 O O . LEU A 1 140 ? 3.27 -5.641 -0.875 1 97.25 140 LEU A O 1
ATOM 1097 N N . ARG A 1 141 ? 5.027 -4.246 -0.765 1 97.56 141 ARG A N 1
ATOM 1098 C CA . ARG A 1 141 ? 4.617 -3.678 0.516 1 97.56 141 ARG A CA 1
ATOM 1099 C C . ARG A 1 141 ? 3.281 -2.955 0.392 1 97.56 141 ARG A C 1
ATOM 1101 O O . ARG A 1 141 ? 2.445 -3.023 1.297 1 97.56 141 ARG A O 1
ATOM 1108 N N . ASN A 1 142 ? 3.076 -2.283 -0.682 1 96.62 142 ASN A N 1
ATOM 1109 C CA . ASN A 1 142 ? 1.878 -1.475 -0.875 1 96.62 142 ASN A CA 1
ATOM 1110 C C . ASN A 1 142 ? 0.701 -2.322 -1.349 1 96.62 142 ASN A C 1
ATOM 1112 O O . ASN A 1 142 ? -0.403 -1.808 -1.539 1 96.62 142 ASN A O 1
ATOM 1116 N N . LYS A 1 143 ? 0.933 -3.596 -1.595 1 96.56 143 LYS A N 1
ATOM 1117 C CA . LYS A 1 143 ? -0.152 -4.508 -1.948 1 96.56 143 LYS A CA 1
ATOM 1118 C C . LYS A 1 143 ? -0.861 -5.027 -0.701 1 96.56 143 LYS A C 1
ATOM 1120 O O . LYS A 1 143 ? -0.386 -5.965 -0.057 1 96.56 143 LYS A O 1
ATOM 1125 N N . GLY A 1 144 ? -2.043 -4.512 -0.45 1 96.81 144 GLY A N 1
ATOM 1126 C CA . GLY A 1 144 ? -2.748 -4.762 0.797 1 96.81 144 GLY A CA 1
ATOM 1127 C C . GLY A 1 144 ? -3.75 -5.898 0.701 1 96.81 144 GLY A C 1
ATOM 1128 O O . GLY A 1 144 ? -4.25 -6.199 -0.384 1 96.81 144 GLY A O 1
ATOM 1129 N N . ILE A 1 145 ? -3.992 -6.539 1.745 1 96.94 145 ILE A N 1
ATOM 1130 C CA . ILE A 1 145 ? -5.055 -7.523 1.936 1 96.94 145 ILE A CA 1
ATOM 1131 C C . ILE A 1 145 ? -5.98 -7.07 3.061 1 96.94 145 ILE A C 1
ATOM 1133 O O . ILE A 1 145 ? -5.527 -6.801 4.176 1 96.94 145 ILE A O 1
ATOM 1137 N N . ALA A 1 146 ? -7.203 -6.977 2.756 1 97.88 146 ALA A N 1
ATOM 1138 C CA . ALA A 1 146 ? -8.219 -6.547 3.715 1 97.88 146 ALA A CA 1
ATOM 1139 C C . ALA A 1 146 ? -9.18 -7.684 4.043 1 97.88 146 ALA A C 1
ATOM 1141 O O . ALA A 1 146 ? -9.828 -8.234 3.148 1 97.88 146 ALA A O 1
ATOM 1142 N N . PHE A 1 147 ? -9.266 -8.078 5.301 1 98 147 PHE A N 1
ATOM 1143 C CA . PHE A 1 147 ? -10.227 -9.047 5.809 1 98 147 PHE A CA 1
ATOM 1144 C C . PHE A 1 147 ? -11.367 -8.344 6.543 1 98 147 PHE A C 1
ATOM 1146 O O . PHE A 1 147 ? -11.125 -7.52 7.426 1 98 147 PHE A O 1
ATOM 1153 N N . LYS A 1 148 ? -12.508 -8.633 6.223 1 97.94 148 LYS A N 1
ATOM 1154 C CA . LYS A 1 148 ? -13.656 -8.031 6.887 1 97.94 148 LYS A CA 1
ATOM 1155 C C . LYS A 1 148 ? -14.68 -9.094 7.289 1 97.94 148 LYS A C 1
ATOM 1157 O O . LYS A 1 148 ? -14.922 -10.047 6.539 1 97.94 148 LYS A O 1
ATOM 1162 N N . ARG A 1 149 ? -15.195 -8.945 8.43 1 97.38 149 ARG A N 1
ATOM 1163 C CA . ARG A 1 149 ? -16.219 -9.859 8.938 1 97.38 149 ARG A CA 1
ATOM 1164 C C . ARG A 1 149 ? -17.609 -9.266 8.781 1 97.38 149 ARG A C 1
ATOM 1166 O O . ARG A 1 149 ? -17.969 -8.328 9.492 1 97.38 149 ARG A O 1
ATOM 1173 N N . GLY A 1 150 ? -18.328 -9.797 7.902 1 93.25 150 GLY A N 1
ATOM 1174 C CA . GLY A 1 150 ? -19.719 -9.414 7.73 1 93.25 150 GLY A CA 1
ATOM 1175 C C . GLY A 1 150 ? -19.891 -8.109 6.977 1 93.25 150 GLY A C 1
ATOM 1176 O O . GLY A 1 150 ? -18.938 -7.312 6.883 1 93.25 150 GLY A O 1
ATOM 1177 N N . LYS A 1 151 ? -21.062 -7.832 6.59 1 90.75 151 LYS A N 1
ATOM 1178 C CA . LYS A 1 151 ? -21.406 -6.605 5.875 1 90.75 151 LYS A CA 1
ATOM 1179 C C . LYS A 1 151 ? -21.328 -5.391 6.801 1 90.75 151 LYS A C 1
ATOM 1181 O O . LYS A 1 151 ? -21.047 -4.277 6.348 1 90.75 151 LYS A O 1
ATOM 1186 N N . ASP A 1 152 ? -21.469 -5.688 8.102 1 90.19 152 ASP A N 1
ATOM 1187 C CA . ASP A 1 152 ? -21.484 -4.605 9.078 1 90.19 152 ASP A CA 1
ATOM 1188 C C . ASP A 1 152 ? -20.094 -4.359 9.656 1 90.19 152 ASP A C 1
ATOM 1190 O O . ASP A 1 152 ? -19.938 -3.645 10.648 1 90.19 152 ASP A O 1
ATOM 1194 N N . ALA A 1 153 ? -19.125 -5.012 9.117 1 94 153 ALA A N 1
ATOM 1195 C CA . ALA A 1 153 ? -17.734 -4.805 9.547 1 94 153 ALA A CA 1
ATOM 1196 C C . ALA A 1 153 ? -17.594 -5.012 11.047 1 94 153 ALA A C 1
ATOM 1198 O O . ALA A 1 153 ? -17.078 -4.145 11.758 1 94 153 ALA A O 1
ATOM 1199 N N . LYS A 1 154 ? -18.062 -6.098 11.539 1 95.31 154 LYS A N 1
ATOM 1200 C CA . LYS A 1 154 ? -17.938 -6.414 12.961 1 95.31 154 LYS A CA 1
ATOM 1201 C C . LYS A 1 154 ? -16.5 -6.73 13.336 1 95.31 154 LYS A C 1
ATOM 1203 O O . LYS A 1 154 ? -16.141 -6.754 14.516 1 95.31 154 LYS A O 1
ATOM 1208 N N . GLY A 1 155 ? -15.703 -6.977 12.367 1 96.06 155 GLY A N 1
ATOM 1209 C CA . GLY A 1 155 ? -14.266 -7.16 12.484 1 96.06 155 GLY A CA 1
ATOM 1210 C C . GLY A 1 155 ? -13.516 -6.828 11.211 1 96.06 155 GLY A C 1
ATOM 1211 O O . GLY A 1 155 ? -14.07 -6.926 10.117 1 96.06 155 GLY A O 1
ATOM 1212 N N . GLY A 1 156 ? -12.344 -6.449 11.375 1 97.38 156 GLY A N 1
ATOM 1213 C CA . GLY A 1 156 ? -11.508 -6.113 10.234 1 97.38 156 GLY A CA 1
ATOM 1214 C C . GLY A 1 156 ? -10.031 -6.355 10.484 1 97.38 156 GLY A C 1
ATOM 1215 O O . GLY A 1 156 ? -9.57 -6.273 11.625 1 97.38 156 GLY A O 1
ATOM 1216 N N . TYR A 1 157 ? -9.383 -6.676 9.477 1 97.88 157 TYR A N 1
ATOM 1217 C CA . TYR A 1 157 ? -7.941 -6.898 9.508 1 97.88 157 TYR A CA 1
ATOM 1218 C C . TYR A 1 157 ? -7.285 -6.398 8.227 1 97.88 157 TYR A C 1
ATOM 1220 O O . TYR A 1 157 ? -7.617 -6.863 7.133 1 97.88 157 TYR A O 1
ATOM 1228 N N . GLN A 1 158 ? -6.473 -5.379 8.398 1 98.25 158 GLN A N 1
ATOM 1229 C CA . GLN A 1 158 ? -5.727 -4.793 7.289 1 98.25 158 GLN A CA 1
ATOM 1230 C C . GLN A 1 158 ? -4.25 -5.176 7.359 1 98.25 158 GLN A C 1
ATOM 1232 O O . GLN A 1 158 ? -3.572 -4.867 8.344 1 98.25 158 GLN A O 1
ATOM 1237 N N . THR A 1 159 ? -3.76 -5.84 6.387 1 97.25 159 THR A N 1
ATOM 1238 C CA . THR A 1 159 ? -2.361 -6.234 6.258 1 97.25 159 THR A CA 1
ATOM 1239 C C . THR A 1 159 ? -1.935 -6.242 4.793 1 97.25 159 THR A C 1
ATOM 1241 O O . THR A 1 159 ? -2.498 -5.516 3.973 1 97.25 159 THR A O 1
ATOM 1244 N N . GLY A 1 160 ? -0.847 -6.965 4.473 1 95.75 160 GLY A N 1
ATOM 1245 C CA . GLY A 1 160 ? -0.375 -7.02 3.098 1 95.75 160 GLY A CA 1
ATOM 1246 C C . GLY A 1 160 ? 0.66 -8.102 2.865 1 95.75 160 GLY A C 1
ATOM 1247 O O . GLY A 1 160 ? 0.952 -8.891 3.766 1 95.75 160 GLY A O 1
ATOM 1248 N N . LEU A 1 161 ? 1.144 -8.102 1.621 1 94.12 161 LEU A N 1
ATOM 1249 C CA . LEU A 1 161 ? 2.07 -9.156 1.229 1 94.12 161 LEU A CA 1
ATOM 1250 C C . LEU A 1 161 ? 3.4 -9.016 1.962 1 94.12 161 LEU A C 1
ATOM 1252 O O . LEU A 1 161 ? 4.07 -10.008 2.248 1 94.12 161 LEU A O 1
ATOM 1256 N N . LEU A 1 162 ? 3.764 -7.816 2.234 1 95.75 162 LEU A N 1
ATOM 1257 C CA . LEU A 1 162 ? 5 -7.484 2.934 1 95.75 162 LEU A CA 1
ATOM 1258 C C . LEU A 1 162 ? 4.793 -6.305 3.877 1 95.75 162 LEU A C 1
ATOM 1260 O O . LEU A 1 162 ? 4.074 -5.359 3.545 1 95.75 162 LEU A O 1
ATOM 1264 N N . LYS A 1 163 ? 5.387 -6.387 5.035 1 96.38 163 LYS A N 1
ATOM 1265 C CA . LYS A 1 163 ? 5.305 -5.266 5.965 1 96.38 163 LYS A CA 1
ATOM 1266 C C . LYS A 1 163 ? 6.441 -4.273 5.734 1 96.38 163 LYS A C 1
ATOM 1268 O O . LYS A 1 163 ? 6.207 -3.066 5.629 1 96.38 163 LYS A O 1
ATOM 1273 N N . VAL A 1 164 ? 7.645 -4.844 5.742 1 97.19 164 VAL A N 1
ATOM 1274 C CA . VAL A 1 164 ? 8.836 -4.02 5.609 1 97.19 164 VAL A CA 1
ATOM 1275 C C . VAL A 1 164 ? 9.898 -4.77 4.805 1 97.19 164 VAL A C 1
ATOM 1277 O O . VAL A 1 164 ? 10.031 -5.988 4.93 1 97.19 164 VAL A O 1
ATOM 1280 N N . GLY A 1 165 ? 10.602 -4.113 3.943 1 97.69 165 GLY A N 1
ATOM 1281 C CA . GLY A 1 165 ? 11.797 -4.609 3.27 1 97.69 165 GLY A CA 1
ATOM 1282 C C . GLY A 1 165 ? 12.961 -3.643 3.338 1 97.69 165 GLY A C 1
ATOM 1283 O O . GLY A 1 165 ? 12.797 -2.443 3.107 1 97.69 165 GLY A O 1
ATOM 1284 N N . ARG A 1 166 ? 14.094 -4.172 3.688 1 97.38 166 ARG A N 1
ATOM 1285 C CA . ARG A 1 166 ? 15.305 -3.361 3.777 1 97.38 166 ARG A CA 1
ATOM 1286 C C . ARG A 1 166 ? 16.5 -4.098 3.188 1 97.38 166 ARG A C 1
ATOM 1288 O O . ARG A 1 166 ? 16.625 -5.312 3.35 1 97.38 166 ARG A O 1
ATOM 1295 N N . PHE A 1 167 ? 17.328 -3.379 2.525 1 96.44 167 PHE A N 1
ATOM 1296 C CA . PHE A 1 167 ? 18.594 -4 2.135 1 96.44 167 PHE A CA 1
ATOM 1297 C C . PHE A 1 167 ? 19.734 -3.002 2.221 1 96.44 167 PHE A C 1
ATOM 1299 O O . PHE A 1 167 ? 19.516 -1.791 2.268 1 96.44 167 PHE A O 1
ATOM 1306 N N . ASP A 1 168 ? 20.922 -3.521 2.344 1 96.06 168 ASP A N 1
ATOM 1307 C CA . ASP A 1 168 ? 22.188 -2.795 2.393 1 96.06 168 ASP A CA 1
ATOM 1308 C C . ASP A 1 168 ? 23.25 -3.467 1.517 1 96.06 168 ASP A C 1
ATOM 1310 O O . ASP A 1 168 ? 23.719 -4.562 1.833 1 96.06 168 ASP A O 1
ATOM 1314 N N . ALA A 1 169 ? 23.609 -2.832 0.538 1 93.44 169 ALA A N 1
ATOM 1315 C CA . ALA A 1 169 ? 24.531 -3.408 -0.43 1 93.44 169 ALA A CA 1
ATOM 1316 C C . ALA A 1 169 ? 25.922 -3.58 0.178 1 93.44 169 ALA A C 1
ATOM 1318 O O . ALA A 1 169 ? 26.609 -4.566 -0.097 1 93.44 169 ALA A O 1
ATOM 1319 N N . ASP A 1 170 ? 26.375 -2.654 0.954 1 93.38 170 ASP A N 1
ATOM 1320 C CA . ASP A 1 170 ? 27.703 -2.699 1.548 1 93.38 170 ASP A CA 1
ATOM 1321 C C . ASP A 1 170 ? 27.828 -3.875 2.514 1 93.38 170 ASP A C 1
ATOM 1323 O O . ASP A 1 170 ? 28.906 -4.484 2.617 1 93.38 170 ASP A O 1
ATOM 1327 N N . LEU A 1 171 ? 26.797 -4.199 3.137 1 95.25 171 LEU A N 1
ATOM 1328 C CA . LEU A 1 171 ? 26.797 -5.285 4.109 1 95.25 171 LEU A CA 1
ATOM 1329 C C . LEU A 1 171 ? 26.328 -6.59 3.473 1 95.25 171 LEU A C 1
ATOM 1331 O O . LEU A 1 171 ? 26.328 -7.637 4.125 1 95.25 171 LEU A O 1
ATOM 1335 N N . ASP A 1 172 ? 25.859 -6.547 2.193 1 94.56 172 ASP A N 1
ATOM 1336 C CA . ASP A 1 172 ? 25.234 -7.684 1.522 1 94.56 172 ASP A CA 1
ATOM 1337 C C . ASP A 1 172 ? 24.125 -8.289 2.383 1 94.56 172 ASP A C 1
ATOM 1339 O O . ASP A 1 172 ? 24.156 -9.484 2.695 1 94.56 172 ASP A O 1
ATOM 1343 N N . LEU A 1 173 ? 23.188 -7.414 2.656 1 96.56 173 LEU A N 1
ATOM 1344 C CA . LEU A 1 173 ? 22.141 -7.805 3.592 1 96.56 173 LEU A CA 1
ATOM 1345 C C . LEU A 1 173 ? 20.766 -7.41 3.064 1 96.56 173 LEU A C 1
ATOM 1347 O O . LEU A 1 173 ? 20.594 -6.312 2.525 1 96.56 173 LEU A O 1
ATOM 1351 N N . ILE A 1 174 ? 19.828 -8.289 3.279 1 96.75 174 ILE A N 1
ATOM 1352 C CA . ILE A 1 174 ? 18.422 -7.957 3.074 1 96.75 174 ILE A CA 1
ATOM 1353 C C . ILE A 1 174 ? 17.594 -8.461 4.254 1 96.75 174 ILE A C 1
ATOM 1355 O O . ILE A 1 174 ? 17.844 -9.547 4.785 1 96.75 174 ILE A O 1
ATOM 1359 N N . GLU A 1 175 ? 16.75 -7.621 4.711 1 97.25 175 GLU A N 1
ATOM 1360 C CA . GLU A 1 175 ? 15.836 -7.918 5.809 1 97.25 175 GLU A CA 1
ATOM 1361 C C . GLU A 1 175 ? 14.383 -7.777 5.367 1 97.25 175 GLU A C 1
ATOM 1363 O O . GLU A 1 175 ? 14.008 -6.773 4.762 1 97.25 175 GLU A O 1
ATOM 1368 N N . LEU A 1 176 ? 13.609 -8.781 5.652 1 96.19 176 LEU A N 1
ATOM 1369 C CA . LEU A 1 176 ? 12.203 -8.812 5.266 1 96.19 176 LEU A CA 1
ATOM 1370 C C . LEU A 1 176 ? 11.312 -9.078 6.477 1 96.19 176 LEU A C 1
ATOM 1372 O O . LEU A 1 176 ? 11.656 -9.891 7.336 1 96.19 176 LEU A O 1
ATOM 1376 N N . GLU A 1 177 ? 10.273 -8.328 6.566 1 95.69 177 GLU A N 1
ATOM 1377 C CA . GLU A 1 177 ? 9.258 -8.547 7.594 1 95.69 177 GLU A CA 1
ATOM 1378 C C . GLU A 1 177 ? 7.891 -8.82 6.973 1 95.69 177 GLU A C 1
ATOM 1380 O O . GLU A 1 177 ? 7.434 -8.07 6.109 1 95.69 177 GLU A O 1
ATOM 1385 N N . ALA A 1 178 ? 7.25 -9.859 7.32 1 92.19 178 ALA A N 1
ATOM 1386 C CA . ALA A 1 178 ? 5.914 -10.227 6.852 1 92.19 178 ALA A CA 1
ATOM 1387 C C . ALA A 1 178 ? 4.965 -10.453 8.023 1 92.19 178 ALA A C 1
ATOM 1389 O O . ALA A 1 178 ? 5.371 -10.352 9.188 1 92.19 178 ALA A O 1
ATOM 1390 N N . ASP A 1 179 ? 3.756 -10.602 7.727 1 91.56 179 ASP A N 1
ATOM 1391 C CA . ASP A 1 179 ? 2.74 -10.852 8.75 1 91.56 179 ASP A CA 1
ATOM 1392 C C . ASP A 1 179 ? 2.627 -12.336 9.062 1 91.56 179 ASP A C 1
ATOM 1394 O O . ASP A 1 179 ? 2.244 -13.133 8.195 1 91.56 179 ASP A O 1
ATOM 1398 N N . SER A 1 180 ? 2.836 -12.695 10.281 1 86.44 180 SER A N 1
ATOM 1399 C CA . SER A 1 180 ? 2.824 -14.094 10.688 1 86.44 180 SER A CA 1
ATOM 1400 C C . SER A 1 180 ? 1.438 -14.711 10.516 1 86.44 180 SER A C 1
ATOM 1402 O O . SER A 1 180 ? 1.308 -15.922 10.336 1 86.44 180 SER A O 1
ATOM 1404 N N . LYS A 1 181 ? 0.48 -13.906 10.555 1 86.94 181 LYS A N 1
ATOM 1405 C CA . LYS A 1 181 ? -0.879 -14.43 10.422 1 86.94 181 LYS A CA 1
ATOM 1406 C C . LYS A 1 181 ? -1.138 -14.938 9.008 1 86.94 181 LYS A C 1
ATOM 1408 O O . LYS A 1 181 ? -2.102 -15.672 8.773 1 86.94 181 LYS A O 1
ATOM 1413 N N . LEU A 1 182 ? -0.309 -14.547 8.078 1 86 182 LEU A N 1
ATOM 1414 C CA . LEU A 1 182 ? -0.464 -14.984 6.695 1 86 182 LEU A CA 1
ATOM 1415 C C . LEU A 1 182 ? 0.458 -16.156 6.391 1 86 182 LEU A C 1
ATOM 1417 O O . LEU A 1 182 ? 0.548 -16.609 5.242 1 86 182 LEU A O 1
ATOM 1421 N N . TRP A 1 183 ? 1.07 -16.719 7.367 1 79 183 TRP A N 1
ATOM 1422 C CA . TRP A 1 183 ? 2.064 -17.766 7.176 1 79 183 TRP A CA 1
ATOM 1423 C C . TRP A 1 183 ? 1.438 -19 6.52 1 79 183 TRP A C 1
ATOM 1425 O O . TRP A 1 183 ? 2.107 -19.719 5.781 1 79 183 TRP A O 1
ATOM 1435 N N . GLU A 1 184 ? 0.243 -19.156 6.867 1 77.69 184 GLU A N 1
ATOM 1436 C CA . GLU A 1 184 ? -0.437 -20.312 6.277 1 77.69 184 GLU A CA 1
ATOM 1437 C C . GLU A 1 184 ? -0.369 -20.266 4.754 1 77.69 184 GLU A C 1
ATOM 1439 O O . GLU A 1 184 ? -0.358 -21.312 4.098 1 77.69 184 GLU A O 1
ATOM 1444 N N . LEU A 1 185 ? -0.357 -19.094 4.23 1 75.69 185 LEU A N 1
ATOM 1445 C CA . LEU A 1 185 ? -0.255 -18.938 2.781 1 75.69 185 LEU A CA 1
ATOM 1446 C C . LEU A 1 185 ? 1.039 -19.562 2.26 1 75.69 185 LEU A C 1
ATOM 1448 O O . LEU A 1 185 ? 1.104 -20 1.107 1 75.69 185 LEU A O 1
ATOM 1452 N N . PHE A 1 186 ? 1.932 -19.641 3.205 1 67.81 186 PHE A N 1
ATOM 1453 C CA . PHE A 1 186 ? 3.266 -20.062 2.787 1 67.81 186 PHE A CA 1
ATOM 1454 C C . PHE A 1 186 ? 3.52 -21.516 3.16 1 67.81 186 PHE A C 1
ATOM 1456 O O . PHE A 1 186 ? 4.609 -22.031 2.92 1 67.81 186 PHE A O 1
ATOM 1463 N N . GLN A 1 187 ? 2.508 -22.125 3.666 1 70.44 187 GLN A N 1
ATOM 1464 C CA . GLN A 1 187 ? 2.668 -23.5 4.113 1 70.44 187 GLN A CA 1
ATOM 1465 C C . GLN A 1 187 ? 2.371 -24.484 2.984 1 70.44 187 GLN A C 1
ATOM 1467 O O . GLN A 1 187 ? 1.671 -24.141 2.027 1 70.44 187 GLN A O 1
ATOM 1472 N N . LEU A 1 188 ? 2.777 -25.594 3.092 1 60.91 188 LEU A N 1
ATOM 1473 C CA . LEU A 1 188 ? 2.906 -26.609 2.055 1 60.91 188 LEU A CA 1
ATOM 1474 C C . LEU A 1 188 ? 1.535 -27.047 1.556 1 60.91 188 LEU A C 1
ATOM 1476 O O . LEU A 1 188 ? 1.354 -27.297 0.36 1 60.91 188 LEU A O 1
ATOM 1480 N N . ASP A 1 189 ? 0.615 -27.141 2.336 1 62.88 189 ASP A N 1
ATOM 1481 C CA . ASP A 1 189 ? -0.67 -27.688 1.898 1 62.88 189 ASP A CA 1
ATOM 1482 C C . ASP A 1 189 ? -1.395 -26.703 0.983 1 62.88 189 ASP A C 1
ATOM 1484 O O . ASP A 1 189 ? -2.338 -27.078 0.284 1 62.88 189 ASP A O 1
ATOM 1488 N N . TYR A 1 190 ? -0.944 -25.656 0.791 1 69.25 190 TYR A N 1
ATOM 1489 C CA . TYR A 1 190 ? -1.565 -24.625 -0.032 1 69.25 190 TYR A CA 1
ATOM 1490 C C . TYR A 1 190 ? -0.576 -24.062 -1.049 1 69.25 190 TYR A C 1
ATOM 1492 O O . TYR A 1 190 ? -0.595 -22.875 -1.354 1 69.25 190 TYR A O 1
ATOM 1500 N N . ARG A 1 191 ? 0.202 -25.078 -1.562 1 77.56 191 ARG A N 1
ATOM 1501 C CA . ARG A 1 191 ? 1.274 -24.531 -2.395 1 77.56 191 ARG A CA 1
ATOM 1502 C C . ARG A 1 191 ? 1.403 -25.328 -3.695 1 77.56 191 ARG A C 1
ATOM 1504 O O . ARG A 1 191 ? 0.83 -26.406 -3.83 1 77.56 191 ARG A O 1
ATOM 1511 N N . VAL A 1 192 ? 1.989 -24.75 -4.586 1 79.38 192 VAL A N 1
ATOM 1512 C CA . VAL A 1 192 ? 2.289 -25.359 -5.883 1 79.38 192 VAL A CA 1
ATOM 1513 C C . VAL A 1 192 ? 3.775 -25.188 -6.195 1 79.38 192 VAL A C 1
ATOM 1515 O O . VAL A 1 192 ? 4.375 -24.156 -5.879 1 79.38 192 VAL A O 1
ATOM 1518 N N . LEU A 1 193 ? 4.25 -26.203 -6.754 1 79.25 193 LEU A N 1
ATOM 1519 C CA . LEU A 1 193 ? 5.641 -26.172 -7.195 1 79.25 193 LEU A CA 1
ATOM 1520 C C . LEU A 1 193 ? 5.754 -25.562 -8.594 1 79.25 193 LEU A C 1
ATOM 1522 O O . LEU A 1 193 ? 5.117 -26.047 -9.531 1 79.25 193 LEU A O 1
ATOM 1526 N N . LEU A 1 194 ? 6.434 -24.531 -8.672 1 85.69 194 LEU A N 1
ATOM 1527 C CA . LEU A 1 194 ? 6.703 -23.922 -9.969 1 85.69 194 LEU A CA 1
ATOM 1528 C C . LEU A 1 194 ? 8.164 -24.109 -10.367 1 85.69 194 LEU A C 1
ATOM 1530 O O . LEU A 1 194 ? 9.055 -24.031 -9.516 1 85.69 194 LEU A O 1
ATOM 1534 N N . GLN A 1 195 ? 8.32 -24.375 -11.602 1 84.25 195 GLN A N 1
ATOM 1535 C CA . GLN A 1 195 ? 9.672 -24.594 -12.102 1 84.25 195 GLN A CA 1
ATOM 1536 C C . GLN A 1 195 ? 10.281 -23.297 -12.641 1 84.25 195 GLN A C 1
ATOM 1538 O O . GLN A 1 195 ? 9.703 -22.656 -13.508 1 84.25 195 GLN A O 1
ATOM 1543 N N . HIS A 1 196 ? 11.461 -23.062 -12.203 1 84.5 196 HIS A N 1
ATOM 1544 C CA . HIS A 1 196 ? 12.148 -21.859 -12.641 1 84.5 196 HIS A CA 1
ATOM 1545 C C . HIS A 1 196 ? 12.43 -21.891 -14.141 1 84.5 196 HIS A C 1
ATOM 1547 O O . HIS A 1 196 ? 12.359 -20.875 -14.812 1 84.5 196 HIS A O 1
ATOM 1553 N N . HIS A 1 197 ? 12.797 -23.016 -14.578 1 85.81 197 HIS A N 1
ATOM 1554 C CA . HIS A 1 197 ? 13.188 -23.109 -15.984 1 85.81 197 HIS A CA 1
ATOM 1555 C C . HIS A 1 197 ? 12.008 -22.797 -16.891 1 85.81 197 HIS A C 1
ATOM 1557 O O . HIS A 1 197 ? 12.188 -22.297 -18.016 1 85.81 197 HIS A O 1
ATOM 1563 N N . ALA A 1 198 ? 10.797 -23.172 -16.5 1 87.94 198 ALA A N 1
ATOM 1564 C CA . ALA A 1 198 ? 9.617 -22.812 -17.281 1 87.94 198 ALA A CA 1
ATOM 1565 C C . ALA A 1 198 ? 9.469 -21.297 -17.406 1 87.94 198 ALA A C 1
ATOM 1567 O O . ALA A 1 198 ? 9.203 -20.781 -18.484 1 87.94 198 ALA A O 1
ATOM 1568 N N . LEU A 1 199 ? 9.688 -20.641 -16.312 1 87.69 199 LEU A N 1
ATOM 1569 C CA . LEU A 1 199 ? 9.602 -19.188 -16.297 1 87.69 199 LEU A CA 1
ATOM 1570 C C . LEU A 1 199 ? 10.75 -18.578 -17.094 1 87.69 199 LEU A C 1
ATOM 1572 O O . LEU A 1 199 ? 10.555 -17.594 -17.828 1 87.69 199 LEU A O 1
ATOM 1576 N N . ARG A 1 200 ? 11.867 -19.172 -17.016 1 86.94 200 ARG A N 1
ATOM 1577 C CA . ARG A 1 200 ? 13.039 -18.688 -17.734 1 86.94 200 ARG A CA 1
ATOM 1578 C C . ARG A 1 200 ? 12.883 -18.891 -19.25 1 86.94 200 ARG A C 1
ATOM 1580 O O . ARG A 1 200 ? 13.453 -18.141 -20.047 1 86.94 200 ARG A O 1
ATOM 1587 N N . ALA A 1 201 ? 12.141 -19.859 -19.625 1 90.81 201 ALA A N 1
ATOM 1588 C CA . ALA A 1 201 ? 11.914 -20.156 -21.031 1 90.81 201 ALA A CA 1
ATOM 1589 C C . ALA A 1 201 ? 10.93 -19.172 -21.656 1 90.81 201 ALA A C 1
ATOM 1591 O O . ALA A 1 201 ? 10.727 -19.156 -22.875 1 90.81 201 ALA A O 1
ATOM 1592 N N . LEU A 1 202 ? 10.367 -18.344 -20.828 1 92.81 202 LEU A N 1
ATOM 1593 C CA . LEU A 1 202 ? 9.383 -17.375 -21.281 1 92.81 202 LEU A CA 1
ATOM 1594 C C . LEU A 1 202 ? 9.82 -15.945 -20.953 1 92.81 202 LEU A C 1
ATOM 1596 O O . LEU A 1 202 ? 9.055 -15.18 -20.375 1 92.81 202 LEU A O 1
ATOM 1600 N N . PRO A 1 203 ? 11.016 -15.602 -21.344 1 87.56 203 PRO A N 1
ATOM 1601 C CA . PRO A 1 203 ? 11.492 -14.258 -21 1 87.56 203 PRO A CA 1
ATOM 1602 C C . PRO A 1 203 ? 10.633 -13.148 -21.609 1 87.56 203 PRO A C 1
ATOM 1604 O O . PRO A 1 203 ? 10.398 -13.133 -22.812 1 87.56 203 PRO A O 1
ATOM 1607 N N . LYS A 1 204 ? 10.156 -12.258 -20.766 1 89.06 204 LYS A N 1
ATOM 1608 C CA . LYS A 1 204 ? 9.406 -11.062 -21.156 1 89.06 204 LYS A CA 1
ATOM 1609 C C . LYS A 1 204 ? 8.031 -11.43 -21.703 1 89.06 204 LYS A C 1
ATOM 1611 O O . LYS A 1 204 ? 7.32 -10.578 -22.234 1 89.06 204 LYS A O 1
ATOM 1616 N N . LYS A 1 205 ? 7.711 -12.727 -21.641 1 94.5 205 LYS A N 1
ATOM 1617 C CA . LYS A 1 205 ? 6.387 -13.18 -22.047 1 94.5 205 LYS A CA 1
ATOM 1618 C C . LYS A 1 205 ? 5.461 -13.328 -20.844 1 94.5 205 LYS A C 1
ATOM 1620 O O . LYS A 1 205 ? 5.078 -14.438 -20.484 1 94.5 205 LYS A O 1
ATOM 1625 N N . GLU A 1 206 ? 5.051 -12.18 -20.406 1 95.62 206 GLU A N 1
ATOM 1626 C CA . GLU A 1 206 ? 4.426 -12.102 -19.094 1 95.62 206 GLU A CA 1
ATOM 1627 C C . GLU A 1 206 ? 3.051 -12.766 -19.094 1 95.62 206 GLU A C 1
ATOM 1629 O O . GLU A 1 206 ? 2.641 -13.352 -18.094 1 95.62 206 GLU A O 1
ATOM 1634 N N . ALA A 1 207 ? 2.35 -12.656 -20.203 1 96.31 207 ALA A N 1
ATOM 1635 C CA . ALA A 1 207 ? 1.059 -13.336 -20.266 1 96.31 207 ALA A CA 1
ATOM 1636 C C . ALA A 1 207 ? 1.229 -14.852 -20.188 1 96.31 207 ALA A C 1
ATOM 1638 O O . ALA A 1 207 ? 0.508 -15.523 -19.438 1 96.31 207 ALA A O 1
ATOM 1639 N N . ALA A 1 208 ? 2.176 -15.383 -20.922 1 97.25 208 ALA A N 1
ATOM 1640 C CA . ALA A 1 208 ? 2.451 -16.812 -20.891 1 97.25 208 ALA A CA 1
ATOM 1641 C C . ALA A 1 208 ? 2.914 -17.266 -19.5 1 97.25 208 ALA A C 1
ATOM 1643 O O . ALA A 1 208 ? 2.518 -18.328 -19.016 1 97.25 208 ALA A O 1
ATOM 1644 N N . GLN A 1 209 ? 3.752 -16.453 -18.875 1 95.81 209 GLN A N 1
ATOM 1645 C CA . GLN A 1 209 ? 4.195 -16.75 -17.516 1 95.81 209 GLN A CA 1
ATOM 1646 C C . GLN A 1 209 ? 3.012 -16.828 -16.562 1 95.81 209 GLN A C 1
ATOM 1648 O O . GLN A 1 209 ? 2.93 -17.75 -15.742 1 95.81 209 GLN A O 1
ATOM 1653 N N . ALA A 1 210 ? 2.182 -15.844 -16.672 1 96.69 210 ALA A N 1
ATOM 1654 C CA . ALA A 1 210 ? 1.018 -15.789 -15.797 1 96.69 210 ALA A CA 1
ATOM 1655 C C . ALA A 1 210 ? 0.106 -17 -16.016 1 96.69 210 ALA A C 1
ATOM 1657 O O . ALA A 1 210 ? -0.385 -17.594 -15.055 1 96.69 210 ALA A O 1
ATOM 1658 N N . ILE A 1 211 ? -0.111 -17.328 -17.266 1 97.19 211 ILE A N 1
ATOM 1659 C CA . ILE A 1 211 ? -0.972 -18.469 -17.562 1 97.19 211 ILE A CA 1
ATOM 1660 C C . ILE A 1 211 ? -0.308 -19.75 -17.078 1 97.19 211 ILE A C 1
ATOM 1662 O O . ILE A 1 211 ? -0.981 -20.656 -16.578 1 97.19 211 ILE A O 1
ATOM 1666 N N . TYR A 1 212 ? 0.952 -19.891 -17.234 1 96 212 TYR A N 1
ATOM 1667 C CA . TYR A 1 212 ? 1.694 -21.031 -16.719 1 96 212 TYR A CA 1
ATOM 1668 C C . TYR A 1 212 ? 1.447 -21.234 -15.234 1 96 212 TYR A C 1
ATOM 1670 O O . TYR A 1 212 ? 1.081 -22.328 -14.797 1 96 212 TYR A O 1
ATOM 1678 N N . THR A 1 213 ? 1.661 -20.188 -14.422 1 94.69 213 THR A N 1
ATOM 1679 C CA . THR A 1 213 ? 1.489 -20.297 -12.977 1 94.69 213 THR A CA 1
ATOM 1680 C C . THR A 1 213 ? 0.037 -20.609 -12.625 1 94.69 213 THR A C 1
ATOM 1682 O O . THR A 1 213 ? -0.235 -21.344 -11.672 1 94.69 213 THR A O 1
ATOM 1685 N N . PHE A 1 214 ? -0.841 -20.109 -13.422 1 95.62 214 PHE A N 1
ATOM 1686 C CA . PHE A 1 214 ? -2.268 -20.344 -13.234 1 95.62 214 PHE A CA 1
ATOM 1687 C C . PHE A 1 214 ? -2.607 -21.812 -13.461 1 95.62 214 PHE A C 1
ATOM 1689 O O . PHE A 1 214 ? -3.189 -22.469 -12.586 1 95.62 214 PHE A O 1
ATOM 1696 N N . ILE A 1 215 ? -2.215 -22.297 -14.57 1 95.19 215 ILE A N 1
ATOM 1697 C CA . ILE A 1 215 ? -2.531 -23.672 -14.93 1 95.19 215 ILE A CA 1
ATOM 1698 C C . ILE A 1 215 ? -1.872 -24.641 -13.945 1 95.19 215 ILE A C 1
ATOM 1700 O O . ILE A 1 215 ? -2.484 -25.625 -13.523 1 95.19 215 ILE A O 1
ATOM 1704 N N . GLU A 1 216 ? -0.63 -24.312 -13.508 1 92.5 216 GLU A N 1
ATOM 1705 C CA . GLU A 1 216 ? 0.078 -25.172 -12.555 1 92.5 216 GLU A CA 1
ATOM 1706 C C . GLU A 1 216 ? -0.645 -25.203 -11.211 1 92.5 216 GLU A C 1
ATOM 1708 O O . GLU A 1 216 ? -0.513 -26.172 -10.461 1 92.5 216 GLU A O 1
ATOM 1713 N N . SER A 1 217 ? -1.353 -24.172 -10.93 1 90.31 217 SER A N 1
ATOM 1714 C CA . SER A 1 217 ? -2.035 -24.094 -9.641 1 90.31 217 SER A CA 1
ATOM 1715 C C . SER A 1 217 ? -3.354 -24.859 -9.664 1 90.31 217 SER A C 1
ATOM 1717 O O . SER A 1 217 ? -3.98 -25.062 -8.617 1 90.31 217 SER A O 1
ATOM 1719 N N . LEU A 1 218 ? -3.748 -25.25 -10.836 1 91.12 218 LEU A N 1
ATOM 1720 C CA . LEU A 1 218 ? -4.984 -26.016 -10.984 1 91.12 218 LEU A CA 1
ATOM 1721 C C . LEU A 1 218 ? -4.73 -27.516 -10.805 1 91.12 218 LEU A C 1
ATOM 1723 O O . LEU A 1 218 ? -3.586 -27.953 -10.867 1 91.12 218 LEU A O 1
ATOM 1727 N N . PRO A 1 219 ? -5.789 -28.219 -10.555 1 88 219 PRO A N 1
ATOM 1728 C CA . PRO A 1 219 ? -5.609 -29.672 -10.531 1 88 219 PRO A CA 1
ATOM 1729 C C . PRO A 1 219 ? -5.027 -30.219 -11.836 1 88 219 PRO A C 1
ATOM 1731 O O . PRO A 1 219 ? -5.02 -29.516 -12.852 1 88 219 PRO A O 1
ATOM 1734 N N . GLN A 1 220 ? -4.465 -31.406 -11.828 1 85.81 220 GLN A N 1
ATOM 1735 C CA . GLN A 1 220 ? -3.773 -32 -12.961 1 85.81 220 GLN A CA 1
ATOM 1736 C C . GLN A 1 220 ? -4.676 -32.031 -14.195 1 85.81 220 GLN A C 1
ATOM 1738 O O . GLN A 1 220 ? -4.227 -31.75 -15.312 1 85.81 220 GLN A O 1
ATOM 1743 N N . ASN A 1 221 ? -5.898 -32.438 -14.047 1 87.56 221 ASN A N 1
ATOM 1744 C CA . ASN A 1 221 ? -6.875 -32.469 -15.133 1 87.56 221 ASN A CA 1
ATOM 1745 C C . ASN A 1 221 ? -8.008 -31.484 -14.875 1 87.56 221 ASN A C 1
ATOM 1747 O O . ASN A 1 221 ? -9.125 -31.891 -14.539 1 87.56 221 ASN A O 1
ATOM 1751 N N . PRO A 1 222 ? -7.695 -30.297 -15.203 1 90.44 222 PRO A N 1
ATOM 1752 C CA . PRO A 1 222 ? -8.711 -29.281 -14.883 1 90.44 222 PRO A CA 1
ATOM 1753 C C . PRO A 1 222 ? -9.891 -29.312 -15.852 1 90.44 222 PRO A C 1
ATOM 1755 O O . PRO A 1 222 ? -9.758 -29.781 -16.984 1 90.44 222 PRO A O 1
ATOM 1758 N N . LEU A 1 223 ? -11.031 -28.812 -15.414 1 93.5 223 LEU A N 1
ATOM 1759 C CA . LEU A 1 223 ? -12.133 -28.531 -16.312 1 93.5 223 LEU A CA 1
ATOM 1760 C C . LEU A 1 223 ? -11.719 -27.516 -17.391 1 93.5 223 LEU A C 1
ATOM 1762 O O . LEU A 1 223 ? -10.75 -26.781 -17.203 1 93.5 223 LEU A O 1
ATOM 1766 N N . PRO A 1 224 ? -12.414 -27.562 -18.453 1 95.31 224 PRO A N 1
ATOM 1767 C CA . PRO A 1 224 ? -12.086 -26.578 -19.5 1 95.31 224 PRO A CA 1
ATOM 1768 C C . PRO A 1 224 ? -11.992 -25.156 -18.953 1 95.31 224 PRO A C 1
ATOM 1770 O O . PRO A 1 224 ? -12.836 -24.75 -18.141 1 95.31 224 PRO A O 1
ATOM 1773 N N . LEU A 1 225 ? -11.008 -24.547 -19.359 1 96.62 225 LEU A N 1
ATOM 1774 C CA . LEU A 1 225 ? -10.773 -23.172 -18.891 1 96.62 225 LEU A CA 1
ATOM 1775 C C . LEU A 1 225 ? -11.352 -22.156 -19.875 1 96.62 225 LEU A C 1
ATOM 1777 O O . LEU A 1 225 ? -10.898 -22.062 -21.016 1 96.62 225 LEU A O 1
ATOM 1781 N N . SER A 1 226 ? -12.312 -21.406 -19.438 1 97.12 226 SER A N 1
ATOM 1782 C CA . SER A 1 226 ? -12.875 -20.391 -20.328 1 97.12 226 SER A CA 1
ATOM 1783 C C . SER A 1 226 ? -11.906 -19.219 -20.516 1 97.12 226 SER A C 1
ATOM 1785 O O . SER A 1 226 ? -11.125 -18.906 -19.625 1 97.12 226 SER A O 1
ATOM 1787 N N . PHE A 1 227 ? -11.969 -18.594 -21.641 1 97.69 227 PHE A N 1
ATOM 1788 C CA . PHE A 1 227 ? -11.18 -17.375 -21.875 1 97.69 227 PHE A CA 1
ATOM 1789 C C . PHE A 1 227 ? -11.562 -16.297 -20.875 1 97.69 227 PHE A C 1
ATOM 1791 O O . PHE A 1 227 ? -10.711 -15.492 -20.469 1 97.69 227 PHE A O 1
ATOM 1798 N N . ALA A 1 228 ? -12.789 -16.328 -20.453 1 96.19 228 ALA A N 1
ATOM 1799 C CA . ALA A 1 228 ? -13.234 -15.359 -19.469 1 96.19 228 ALA A CA 1
ATOM 1800 C C . ALA A 1 228 ? -12.453 -15.508 -18.156 1 96.19 228 ALA A C 1
ATOM 1802 O O . ALA A 1 228 ? -12.047 -14.508 -17.562 1 96.19 228 ALA A O 1
ATOM 1803 N N . ARG A 1 229 ? -12.258 -16.703 -17.75 1 95.5 229 ARG A N 1
ATOM 1804 C CA . ARG A 1 229 ? -11.508 -16.969 -16.531 1 95.5 229 ARG A CA 1
ATOM 1805 C C . ARG A 1 229 ? -10.039 -16.578 -16.688 1 95.5 229 ARG A C 1
ATOM 1807 O O . ARG A 1 229 ? -9.43 -16.031 -15.766 1 95.5 229 ARG A O 1
ATOM 1814 N N . ILE A 1 230 ? -9.516 -16.828 -17.844 1 97.19 230 ILE A N 1
ATOM 1815 C CA . ILE A 1 230 ? -8.125 -16.484 -18.094 1 97.19 230 ILE A CA 1
ATOM 1816 C C . ILE A 1 230 ? -7.965 -14.977 -18.156 1 97.19 230 ILE A C 1
ATOM 1818 O O . ILE A 1 230 ? -6.977 -14.43 -17.656 1 97.19 230 ILE A O 1
ATOM 1822 N N . ARG A 1 231 ? -8.914 -14.273 -18.766 1 96.25 231 ARG A N 1
ATOM 1823 C CA . ARG A 1 231 ? -8.891 -12.812 -18.797 1 96.25 231 ARG A CA 1
ATOM 1824 C C . ARG A 1 231 ? -8.922 -12.242 -17.375 1 96.25 231 ARG A C 1
ATOM 1826 O O . ARG A 1 231 ? -8.211 -11.273 -17.078 1 96.25 231 ARG A O 1
ATOM 1833 N N . GLU A 1 232 ? -9.711 -12.805 -16.547 1 93.75 232 GLU A N 1
ATOM 1834 C CA . GLU A 1 232 ? -9.766 -12.375 -15.156 1 93.75 232 GLU A CA 1
ATOM 1835 C C . GLU A 1 232 ? -8.406 -12.539 -14.469 1 93.75 232 GLU A C 1
ATOM 1837 O O . GLU A 1 232 ? -7.965 -11.648 -13.742 1 93.75 232 GLU A O 1
ATOM 1842 N N . ARG A 1 233 ? -7.809 -13.672 -14.742 1 95.19 233 ARG A N 1
ATOM 1843 C CA . ARG A 1 233 ? -6.504 -13.953 -14.156 1 95.19 233 ARG A CA 1
ATOM 1844 C C . ARG A 1 233 ? -5.449 -12.977 -14.664 1 95.19 233 ARG A C 1
ATOM 1846 O O . ARG A 1 233 ? -4.562 -12.562 -13.922 1 95.19 233 ARG A O 1
ATOM 1853 N N . LEU A 1 234 ? -5.523 -12.648 -15.891 1 95.31 234 LEU A N 1
ATOM 1854 C CA . LEU A 1 234 ? -4.508 -11.797 -16.5 1 95.31 234 LEU A CA 1
ATOM 1855 C C . LEU A 1 234 ? -4.777 -10.328 -16.172 1 95.31 234 LEU A C 1
ATOM 1857 O O . LEU A 1 234 ? -3.869 -9.5 -16.25 1 95.31 234 LEU A O 1
ATOM 1861 N N . ALA A 1 235 ? -5.996 -9.984 -15.945 1 92.19 235 ALA A N 1
ATOM 1862 C CA . ALA A 1 235 ? -6.434 -8.641 -15.586 1 92.19 235 ALA A CA 1
ATOM 1863 C C . ALA A 1 235 ? -5.898 -7.609 -16.578 1 92.19 235 ALA A C 1
ATOM 1865 O O . ALA A 1 235 ? -5.359 -6.574 -16.172 1 92.19 235 ALA A O 1
ATOM 1866 N N . LEU A 1 236 ? -6 -7.93 -17.797 1 89.06 236 LEU A N 1
ATOM 1867 C CA . LEU A 1 236 ? -5.582 -6.973 -18.812 1 89.06 236 LEU A CA 1
ATOM 1868 C C . LEU A 1 236 ? -6.594 -5.84 -18.938 1 89.06 236 LEU A C 1
ATOM 1870 O O . LEU A 1 236 ? -7.742 -5.973 -18.516 1 89.06 236 LEU A O 1
ATOM 1874 N N . GLN A 1 237 ? -6.191 -4.715 -19.422 1 85.88 237 GLN A N 1
ATOM 1875 C CA . GLN A 1 237 ? -7.059 -3.547 -19.516 1 85.88 237 GLN A CA 1
ATOM 1876 C C . GLN A 1 237 ? -7.492 -3.291 -20.953 1 85.88 237 GLN A C 1
ATOM 1878 O O . GLN A 1 237 ? -8.344 -2.438 -21.203 1 85.88 237 GLN A O 1
ATOM 1883 N N . SER A 1 238 ? -6.941 -4.039 -21.875 1 88.94 238 SER A N 1
ATOM 1884 C CA . SER A 1 238 ? -7.297 -3.883 -23.281 1 88.94 238 SER A CA 1
ATOM 1885 C C . SER A 1 238 ? -8.68 -4.457 -23.578 1 88.94 238 SER A C 1
ATOM 1887 O O . SER A 1 238 ? -9.32 -5.02 -22.688 1 88.94 238 SER A O 1
ATOM 1889 N N . ALA A 1 239 ? -9.148 -4.23 -24.781 1 92.62 239 ALA A N 1
ATOM 1890 C CA . ALA A 1 239 ? -10.438 -4.773 -25.203 1 92.62 239 ALA A CA 1
ATOM 1891 C C . ALA A 1 239 ? -10.406 -6.301 -25.234 1 92.62 239 ALA A C 1
ATOM 1893 O O . ALA A 1 239 ? -9.344 -6.902 -25.422 1 92.62 239 ALA A O 1
ATOM 1894 N N . VAL A 1 240 ? -11.547 -6.875 -25.156 1 94.5 240 VAL A N 1
ATOM 1895 C CA . VAL A 1 240 ? -11.695 -8.32 -25.031 1 94.5 240 VAL A CA 1
ATOM 1896 C C . VAL A 1 240 ? -11.07 -9.016 -26.234 1 94.5 240 VAL A C 1
ATOM 1898 O O . VAL A 1 240 ? -10.406 -10.047 -26.094 1 94.5 240 VAL A O 1
ATOM 1901 N N . GLY A 1 241 ? -11.352 -8.461 -27.391 1 94.81 241 GLY A N 1
ATOM 1902 C CA . GLY A 1 241 ? -10.75 -9.047 -28.562 1 94.81 241 GLY A CA 1
ATOM 1903 C C . GLY A 1 241 ? -9.234 -9.125 -28.5 1 94.81 241 GLY A C 1
ATOM 1904 O O . GLY A 1 241 ? -8.648 -10.148 -28.859 1 94.81 241 GLY A O 1
ATOM 1905 N N . GLU A 1 242 ? -8.656 -8.047 -28.078 1 94.94 242 GLU A N 1
ATOM 1906 C CA . GLU A 1 242 ? -7.203 -7.996 -27.953 1 94.94 242 GLU A CA 1
ATOM 1907 C C . GLU A 1 242 ? -6.723 -8.938 -26.844 1 94.94 242 GLU A C 1
ATOM 1909 O O . GLU A 1 242 ? -5.672 -9.57 -26.984 1 94.94 242 GLU A O 1
ATOM 1914 N N . GLN A 1 243 ? -7.434 -9.023 -25.781 1 96.12 243 GLN A N 1
ATOM 1915 C CA . GLN A 1 243 ? -7.098 -9.961 -24.719 1 96.12 243 GLN A CA 1
ATOM 1916 C C . GLN A 1 243 ? -7.09 -11.398 -25.234 1 96.12 243 GLN A C 1
ATOM 1918 O O . GLN A 1 243 ? -6.199 -12.18 -24.891 1 96.12 243 GLN A O 1
ATOM 1923 N N . ASN A 1 244 ? -8.07 -11.711 -26 1 97 244 ASN A N 1
ATOM 1924 C CA . ASN A 1 244 ? -8.156 -13.055 -26.562 1 97 244 ASN A CA 1
ATOM 1925 C C . ASN A 1 244 ? -6.965 -13.367 -27.453 1 97 244 ASN A C 1
ATOM 1927 O O . ASN A 1 244 ? -6.477 -14.5 -27.469 1 97 244 ASN A O 1
ATOM 1931 N N . ARG A 1 245 ? -6.562 -12.398 -28.203 1 97 245 ARG A N 1
ATOM 1932 C CA . ARG A 1 245 ? -5.379 -12.578 -29.031 1 97 245 ARG A CA 1
ATOM 1933 C C . ARG A 1 245 ? -4.145 -12.844 -28.188 1 97 245 ARG A C 1
ATOM 1935 O O . ARG A 1 245 ? -3.34 -13.727 -28.516 1 97 245 ARG A O 1
ATOM 1942 N N . ILE A 1 246 ? -4.012 -12.117 -27.156 1 96.69 246 ILE A N 1
ATOM 1943 C CA . ILE A 1 246 ? -2.881 -12.266 -26.25 1 96.69 246 ILE A CA 1
ATOM 1944 C C . ILE A 1 246 ? -2.898 -13.656 -25.625 1 96.69 246 ILE A C 1
ATOM 1946 O O . ILE A 1 246 ? -1.856 -14.305 -25.516 1 96.69 246 ILE A O 1
ATOM 1950 N N . ILE A 1 247 ? -4.055 -14.109 -25.234 1 97.88 247 ILE A N 1
ATOM 1951 C CA . ILE A 1 247 ? -4.207 -15.43 -24.625 1 97.88 247 ILE A CA 1
ATOM 1952 C C . ILE A 1 247 ? -3.785 -16.5 -25.625 1 97.88 247 ILE A C 1
ATOM 1954 O O . ILE A 1 247 ? -3.018 -17.406 -25.281 1 97.88 247 ILE A O 1
ATOM 1958 N N . LYS A 1 248 ? -4.258 -16.422 -26.797 1 98.12 248 LYS A N 1
ATOM 1959 C CA . LYS A 1 248 ? -3.912 -17.406 -27.812 1 98.12 248 LYS A CA 1
ATOM 1960 C C . LYS A 1 248 ? -2.406 -17.438 -28.062 1 98.12 248 LYS A C 1
ATOM 1962 O O . LYS A 1 248 ? -1.816 -18.516 -28.172 1 98.12 248 LYS A O 1
ATOM 1967 N N . LYS A 1 249 ? -1.858 -16.297 -28.188 1 97.81 249 LYS A N 1
ATOM 1968 C CA . LYS A 1 249 ? -0.414 -16.203 -28.375 1 97.81 249 LYS A CA 1
ATOM 1969 C C . LYS A 1 249 ? 0.338 -16.828 -27.203 1 97.81 249 LYS A C 1
ATOM 1971 O O . LYS A 1 249 ? 1.321 -17.547 -27.406 1 97.81 249 LYS A O 1
ATOM 1976 N N . ALA A 1 250 ? -0.078 -16.531 -26.031 1 98.06 250 ALA A N 1
ATOM 1977 C CA . ALA A 1 250 ? 0.552 -17.062 -24.828 1 98.06 250 ALA A CA 1
ATOM 1978 C C . ALA A 1 250 ? 0.442 -18.594 -24.781 1 98.06 250 ALA A C 1
ATOM 1980 O O . ALA A 1 250 ? 1.396 -19.266 -24.406 1 98.06 250 ALA A O 1
ATOM 1981 N N . ILE A 1 251 ? -0.702 -19.109 -25.125 1 97.75 251 ILE A N 1
ATOM 1982 C CA . ILE A 1 251 ? -0.916 -20.547 -25.141 1 97.75 251 ILE A CA 1
ATOM 1983 C C . ILE A 1 251 ? 0.037 -21.203 -26.141 1 97.75 251 ILE A C 1
ATOM 1985 O O . ILE A 1 251 ? 0.637 -22.234 -25.859 1 97.75 251 ILE A O 1
ATOM 1989 N N . GLU A 1 252 ? 0.156 -20.547 -27.266 1 97.5 252 GLU A N 1
ATOM 1990 C CA . GLU A 1 252 ? 1.089 -21.047 -28.266 1 97.5 252 GLU A CA 1
ATOM 1991 C C . GLU A 1 252 ? 2.521 -21.047 -27.75 1 97.5 252 GLU A C 1
ATOM 1993 O O . GLU A 1 252 ? 3.297 -21.969 -28.031 1 97.5 252 GLU A O 1
ATOM 1998 N N . GLN A 1 253 ? 2.855 -20.078 -27.047 1 97.31 253 GLN A N 1
ATOM 1999 C CA . GLN A 1 253 ? 4.18 -20 -26.438 1 97.31 253 GLN A CA 1
ATOM 2000 C C . GLN A 1 253 ? 4.402 -21.125 -25.438 1 97.31 253 GLN A C 1
ATOM 2002 O O . GLN A 1 253 ? 5.488 -21.703 -25.375 1 97.31 253 GLN A O 1
ATOM 2007 N N . LEU A 1 254 ? 3.414 -21.453 -24.688 1 97.31 254 LEU A N 1
ATOM 2008 C CA . LEU A 1 254 ? 3.504 -22.531 -23.719 1 97.31 254 LEU A CA 1
ATOM 2009 C C . LEU A 1 254 ? 3.619 -23.891 -24.406 1 97.31 254 LEU A C 1
ATOM 2011 O O . LEU A 1 254 ? 4.312 -24.781 -23.922 1 97.31 254 LEU A O 1
ATOM 2015 N N . LYS A 1 255 ? 2.967 -24.016 -25.562 1 96.31 255 LYS A N 1
ATOM 2016 C CA . LYS A 1 255 ? 3.111 -25.219 -26.375 1 96.31 255 LYS A CA 1
ATOM 2017 C C . LYS A 1 255 ? 4.523 -25.344 -26.938 1 96.31 255 LYS A C 1
ATOM 2019 O O . LYS A 1 255 ? 5.117 -26.422 -26.938 1 96.31 255 LYS A O 1
ATOM 2024 N N . THR A 1 256 ? 5.012 -24.219 -27.391 1 95.56 256 THR A N 1
ATOM 2025 C CA . THR A 1 256 ? 6.305 -24.172 -28.062 1 95.56 256 THR A CA 1
ATOM 2026 C C . THR A 1 256 ? 7.426 -24.594 -27.109 1 95.56 256 THR A C 1
ATOM 2028 O O . THR A 1 256 ? 8.367 -25.281 -27.516 1 95.56 256 THR A O 1
ATOM 2031 N N . ILE A 1 257 ? 7.336 -24.25 -25.875 1 94.56 257 ILE A N 1
ATOM 2032 C CA . ILE A 1 257 ? 8.406 -24.578 -24.938 1 94.56 257 ILE A CA 1
ATOM 2033 C C . ILE A 1 257 ? 8.195 -26 -24.406 1 94.56 257 ILE A C 1
ATOM 2035 O O . ILE A 1 257 ? 9 -26.484 -23.609 1 94.56 257 ILE A O 1
ATOM 2039 N N . GLY A 1 258 ? 7.078 -26.656 -24.75 1 94.5 258 GLY A N 1
ATOM 2040 C CA . GLY A 1 258 ? 6.848 -28.047 -24.422 1 94.5 258 GLY A CA 1
ATOM 2041 C C . GLY A 1 258 ? 6.117 -28.234 -23.109 1 94.5 258 GLY A C 1
ATOM 2042 O O . GLY A 1 258 ? 6.047 -29.359 -22.578 1 94.5 258 GLY A O 1
ATOM 2043 N N . TYR A 1 259 ? 5.555 -27.188 -22.594 1 95.31 259 TYR A N 1
ATOM 2044 C CA . TYR A 1 259 ? 4.891 -27.281 -21.297 1 95.31 259 TYR A CA 1
ATOM 2045 C C . TYR A 1 259 ? 3.467 -27.812 -21.453 1 95.31 259 TYR A C 1
ATOM 2047 O O . TYR A 1 259 ? 3.02 -28.641 -20.656 1 95.31 259 TYR A O 1
ATOM 2055 N N . LEU A 1 260 ? 2.812 -27.344 -22.484 1 95.56 260 LEU A N 1
ATOM 2056 C CA . LEU A 1 260 ? 1.365 -27.531 -22.516 1 95.56 260 LEU A CA 1
ATOM 2057 C C . LEU A 1 260 ? 0.931 -28.188 -23.828 1 95.56 260 LEU A C 1
ATOM 2059 O O . LEU A 1 260 ? 1.41 -27.812 -24.906 1 95.56 260 LEU A O 1
ATOM 2063 N N . ASP A 1 261 ? 0.2 -29.188 -23.719 1 95.94 261 ASP A N 1
ATOM 2064 C CA . ASP A 1 261 ? -0.586 -29.734 -24.812 1 95.94 261 ASP A CA 1
ATOM 2065 C C . ASP A 1 261 ? -2.078 -29.484 -24.594 1 95.94 261 ASP A C 1
ATOM 2067 O O . ASP A 1 261 ? -2.654 -29.969 -23.625 1 95.94 261 ASP A O 1
ATOM 2071 N N . CYS A 1 262 ? -2.633 -28.703 -25.531 1 97 262 CYS A N 1
ATOM 2072 C CA . CYS A 1 262 ? -4.031 -28.344 -25.328 1 97 262 CYS A CA 1
ATOM 2073 C C . CYS A 1 262 ? -4.711 -28.031 -26.656 1 97 262 CYS A C 1
ATOM 2075 O O . CYS A 1 262 ? -4.051 -27.984 -27.703 1 97 262 CYS A O 1
ATOM 2077 N N . SER A 1 263 ? -6.023 -27.969 -26.656 1 97.31 263 SER A N 1
ATOM 2078 C CA . SER A 1 263 ? -6.832 -27.5 -27.766 1 97.31 263 SER A CA 1
ATOM 2079 C C . SER A 1 263 ? -7.754 -26.359 -27.344 1 97.31 263 SER A C 1
ATOM 2081 O O . SER A 1 263 ? -8.07 -26.219 -26.156 1 97.31 263 SER A O 1
ATOM 2083 N N . ILE A 1 264 ? -8.086 -25.531 -28.234 1 97.06 264 ILE A N 1
ATOM 2084 C CA . ILE A 1 264 ? -9.031 -24.438 -27.984 1 97.06 264 ILE A CA 1
ATOM 2085 C C . ILE A 1 264 ? -10.344 -24.734 -28.688 1 97.06 264 ILE A C 1
ATOM 2087 O O . ILE A 1 264 ? -10.367 -24.984 -29.906 1 97.06 264 ILE A O 1
ATOM 2091 N N . GLU A 1 265 ? -11.367 -24.734 -27.891 1 96.69 265 GLU A N 1
ATOM 2092 C CA . GLU A 1 265 ? -12.695 -25 -28.438 1 96.69 265 GLU A CA 1
ATOM 2093 C C . GLU A 1 265 ? -13.633 -23.812 -28.203 1 96.69 265 GLU A C 1
ATOM 2095 O O . GLU A 1 265 ? -13.547 -23.125 -27.188 1 96.69 265 GLU A O 1
ATOM 2100 N N . LYS A 1 266 ? -14.492 -23.641 -29.141 1 95.06 266 LYS A N 1
ATOM 2101 C CA . LYS A 1 266 ? -15.477 -22.578 -29.031 1 95.06 266 LYS A CA 1
ATOM 2102 C C . LYS A 1 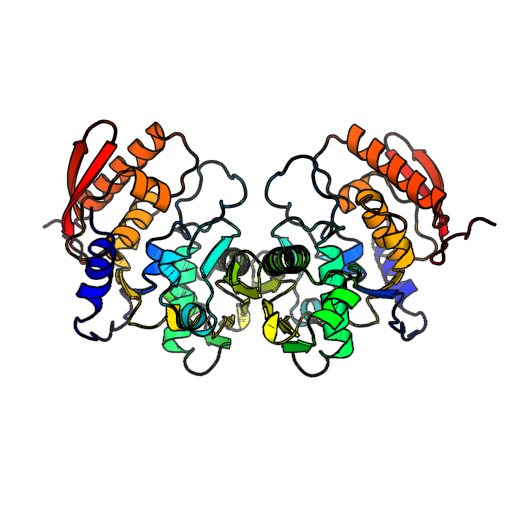266 ? -16.844 -23.125 -28.656 1 95.06 266 LYS A C 1
ATOM 2104 O O . LYS A 1 266 ? -17.312 -24.109 -29.234 1 95.06 266 LYS A O 1
ATOM 2109 N N . LYS A 1 267 ? -17.406 -22.578 -27.719 1 93.06 267 LYS A N 1
ATOM 2110 C CA . LYS A 1 267 ? -18.766 -22.859 -27.312 1 93.06 267 LYS A CA 1
ATOM 2111 C C . LYS A 1 267 ? -19.594 -21.578 -27.219 1 93.06 267 LYS A C 1
ATOM 2113 O O . LYS A 1 267 ? -19.5 -20.844 -26.219 1 93.06 267 LYS A O 1
ATOM 2118 N N . GLY A 1 268 ? -20.453 -21.344 -28.234 1 91.56 268 GLY A N 1
ATOM 2119 C CA . GLY A 1 268 ? -21.141 -20.078 -28.297 1 91.56 268 GLY A CA 1
ATOM 2120 C C . GLY A 1 268 ? -20.219 -18.906 -28.578 1 91.56 268 GLY A C 1
ATOM 2121 O O . GLY A 1 268 ? -19.469 -18.906 -29.562 1 91.56 268 GLY A O 1
ATOM 2122 N N . ARG A 1 269 ? -20.234 -17.984 -27.672 1 91.38 269 ARG A N 1
ATOM 2123 C CA . ARG A 1 269 ? -19.438 -16.781 -27.875 1 91.38 269 ARG A CA 1
ATOM 2124 C C . ARG A 1 269 ? -18.141 -16.844 -27.062 1 91.38 269 ARG A C 1
ATOM 2126 O O . ARG A 1 269 ? -17.328 -15.914 -27.094 1 91.38 269 ARG A O 1
ATOM 2133 N N . GLU A 1 270 ? -17.984 -18.047 -26.422 1 94.19 270 GLU A N 1
ATOM 2134 C CA . GLU A 1 270 ? -16.812 -18.125 -25.562 1 94.19 270 GLU A CA 1
ATOM 2135 C C . GLU A 1 270 ? -15.875 -19.234 -26.031 1 94.19 270 GLU A C 1
ATOM 2137 O O . GLU A 1 270 ? -16.312 -20.234 -26.594 1 94.19 270 GLU A O 1
ATOM 2142 N N . SER A 1 271 ? -14.625 -18.969 -25.891 1 96.69 271 SER A N 1
ATOM 2143 C CA . SER A 1 271 ? -13.586 -19.953 -26.172 1 96.69 271 SER A CA 1
ATOM 2144 C C . SER A 1 271 ? -13.102 -20.625 -24.906 1 96.69 271 SER A C 1
ATOM 2146 O O . SER A 1 271 ? -13.078 -20 -23.844 1 96.69 271 SER A O 1
ATOM 2148 N N . PHE A 1 272 ? -12.758 -21.938 -25.016 1 97.81 272 PHE A N 1
ATOM 2149 C CA . PHE A 1 272 ? -12.289 -22.734 -23.875 1 97.81 272 PHE A CA 1
ATOM 2150 C C . PHE A 1 272 ? -10.969 -23.422 -24.203 1 97.81 272 PHE A C 1
ATOM 2152 O O . PHE A 1 272 ? -10.789 -23.922 -25.328 1 97.81 272 PHE A O 1
ATOM 2159 N N . VAL A 1 273 ? -10.055 -23.406 -23.297 1 97.62 273 VAL A N 1
ATOM 2160 C CA . VAL A 1 273 ? -8.828 -24.188 -23.406 1 97.62 273 VAL A CA 1
ATOM 2161 C C . VAL A 1 273 ? -9.039 -25.562 -22.766 1 97.62 273 VAL A C 1
ATOM 2163 O O . VAL A 1 273 ? -9.375 -25.656 -21.578 1 97.62 273 VAL A O 1
ATOM 2166 N N . ILE A 1 274 ? -8.898 -26.562 -23.531 1 97.25 274 ILE A N 1
ATOM 2167 C CA . ILE A 1 274 ? -8.945 -27.938 -23.031 1 97.25 274 ILE A CA 1
ATOM 2168 C C . ILE A 1 274 ? -7.527 -28.469 -22.844 1 97.25 274 ILE A C 1
ATOM 2170 O O . ILE A 1 274 ? -6.828 -28.75 -23.812 1 97.25 274 ILE A O 1
ATOM 2174 N N . VAL A 1 275 ? -7.137 -28.688 -21.672 1 96.44 275 VAL A N 1
ATOM 2175 C CA . VAL A 1 275 ? -5.781 -29.141 -21.359 1 96.44 275 VAL A CA 1
ATOM 2176 C C . VAL A 1 275 ? -5.699 -30.656 -21.5 1 96.44 275 VAL A C 1
ATOM 2178 O O . VAL A 1 275 ? -6.402 -31.391 -20.797 1 96.44 275 VAL A O 1
ATOM 2181 N N . HIS A 1 276 ? -4.875 -31.125 -22.328 1 96.06 276 HIS A N 1
ATOM 2182 C CA . HIS A 1 276 ? -4.68 -32.562 -22.547 1 96.06 276 HIS A CA 1
ATOM 2183 C C . HIS A 1 276 ? -3.566 -33.094 -21.656 1 96.06 276 HIS A C 1
ATOM 2185 O O . HIS A 1 276 ? -3.676 -34.188 -21.109 1 96.06 276 HIS A O 1
ATOM 2191 N N . SER A 1 277 ? -2.521 -32.406 -21.562 1 94.69 277 SER A N 1
ATOM 2192 C CA . SER A 1 277 ? -1.417 -32.781 -20.688 1 94.69 277 SER A CA 1
ATOM 2193 C C . SER A 1 277 ? -0.531 -31.562 -20.375 1 94.69 277 SER A C 1
ATOM 2195 O O . SER A 1 277 ? -0.513 -30.594 -21.125 1 94.69 277 SER A O 1
ATOM 2197 N N . ARG A 1 278 ? 0.125 -31.641 -19.25 1 93.81 278 ARG A N 1
ATOM 2198 C CA . ARG A 1 278 ? 1.112 -30.672 -18.797 1 93.81 278 ARG A CA 1
ATOM 2199 C C . ARG A 1 278 ? 2.471 -31.328 -18.578 1 93.81 278 ARG A C 1
ATOM 2201 O O . ARG A 1 278 ? 2.545 -32.469 -18.109 1 93.81 278 ARG A O 1
ATOM 2208 N N . ASN A 1 279 ? 3.482 -30.625 -18.938 1 90.75 279 ASN A N 1
ATOM 2209 C CA . ASN A 1 279 ? 4.84 -31.109 -18.703 1 90.75 279 ASN A CA 1
ATOM 2210 C C . ASN A 1 279 ? 5.688 -30.094 -17.969 1 90.75 279 ASN A C 1
ATOM 2212 O O . ASN A 1 279 ? 6.391 -29.297 -18.578 1 90.75 279 ASN A O 1
ATOM 2216 N N . PRO A 1 280 ? 5.668 -30.156 -16.688 1 82.81 280 PRO A N 1
ATOM 2217 C CA . PRO A 1 280 ? 6.41 -29.172 -15.898 1 82.81 280 PRO A CA 1
ATOM 2218 C C . PRO A 1 280 ? 7.906 -29.172 -16.203 1 82.81 280 PRO A C 1
ATOM 2220 O O . PRO A 1 280 ? 8.594 -28.188 -15.945 1 82.81 280 PRO A O 1
ATOM 2223 N N . LYS A 1 281 ? 8.5 -30.266 -16.734 1 80.62 281 LYS A N 1
ATOM 2224 C CA . LYS A 1 281 ? 9.922 -30.359 -17.062 1 80.62 281 LYS A CA 1
ATOM 2225 C C . LYS A 1 281 ? 10.188 -29.828 -18.469 1 80.62 281 LYS A C 1
ATOM 2227 O O . LYS A 1 281 ? 11.344 -29.625 -18.859 1 80.62 281 LYS A O 1
ATOM 2232 N N . LEU A 1 282 ? 9.289 -29.406 -19.172 1 80.56 282 LEU A N 1
ATOM 2233 C CA . LEU A 1 282 ? 9.359 -28.875 -20.531 1 80.56 282 LEU A CA 1
ATOM 2234 C C . LEU A 1 282 ? 9.922 -29.906 -21.5 1 80.56 282 LEU A C 1
ATOM 2236 O O . LEU A 1 282 ? 10.477 -30.922 -21.062 1 80.56 282 LEU A O 1
ATOM 2240 N N . LYS A 1 283 ? 9.594 -30.188 -22.812 1 65.88 283 LYS A N 1
ATOM 2241 C CA . LYS A 1 283 ? 10.172 -31.094 -23.812 1 65.88 283 LYS A CA 1
ATOM 2242 C C . LYS A 1 283 ? 11.492 -30.547 -24.344 1 65.88 283 LYS A C 1
ATOM 2244 O O . LYS A 1 283 ? 11.555 -29.406 -24.797 1 65.88 283 LYS A O 1
ATOM 2249 N N . LEU A 1 284 ? 12.727 -30.938 -23.766 1 50.19 284 LEU A N 1
ATOM 2250 C CA . LEU A 1 284 ? 13.961 -30.656 -24.484 1 50.19 284 LEU A CA 1
ATOM 2251 C C . LEU A 1 284 ? 13.812 -30.969 -25.969 1 50.19 284 LEU A C 1
ATOM 2253 O O . LEU A 1 284 ? 13.156 -31.938 -26.344 1 50.19 284 LEU A O 1
ATOM 2257 N N . PRO A 1 285 ? 13.742 -29.922 -26.797 1 43.69 285 PRO A N 1
ATOM 2258 C CA . PRO A 1 285 ? 13.836 -30.438 -28.156 1 43.69 285 PRO A CA 1
ATOM 2259 C C . PRO A 1 285 ? 14.695 -31.703 -28.25 1 43.69 285 PRO A C 1
ATOM 2261 O O . PRO A 1 285 ? 15.742 -31.781 -27.609 1 43.69 285 PRO A O 1
ATOM 2264 N N . GLU A 1 286 ? 14.07 -32.906 -28.625 1 35.94 286 GLU A N 1
ATOM 2265 C CA . GLU A 1 286 ? 15.016 -33.906 -29.125 1 35.94 286 GLU A CA 1
ATOM 2266 C C . GLU A 1 286 ? 16 -33.281 -30.109 1 35.94 286 GLU A C 1
ATOM 2268 O O . GLU A 1 286 ? 15.641 -32.375 -30.859 1 35.94 286 GLU A O 1
ATOM 2273 N N . MET B 1 1 ? 26.328 34.219 -6.168 1 23.83 1 MET B N 1
ATOM 2274 C CA . MET B 1 1 ? 25.297 34.5 -5.156 1 23.83 1 MET B CA 1
ATOM 2275 C C . MET B 1 1 ? 25.047 33.25 -4.309 1 23.83 1 MET B C 1
ATOM 2277 O O . MET B 1 1 ? 24.969 32.156 -4.836 1 23.83 1 MET B O 1
ATOM 2281 N N . ASN B 1 2 ? 25.156 33.219 -2.822 1 24.27 2 ASN B N 1
ATOM 2282 C CA . ASN B 1 2 ? 25.672 32.438 -1.706 1 24.27 2 ASN B CA 1
ATOM 2283 C C . ASN B 1 2 ? 24.688 31.359 -1.281 1 24.27 2 ASN B C 1
ATOM 2285 O O . ASN B 1 2 ? 23.516 31.641 -1.031 1 24.27 2 ASN B O 1
ATOM 2289 N N . GLN B 1 3 ? 24.953 30.062 -1.469 1 30.88 3 GLN B N 1
ATOM 2290 C CA . GLN B 1 3 ? 24.438 28.734 -1.16 1 30.88 3 GLN B CA 1
ATOM 2291 C C . GLN B 1 3 ? 24.125 28.594 0.328 1 30.88 3 GLN B C 1
ATOM 2293 O O . GLN B 1 3 ? 23.484 27.641 0.746 1 30.88 3 GLN B O 1
ATOM 2298 N N . SER B 1 4 ? 24.797 29.438 1.229 1 30.77 4 SER B N 1
ATOM 2299 C CA . SER B 1 4 ? 24.797 29.391 2.688 1 30.77 4 SER B CA 1
ATOM 2300 C C . SER B 1 4 ? 23.453 29.859 3.25 1 30.77 4 SER B C 1
ATOM 2302 O O . SER B 1 4 ? 23.109 29.531 4.387 1 30.77 4 SER B O 1
ATOM 2304 N N . PHE B 1 5 ? 22.766 30.828 2.646 1 27.92 5 PHE B N 1
ATOM 2305 C CA . PHE B 1 5 ? 21.641 31.516 3.25 1 27.92 5 PHE B CA 1
ATOM 2306 C C . PHE B 1 5 ? 20.453 30.578 3.42 1 27.92 5 PHE B C 1
ATOM 2308 O O . PHE B 1 5 ? 19.625 30.766 4.305 1 27.92 5 PHE B O 1
ATOM 2315 N N . ILE B 1 6 ? 20.297 29.672 2.475 1 30.06 6 ILE B N 1
ATOM 2316 C CA . ILE B 1 6 ? 19.062 28.891 2.512 1 30.06 6 ILE B CA 1
ATOM 2317 C C . ILE B 1 6 ? 19.125 27.875 3.645 1 30.06 6 ILE B C 1
ATOM 2319 O O . ILE B 1 6 ? 18.094 27.344 4.086 1 30.06 6 ILE B O 1
ATOM 2323 N N . SER B 1 7 ? 20.391 27.5 4.082 1 30.67 7 SER B N 1
ATOM 2324 C CA . SER B 1 7 ? 20.562 26.469 5.102 1 30.67 7 SER B CA 1
ATOM 2325 C C . SER B 1 7 ? 20.094 26.953 6.469 1 30.67 7 SER B C 1
ATOM 2327 O O . SER B 1 7 ? 19.516 26.188 7.234 1 30.67 7 SER B O 1
ATOM 2329 N N . ASP B 1 8 ? 20.453 28.219 6.844 1 28.72 8 ASP B N 1
ATOM 2330 C CA . ASP B 1 8 ? 20.328 28.75 8.195 1 28.72 8 ASP B CA 1
ATOM 2331 C C . ASP B 1 8 ? 18.859 28.953 8.578 1 28.72 8 ASP B C 1
ATOM 2333 O O . ASP B 1 8 ? 18.516 28.953 9.758 1 28.72 8 ASP B O 1
ATOM 2337 N N . ILE B 1 9 ? 18.047 29.469 7.656 1 30.39 9 ILE B N 1
ATOM 2338 C CA . ILE B 1 9 ? 16.703 29.859 8.016 1 30.39 9 ILE B CA 1
ATOM 2339 C C . ILE B 1 9 ? 15.898 28.641 8.453 1 30.39 9 ILE B C 1
ATOM 2341 O O . ILE B 1 9 ? 14.984 28.75 9.281 1 30.39 9 ILE B O 1
ATOM 2345 N N . LEU B 1 10 ? 16.188 27.484 7.879 1 30.53 10 LEU B N 1
ATOM 2346 C CA . LEU B 1 10 ? 15.344 26.344 8.203 1 30.53 10 LEU B CA 1
ATOM 2347 C C . LEU B 1 10 ? 15.609 25.859 9.625 1 30.53 10 LEU B C 1
ATOM 2349 O O . LEU B 1 10 ? 14.727 25.281 10.266 1 30.53 10 LEU B O 1
ATOM 2353 N N . TYR B 1 11 ? 16.922 25.953 10.117 1 31 11 TYR B N 1
ATOM 2354 C CA . TYR B 1 11 ? 17.312 25.375 11.398 1 31 11 TYR B CA 1
ATOM 2355 C C . TYR B 1 11 ? 17 26.344 12.539 1 31 11 TYR B C 1
ATOM 2357 O O . TYR B 1 11 ? 17.281 26.047 13.703 1 31 11 TYR B O 1
ATOM 2365 N N . ALA B 1 12 ? 16.891 27.688 12.281 1 31.31 12 ALA B N 1
ATOM 2366 C CA . ALA B 1 12 ? 16.938 28.594 13.422 1 31.31 12 ALA B CA 1
ATOM 2367 C C . ALA B 1 12 ? 15.867 28.234 14.453 1 31.31 12 ALA B C 1
ATOM 2369 O O . ALA B 1 12 ? 16.109 28.266 15.656 1 31.31 12 ALA B O 1
ATOM 2370 N N . ASP B 1 13 ? 14.57 28.188 14 1 30.05 13 ASP B N 1
ATOM 2371 C CA . ASP B 1 13 ? 13.523 28.297 15.016 1 30.05 13 ASP B CA 1
ATOM 2372 C C . ASP B 1 13 ? 13.297 26.953 15.711 1 30.05 13 ASP B C 1
ATOM 2374 O O . ASP B 1 13 ? 12.273 26.75 16.375 1 30.05 13 ASP B O 1
ATOM 2378 N N . ILE B 1 14 ? 14.117 26.016 15.484 1 32.78 14 ILE B N 1
ATOM 2379 C CA . ILE B 1 14 ? 13.961 24.766 16.234 1 32.78 14 ILE B CA 1
ATOM 2380 C C . ILE B 1 14 ? 14.359 24.984 17.688 1 32.78 14 ILE B C 1
ATOM 2382 O O . ILE B 1 14 ? 14.422 24.031 18.469 1 32.78 14 ILE B O 1
ATOM 2386 N N . GLU B 1 15 ? 15.094 26.031 18.094 1 30.22 15 GLU B N 1
ATOM 2387 C CA . GLU B 1 15 ? 15.516 26.125 19.484 1 30.22 15 GLU B CA 1
ATOM 2388 C C . GLU B 1 15 ? 14.32 26.188 20.422 1 30.22 15 GLU B C 1
ATOM 2390 O O . GLU B 1 15 ? 14.477 26.312 21.641 1 30.22 15 GLU B O 1
ATOM 2395 N N . SER B 1 16 ? 13.156 26.797 20 1 30.64 16 SER B N 1
ATOM 2396 C CA . SER B 1 16 ? 12.344 27.203 21.141 1 30.64 16 SER B CA 1
ATOM 2397 C C . SER B 1 16 ? 12.078 26.016 22.062 1 30.64 16 SER B C 1
ATOM 2399 O O . SER B 1 16 ? 12.25 24.859 21.656 1 30.64 16 SER B O 1
ATOM 2401 N N . LYS B 1 17 ? 11.172 26.297 23.219 1 33.62 17 LYS B N 1
ATOM 2402 C CA . LYS B 1 17 ? 10.688 25.672 24.438 1 33.62 17 LYS B CA 1
ATOM 2403 C C . LYS B 1 17 ? 10.086 24.297 24.156 1 33.62 17 LYS B C 1
ATOM 2405 O O . LYS B 1 17 ? 9.258 24.156 23.25 1 33.62 17 LYS B O 1
ATOM 2410 N N . ALA B 1 18 ? 10.648 23.25 24.438 1 35.84 18 ALA B N 1
ATOM 2411 C CA . ALA B 1 18 ? 10.133 21.906 24.703 1 35.84 18 ALA B CA 1
ATOM 2412 C C . ALA B 1 18 ? 8.711 21.969 25.266 1 35.84 18 ALA B C 1
ATOM 2414 O O . ALA B 1 18 ? 8.516 21.844 26.469 1 35.84 18 ALA B O 1
ATOM 2415 N N . LYS B 1 19 ? 7.832 22.891 24.875 1 39.12 19 LYS B N 1
ATOM 2416 C CA . LYS B 1 19 ? 6.504 22.875 25.484 1 39.12 19 LYS B CA 1
ATOM 2417 C C . LYS B 1 19 ? 5.809 21.531 25.25 1 39.12 19 LYS B C 1
ATOM 2419 O O . LYS B 1 19 ? 5.688 21.078 24.109 1 39.12 19 LYS B O 1
ATOM 2424 N N . GLU B 1 20 ? 5.867 20.609 26.156 1 46 20 GLU B N 1
ATOM 2425 C CA . GLU B 1 20 ? 5.098 19.375 26.234 1 46 20 GLU B CA 1
ATOM 2426 C C . GLU B 1 20 ? 3.715 19.547 25.625 1 46 20 GLU B C 1
ATOM 2428 O O . GLU B 1 20 ? 2.885 20.297 26.125 1 46 20 GLU B O 1
ATOM 2433 N N . LEU B 1 21 ? 3.746 19.5 24.219 1 51.09 21 LEU B N 1
ATOM 2434 C CA . LEU B 1 21 ? 2.414 19.531 23.641 1 51.09 21 LEU B CA 1
ATOM 2435 C C . LEU B 1 21 ? 1.479 18.562 24.344 1 51.09 21 LEU B C 1
ATOM 2437 O O . LEU B 1 21 ? 1.813 17.391 24.516 1 51.09 21 LEU B O 1
ATOM 2441 N N . THR B 1 22 ? 0.798 19.062 25.391 1 52.81 22 THR B N 1
ATOM 2442 C CA . THR B 1 22 ? -0.157 18.219 26.094 1 52.81 22 THR B CA 1
ATOM 2443 C C . THR B 1 22 ? -1.361 17.906 25.219 1 52.81 22 THR B C 1
ATOM 2445 O O . THR B 1 22 ? -2.045 18.812 24.75 1 52.81 22 THR B O 1
ATOM 2448 N N . VAL B 1 23 ? -1.368 16.641 24.719 1 58.34 23 VAL B N 1
ATOM 2449 C CA . VAL B 1 23 ? -2.518 16.141 23.969 1 58.34 23 VAL B CA 1
ATOM 2450 C C . VAL B 1 23 ? -3.729 16.031 24.891 1 58.34 23 VAL B C 1
ATOM 2452 O O . VAL B 1 23 ? -3.615 15.539 26.016 1 58.34 23 VAL B O 1
ATOM 2455 N N . ASN B 1 24 ? -4.723 16.906 24.641 1 64.38 24 ASN B N 1
ATOM 2456 C CA . ASN B 1 24 ? -6.008 16.734 25.312 1 64.38 24 ASN B CA 1
ATOM 2457 C C . ASN B 1 24 ? -7.117 16.406 24.312 1 64.38 24 ASN B C 1
ATOM 2459 O O . ASN B 1 24 ? -6.844 16.031 23.172 1 64.38 24 ASN B O 1
ATOM 2463 N N . SER B 1 25 ? -8.266 16.406 24.812 1 64.88 25 SER B N 1
ATOM 2464 C CA . SER B 1 25 ? -9.414 15.984 24.016 1 64.88 25 SER B CA 1
ATOM 2465 C C . SER B 1 25 ? -9.68 16.969 22.891 1 64.88 25 SER B C 1
ATOM 2467 O O . SER B 1 25 ? -10.414 16.656 21.938 1 64.88 25 SER B O 1
ATOM 2469 N N . ASN B 1 26 ? -8.977 18.016 22.938 1 74.56 26 ASN B N 1
ATOM 2470 C CA . ASN B 1 26 ? -9.352 19.062 21.984 1 74.56 26 ASN B CA 1
ATOM 2471 C C . ASN B 1 26 ? -8.258 19.297 20.953 1 74.56 26 ASN B C 1
ATOM 2473 O O . ASN B 1 26 ? -8.398 20.156 20.078 1 74.56 26 ASN B O 1
ATOM 2477 N N . ASN B 1 27 ? -7.23 18.594 21.141 1 78.44 27 ASN B N 1
ATOM 2478 C CA . ASN B 1 27 ? -6.141 18.844 20.203 1 78.44 27 ASN B CA 1
ATOM 2479 C C . ASN B 1 27 ? -5.402 17.547 19.844 1 78.44 27 ASN B C 1
ATOM 2481 O O . ASN B 1 27 ? -5.672 16.5 20.438 1 78.44 27 ASN B O 1
ATOM 2485 N N . THR B 1 28 ? -4.742 17.656 18.812 1 78.75 28 THR B N 1
ATOM 2486 C CA . THR B 1 28 ? -3.904 16.531 18.406 1 78.75 28 THR B CA 1
ATOM 2487 C C . THR B 1 28 ? -2.516 17.016 18 1 78.75 28 THR B C 1
ATOM 2489 O O . THR B 1 28 ? -2.357 18.141 17.516 1 78.75 28 THR B O 1
ATOM 2492 N N . VAL B 1 29 ? -1.609 16.203 18.266 1 77.94 29 VAL B N 1
ATOM 2493 C CA . VAL B 1 29 ? -0.233 16.469 17.859 1 77.94 29 VAL B CA 1
ATOM 2494 C C . VAL B 1 29 ? 0.1 15.656 16.609 1 77.94 29 VAL B C 1
ATOM 2496 O O . VAL B 1 29 ? -0.131 14.445 16.562 1 77.94 29 VAL B O 1
ATOM 2499 N N . GLN B 1 30 ? 0.538 16.359 15.562 1 84.44 30 GLN B N 1
ATOM 2500 C CA . GLN B 1 30 ? 0.812 15.711 14.289 1 84.44 30 GLN B CA 1
ATOM 2501 C C . GLN B 1 30 ? 2.225 16.031 13.805 1 84.44 30 GLN B C 1
ATOM 2503 O O . GLN B 1 30 ? 2.756 17.109 14.078 1 84.44 30 GLN B O 1
ATOM 2508 N N . PRO B 1 31 ? 2.811 15.055 13.039 1 83 31 PRO B N 1
ATOM 2509 C CA . PRO B 1 31 ? 4.117 15.359 12.461 1 83 31 PRO B CA 1
ATOM 2510 C C . PRO B 1 31 ? 4.059 16.484 11.438 1 83 31 PRO B C 1
ATOM 2512 O O . PRO B 1 31 ? 3.303 16.406 10.461 1 83 31 PRO B O 1
ATOM 2515 N N . VAL B 1 32 ? 4.953 17.438 11.625 1 84.88 32 VAL B N 1
ATOM 2516 C CA . VAL B 1 32 ? 4.992 18.625 10.766 1 84.88 32 VAL B CA 1
ATOM 2517 C C . VAL B 1 32 ? 5.234 18.219 9.32 1 84.88 32 VAL B C 1
ATOM 2519 O O . VAL B 1 32 ? 4.598 18.734 8.406 1 84.88 32 VAL B O 1
ATOM 2522 N N . ALA B 1 33 ? 6.102 17.297 9.094 1 85.81 33 ALA B N 1
ATOM 2523 C CA . ALA B 1 33 ? 6.5 16.875 7.75 1 85.81 33 ALA B CA 1
ATOM 2524 C C . ALA B 1 33 ? 5.301 16.375 6.953 1 85.81 33 ALA B C 1
ATOM 2526 O O . ALA B 1 33 ? 5.164 16.672 5.766 1 85.81 33 ALA B O 1
ATOM 2527 N N . LEU B 1 34 ? 4.434 15.648 7.586 1 89.06 34 LEU B N 1
ATOM 2528 C CA . LEU B 1 34 ? 3.287 15.078 6.891 1 89.06 34 LEU B CA 1
ATOM 2529 C C . LEU B 1 34 ? 2.236 16.156 6.609 1 89.06 34 LEU B C 1
ATOM 2531 O O . LEU B 1 34 ? 1.413 15.992 5.707 1 89.06 34 LEU B O 1
ATOM 2535 N N . MET B 1 35 ? 2.211 17.219 7.375 1 90.75 35 MET B N 1
ATOM 2536 C CA . MET B 1 35 ? 1.252 18.297 7.176 1 90.75 35 MET B CA 1
ATOM 2537 C C . MET B 1 35 ? 1.678 19.203 6.02 1 90.75 35 MET B C 1
ATOM 2539 O O . MET B 1 35 ? 0.837 19.844 5.379 1 90.75 35 MET B O 1
ATOM 2543 N N . ARG B 1 36 ? 2.922 19.172 5.75 1 91.25 36 ARG B N 1
ATOM 2544 C CA . ARG B 1 36 ? 3.441 20.062 4.715 1 91.25 36 ARG B CA 1
ATOM 2545 C C . ARG B 1 36 ? 3.418 19.375 3.35 1 91.25 36 ARG B C 1
ATOM 2547 O O . ARG B 1 36 ? 3.473 20.047 2.314 1 91.25 36 ARG B O 1
ATOM 2554 N N . LEU B 1 37 ? 3.334 18.078 3.387 1 92.75 37 LEU B N 1
ATOM 2555 C CA . LEU B 1 37 ? 3.338 17.312 2.15 1 92.75 37 LEU B CA 1
ATOM 2556 C C . LEU B 1 37 ? 1.914 16.984 1.707 1 92.75 37 LEU B C 1
ATOM 2558 O O . LEU B 1 37 ? 0.979 17.062 2.506 1 92.75 37 LEU B O 1
ATOM 2562 N N . GLY B 1 38 ? 1.793 16.703 0.462 1 91.88 38 GLY B N 1
ATOM 2563 C CA . GLY B 1 38 ? 0.494 16.312 -0.069 1 91.88 38 GLY B CA 1
ATOM 2564 C C . GLY B 1 38 ? 0.129 14.875 0.231 1 91.88 38 GLY B C 1
ATOM 2565 O O . GLY B 1 38 ? -0.279 14.133 -0.666 1 91.88 38 GLY B O 1
ATOM 2566 N N . VAL B 1 39 ? 0.244 14.484 1.45 1 93.81 39 VAL B N 1
ATOM 2567 C CA . VAL B 1 39 ? -0.085 13.117 1.845 1 93.81 39 VAL B CA 1
ATOM 2568 C C . VAL B 1 39 ? -1.589 12.992 2.08 1 93.81 39 VAL B C 1
ATOM 2570 O O . VAL B 1 39 ? -2.238 12.102 1.535 1 93.81 39 VAL B O 1
ATOM 2573 N N . PHE B 1 40 ? -2.121 13.859 2.936 1 95.44 40 PHE B N 1
ATOM 2574 C CA . PHE B 1 40 ? -3.561 13.977 3.131 1 95.44 40 PHE B CA 1
ATOM 2575 C C . PHE B 1 40 ? -4.125 15.133 2.318 1 95.44 40 PHE B C 1
ATOM 2577 O O . PHE B 1 40 ? -3.775 16.297 2.551 1 95.44 40 PHE B O 1
ATOM 2584 N N . VAL B 1 41 ? -4.992 14.836 1.382 1 95.19 41 VAL B N 1
ATOM 2585 C CA . VAL B 1 41 ? -5.398 15.828 0.392 1 95.19 41 VAL B CA 1
ATOM 2586 C C . VAL B 1 41 ? -6.922 15.828 0.258 1 95.19 41 VAL B C 1
ATOM 2588 O O . VAL B 1 41 ? -7.59 14.898 0.703 1 95.19 41 VAL B O 1
ATOM 2591 N N . PRO B 1 42 ? -7.477 16.891 -0.327 1 93.69 42 PRO B N 1
ATOM 2592 C CA . PRO B 1 42 ? -8.922 16.891 -0.551 1 93.69 42 PRO B CA 1
ATOM 2593 C C . PRO B 1 42 ? -9.375 15.766 -1.489 1 93.69 42 PRO B C 1
ATOM 2595 O O . PRO B 1 42 ? -8.672 15.438 -2.445 1 93.69 42 PRO B O 1
ATOM 2598 N N . LYS B 1 43 ? -10.523 15.234 -1.194 1 87.44 43 LYS B N 1
ATOM 2599 C CA . LYS B 1 43 ? -11.094 14.203 -2.053 1 87.44 43 LYS B CA 1
ATOM 2600 C C . LYS B 1 43 ? -11.273 14.711 -3.48 1 87.44 43 LYS B C 1
ATOM 2602 O O . LYS B 1 43 ? -11.703 15.852 -3.689 1 87.44 43 LYS B O 1
ATOM 2607 N N . PRO B 1 44 ? -10.859 13.812 -4.371 1 74.25 44 PRO B N 1
ATOM 2608 C CA . PRO B 1 44 ? -11.039 14.258 -5.754 1 74.25 44 PRO B CA 1
ATOM 2609 C C . PRO B 1 44 ? -12.508 14.297 -6.176 1 74.25 44 PRO B C 1
ATOM 2611 O O . PRO B 1 44 ? -13.336 13.578 -5.609 1 74.25 44 PRO B O 1
ATOM 2614 N N . SER B 1 45 ? -12.836 15.18 -6.871 1 63.41 45 SER B N 1
ATOM 2615 C CA . SER B 1 45 ? -14.188 15.211 -7.422 1 63.41 45 SER B CA 1
ATOM 2616 C C . SER B 1 45 ? -14.469 13.961 -8.258 1 63.41 45 SER B C 1
ATOM 2618 O O . SER B 1 45 ? -15.594 13.445 -8.25 1 63.41 45 SER B O 1
ATOM 2620 N N . LYS B 1 46 ? -13.609 13.539 -9.031 1 58.44 46 LYS B N 1
ATOM 2621 C CA . LYS B 1 46 ? -13.766 12.32 -9.82 1 58.44 46 LYS B CA 1
ATOM 2622 C C . LYS B 1 46 ? -12.766 11.25 -9.391 1 58.44 46 LYS B C 1
ATOM 2624 O O . LYS B 1 46 ? -11.648 11.57 -8.984 1 58.44 46 LYS B O 1
ATOM 2629 N N . SER B 1 47 ? -13.5 10.109 -8.875 1 53.78 47 SER B N 1
ATOM 2630 C CA . SER B 1 47 ? -12.836 8.93 -8.328 1 53.78 47 SER B CA 1
ATOM 2631 C C . SER B 1 47 ? -11.531 8.641 -9.055 1 53.78 47 SER B C 1
ATOM 2633 O O . SER B 1 47 ? -11.477 7.766 -9.922 1 53.78 47 SER B O 1
ATOM 2635 N N . LYS B 1 48 ? -10.75 9.562 -9.219 1 52.84 48 LYS B N 1
ATOM 2636 C CA . LYS B 1 48 ? -9.648 9.141 -10.078 1 52.84 48 LYS B CA 1
ATOM 2637 C C . LYS B 1 48 ? -8.617 8.336 -9.289 1 52.84 48 LYS B C 1
ATOM 2639 O O . LYS B 1 48 ? -8.672 8.266 -8.062 1 52.84 48 LYS B O 1
ATOM 2644 N N . GLY B 1 49 ? -7.5 7.832 -9.898 1 54.28 49 GLY B N 1
ATOM 2645 C CA . GLY B 1 49 ? -6.32 6.98 -9.984 1 54.28 49 GLY B CA 1
ATOM 2646 C C . GLY B 1 49 ? -5.395 7.129 -8.789 1 54.28 49 GLY B C 1
ATOM 2647 O O . GLY B 1 49 ? -5.742 7.773 -7.801 1 54.28 49 GLY B O 1
ATOM 2648 N N . GLU B 1 50 ? -4.41 6.48 -8.766 1 60.44 50 GLU B N 1
ATOM 2649 C CA . GLU B 1 50 ? -3.26 6.457 -7.871 1 60.44 50 GLU B CA 1
ATOM 2650 C C . GLU B 1 50 ? -2.668 7.855 -7.699 1 60.44 50 GLU B C 1
ATOM 2652 O O . GLU B 1 50 ? -2.73 8.68 -8.617 1 60.44 50 GLU B O 1
ATOM 2657 N N . SER B 1 51 ? -2.4 8.125 -6.324 1 65.44 51 SER B N 1
ATOM 2658 C CA . SER B 1 51 ? -1.71 9.367 -5.992 1 65.44 51 SER B CA 1
ATOM 2659 C C . SER B 1 51 ? -0.349 9.445 -6.676 1 65.44 51 SER B C 1
ATOM 2661 O O . SER B 1 51 ? 0.279 8.414 -6.938 1 65.44 51 SER B O 1
ATOM 2663 N N . LYS B 1 52 ? -0.067 10.539 -7.07 1 77.69 52 LYS B N 1
ATOM 2664 C CA . LYS B 1 52 ? 1.288 10.805 -7.547 1 77.69 52 LYS B CA 1
ATOM 2665 C C . LYS B 1 52 ? 2.314 10.547 -6.445 1 77.69 52 LYS B C 1
ATOM 2667 O O . LYS B 1 52 ? 2.006 10.68 -5.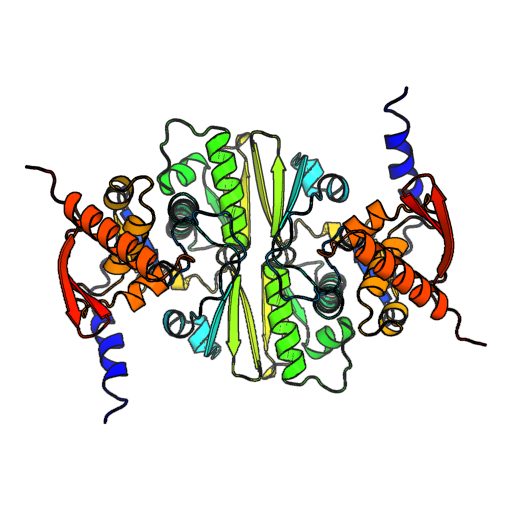258 1 77.69 52 LYS B O 1
ATOM 2672 N N . GLU B 1 53 ? 3.369 10.156 -6.898 1 90.38 53 GLU B N 1
ATOM 2673 C CA . GLU B 1 53 ? 4.504 10 -5.992 1 90.38 53 GLU B CA 1
ATOM 2674 C C . GLU B 1 53 ? 4.867 11.336 -5.344 1 90.38 53 GLU B C 1
ATOM 2676 O O . GLU B 1 53 ? 4.895 12.367 -6.008 1 90.38 53 GLU B O 1
ATOM 2681 N N . ILE B 1 54 ? 5.082 11.328 -4.027 1 94.38 54 ILE B N 1
ATOM 2682 C CA . ILE B 1 54 ? 5.449 12.523 -3.277 1 94.38 54 ILE B CA 1
ATOM 2683 C C . ILE B 1 54 ? 6.93 12.469 -2.914 1 94.38 54 ILE B C 1
ATOM 2685 O O . ILE B 1 54 ? 7.391 11.508 -2.301 1 94.38 54 ILE B O 1
ATOM 2689 N N . ASP B 1 55 ? 7.66 13.453 -3.32 1 95.38 55 ASP B N 1
ATOM 2690 C CA . ASP B 1 55 ? 9.055 13.57 -2.895 1 95.38 55 ASP B CA 1
ATOM 2691 C C . ASP B 1 55 ? 9.148 14.102 -1.467 1 95.38 55 ASP B C 1
ATOM 2693 O O . ASP B 1 55 ? 8.883 15.281 -1.219 1 95.38 55 ASP B O 1
ATOM 2697 N N . ALA B 1 56 ? 9.578 13.266 -0.544 1 95.12 56 ALA B N 1
ATOM 2698 C CA . ALA B 1 56 ? 9.625 13.625 0.871 1 95.12 56 ALA B CA 1
ATOM 2699 C C . ALA B 1 56 ? 11.062 13.773 1.355 1 95.12 56 ALA B C 1
ATOM 2701 O O . ALA B 1 56 ? 11.32 13.828 2.561 1 95.12 56 ALA B O 1
ATOM 2702 N N . THR B 1 57 ? 11.992 13.844 0.502 1 95.62 57 THR B N 1
ATOM 2703 C CA . THR B 1 57 ? 13.414 13.812 0.831 1 95.62 57 THR B CA 1
ATOM 2704 C C . THR B 1 57 ? 13.766 14.953 1.78 1 95.62 57 THR B C 1
ATOM 2706 O O . THR B 1 57 ? 14.367 14.727 2.832 1 95.62 57 THR B O 1
ATOM 2709 N N . LYS B 1 58 ? 13.367 16.109 1.443 1 92.06 58 LYS B N 1
ATOM 2710 C CA . LYS B 1 58 ? 13.703 17.266 2.271 1 92.06 58 LYS B CA 1
ATOM 2711 C C . LYS B 1 58 ? 12.969 17.219 3.607 1 92.06 58 LYS B C 1
ATOM 2713 O O . LYS B 1 58 ? 13.562 17.453 4.66 1 92.06 58 LYS B O 1
ATOM 2718 N N . ALA B 1 59 ? 11.727 16.844 3.615 1 88.19 59 ALA B N 1
ATOM 2719 C CA . ALA B 1 59 ? 10.891 16.828 4.812 1 88.19 59 ALA B CA 1
ATOM 2720 C C . ALA B 1 59 ? 11.367 15.781 5.809 1 88.19 59 ALA B C 1
ATOM 2722 O O . ALA B 1 59 ? 11.258 15.969 7.02 1 88.19 59 ALA B O 1
ATOM 2723 N N . PHE B 1 60 ? 11.938 14.664 5.312 1 90.12 60 PHE B N 1
ATOM 2724 C CA . PHE B 1 60 ? 12.297 13.547 6.184 1 90.12 60 PHE B CA 1
ATOM 2725 C C . PHE B 1 60 ? 13.805 13.5 6.398 1 90.12 60 PHE B C 1
ATOM 2727 O O . PHE B 1 60 ? 14.32 12.562 7.008 1 90.12 60 PHE B O 1
ATOM 2734 N N . SER B 1 61 ? 14.523 14.453 5.93 1 88.5 61 SER B N 1
ATOM 2735 C CA . SER B 1 61 ? 15.984 14.445 5.957 1 88.5 61 SER B CA 1
ATOM 2736 C C . SER B 1 61 ? 16.5 14.453 7.391 1 88.5 61 SER B C 1
ATOM 2738 O O . SER B 1 61 ? 17.609 13.969 7.652 1 88.5 61 SER B O 1
ATOM 2740 N N . GLN B 1 62 ? 15.695 14.945 8.336 1 83.75 62 GLN B N 1
ATOM 2741 C CA . GLN B 1 62 ? 16.172 15.102 9.703 1 83.75 62 GLN B CA 1
ATOM 2742 C C . GLN B 1 62 ? 15.82 13.883 10.562 1 83.75 62 GLN B C 1
ATOM 2744 O O . GLN B 1 62 ? 16.25 13.781 11.711 1 83.75 62 GLN B O 1
ATOM 2749 N N . LEU B 1 63 ? 15.102 12.969 9.961 1 85.69 63 LEU B N 1
ATOM 2750 C CA . LEU B 1 63 ? 14.781 11.75 10.695 1 85.69 63 LEU B CA 1
ATOM 2751 C C . LEU B 1 63 ? 16.047 10.953 11 1 85.69 63 LEU B C 1
ATOM 2753 O O . LEU B 1 63 ? 16.953 10.898 10.172 1 85.69 63 LEU B O 1
ATOM 2757 N N . GLU B 1 64 ? 16.031 10.344 12.125 1 85.38 64 GLU B N 1
ATOM 2758 C CA . GLU B 1 64 ? 17.172 9.547 12.539 1 85.38 64 GLU B CA 1
ATOM 2759 C C . GLU B 1 64 ? 17.484 8.445 11.523 1 85.38 64 GLU B C 1
ATOM 2761 O O . GLU B 1 64 ? 18.656 8.203 11.211 1 85.38 64 GLU B O 1
ATOM 2766 N N . ILE B 1 65 ? 16.5 7.832 11.078 1 88.25 65 ILE B N 1
ATOM 2767 C CA . ILE B 1 65 ? 16.719 6.73 10.148 1 88.25 65 ILE B CA 1
ATOM 2768 C C . ILE B 1 65 ? 17.375 7.254 8.875 1 88.25 65 ILE B C 1
ATOM 2770 O O . ILE B 1 65 ? 18.234 6.59 8.297 1 88.25 65 ILE B O 1
ATOM 2774 N N . ALA B 1 66 ? 16.953 8.359 8.383 1 91.75 66 ALA B N 1
ATOM 2775 C CA . ALA B 1 66 ? 17.516 8.938 7.168 1 91.75 66 ALA B CA 1
ATOM 2776 C C . ALA B 1 66 ? 18.969 9.352 7.383 1 91.75 66 ALA B C 1
ATOM 2778 O O . ALA B 1 66 ? 19.828 9.039 6.562 1 91.75 66 ALA B O 1
ATOM 2779 N N . LYS B 1 67 ? 19.25 9.992 8.484 1 92.19 67 LYS B N 1
ATOM 2780 C CA . LYS B 1 67 ? 20.594 10.469 8.789 1 92.19 67 LYS B CA 1
ATOM 2781 C C . LYS B 1 67 ? 21.547 9.297 9.062 1 92.19 67 LYS B C 1
ATOM 2783 O O . LYS B 1 67 ? 22.656 9.258 8.531 1 92.19 67 LYS B O 1
ATOM 2788 N N . ALA B 1 68 ? 21.109 8.375 9.875 1 92.19 68 ALA B N 1
ATOM 2789 C CA . ALA B 1 68 ? 21.953 7.266 10.305 1 92.19 68 ALA B CA 1
ATOM 2790 C C . ALA B 1 68 ? 22.297 6.352 9.133 1 92.19 68 ALA B C 1
ATOM 2792 O O . ALA B 1 68 ? 23.422 5.871 9.031 1 92.19 68 ALA B O 1
ATOM 2793 N N . GLU B 1 69 ? 21.359 6.152 8.258 1 93.69 69 GLU B N 1
ATOM 2794 C CA . GLU B 1 69 ? 21.562 5.199 7.176 1 93.69 69 GLU B CA 1
ATOM 2795 C C . GLU B 1 69 ? 22.031 5.898 5.902 1 93.69 69 GLU B C 1
ATOM 2797 O O . GLU B 1 69 ? 22.469 5.246 4.957 1 93.69 69 GLU B O 1
ATOM 2802 N N . GLY B 1 70 ? 21.844 7.211 5.887 1 95.12 70 GLY B N 1
ATOM 2803 C CA . GLY B 1 70 ? 22.281 7.988 4.738 1 95.12 70 GLY B CA 1
ATOM 2804 C C . GLY B 1 70 ? 21.281 7.98 3.598 1 95.12 70 GLY B C 1
ATOM 2805 O O . GLY B 1 70 ? 21.656 8.031 2.428 1 95.12 70 GLY B O 1
ATOM 2806 N N . TYR B 1 71 ? 20.062 7.816 3.912 1 96.69 71 TYR B N 1
ATOM 2807 C CA . TYR B 1 71 ? 19.047 7.871 2.873 1 96.69 71 TYR B CA 1
ATOM 2808 C C . TYR B 1 71 ? 18.875 9.289 2.354 1 96.69 71 TYR B C 1
ATOM 2810 O O . TYR B 1 71 ? 18.672 10.227 3.137 1 96.69 71 TYR B O 1
ATOM 2818 N N . ASP B 1 72 ? 18.844 9.469 1.012 1 97.19 72 ASP B N 1
ATOM 2819 C CA . ASP B 1 72 ? 18.781 10.805 0.43 1 97.19 72 ASP B CA 1
ATOM 2820 C C . ASP B 1 72 ? 17.734 10.867 -0.676 1 97.19 72 ASP B C 1
ATOM 2822 O O . ASP B 1 72 ? 17.688 11.828 -1.449 1 97.19 72 ASP B O 1
ATOM 2826 N N . ASP B 1 73 ? 17.062 9.906 -0.821 1 97.5 73 ASP B N 1
ATOM 2827 C CA . ASP B 1 73 ? 15.906 9.828 -1.717 1 97.5 73 ASP B CA 1
ATOM 2828 C C . ASP B 1 73 ? 14.727 9.141 -1.037 1 97.5 73 ASP B C 1
ATOM 2830 O O . ASP B 1 73 ? 14.703 7.918 -0.904 1 97.5 73 ASP B O 1
ATOM 2834 N N . ILE B 1 74 ? 13.766 9.922 -0.637 1 96.75 74 ILE B N 1
ATOM 2835 C CA . ILE B 1 74 ? 12.617 9.422 0.118 1 96.75 74 ILE B CA 1
ATOM 2836 C C . ILE B 1 74 ? 11.328 9.766 -0.622 1 96.75 74 ILE B C 1
ATOM 2838 O O . ILE B 1 74 ? 11.07 10.922 -0.94 1 96.75 74 ILE B O 1
ATOM 2842 N N . LYS B 1 75 ? 10.578 8.75 -0.934 1 97.06 75 LYS B N 1
ATOM 2843 C CA . LYS B 1 75 ? 9.336 8.922 -1.689 1 97.06 75 LYS B CA 1
ATOM 2844 C C . LYS B 1 75 ? 8.156 8.297 -0.956 1 97.06 75 LYS B C 1
ATOM 2846 O O . LYS B 1 75 ? 8.289 7.246 -0.327 1 97.06 75 LYS B O 1
ATOM 2851 N N . ILE B 1 76 ? 7.062 8.977 -1.022 1 96 76 ILE B N 1
ATOM 2852 C CA . ILE B 1 76 ? 5.812 8.43 -0.508 1 96 76 ILE B CA 1
ATOM 2853 C C . ILE B 1 76 ? 4.895 8.062 -1.67 1 96 76 ILE B C 1
ATOM 2855 O O . ILE B 1 76 ? 4.691 8.867 -2.586 1 96 76 ILE B O 1
ATOM 2859 N N . THR B 1 77 ? 4.402 6.852 -1.672 1 95.44 77 THR B N 1
ATOM 2860 C CA . THR B 1 77 ? 3.527 6.355 -2.727 1 95.44 77 THR B CA 1
ATOM 2861 C C . THR B 1 77 ? 2.314 5.645 -2.129 1 95.44 77 THR B C 1
ATOM 2863 O O . THR B 1 77 ? 2.289 5.348 -0.933 1 95.44 77 THR B O 1
ATOM 2866 N N . GLY B 1 78 ? 1.342 5.344 -3.043 1 94.12 78 GLY B N 1
ATOM 2867 C CA . GLY B 1 78 ? 0.139 4.668 -2.582 1 94.12 78 GLY B CA 1
ATOM 2868 C C . GLY B 1 78 ? -1.13 5.449 -2.869 1 94.12 78 GLY B C 1
ATOM 2869 O O . GLY B 1 78 ? -1.114 6.406 -3.646 1 94.12 78 GLY B O 1
ATOM 2870 N N . PRO B 1 79 ? -2.16 5.078 -2.193 1 93.25 79 PRO B N 1
ATOM 2871 C CA . PRO B 1 79 ? -3.449 5.699 -2.494 1 93.25 79 PRO B CA 1
ATOM 2872 C C . PRO B 1 79 ? -3.547 7.137 -1.979 1 93.25 79 PRO B C 1
ATOM 2874 O O . PRO B 1 79 ? -2.779 7.531 -1.097 1 93.25 79 PRO B O 1
ATOM 2877 N N . ARG B 1 80 ? -4.461 7.816 -2.568 1 92.31 80 ARG B N 1
ATOM 2878 C CA . ARG B 1 80 ? -4.797 9.133 -2.039 1 92.31 80 ARG B CA 1
ATOM 2879 C C . ARG B 1 80 ? -5.48 9.023 -0.68 1 92.31 80 ARG B C 1
ATOM 2881 O O . ARG B 1 80 ? -6.324 8.148 -0.475 1 92.31 80 ARG B O 1
ATOM 2888 N N . LEU B 1 81 ? -5.09 9.828 0.235 1 95.19 81 LEU B N 1
ATOM 2889 C CA . LEU B 1 81 ? -5.699 9.891 1.56 1 95.19 81 LEU B CA 1
ATOM 2890 C C . LEU B 1 81 ? -6.465 11.195 1.747 1 95.19 81 LEU B C 1
ATOM 2892 O O . LEU B 1 81 ? -5.895 12.281 1.62 1 95.19 81 LEU B O 1
ATOM 2896 N N . ASP B 1 82 ? -7.668 11.078 2.07 1 94.31 82 ASP B N 1
ATOM 2897 C CA . ASP B 1 82 ? -8.484 12.289 2.152 1 94.31 82 ASP B CA 1
ATOM 2898 C C . ASP B 1 82 ? -8.477 12.859 3.568 1 94.31 82 ASP B C 1
ATOM 2900 O O . ASP B 1 82 ? -8.094 12.172 4.52 1 94.31 82 ASP B O 1
ATOM 2904 N N . MET B 1 83 ? -8.93 14.094 3.695 1 93.25 83 MET B N 1
ATOM 2905 C CA . MET B 1 83 ? -8.922 14.82 4.961 1 93.25 83 MET B CA 1
ATOM 2906 C C . MET B 1 83 ? -10.062 14.359 5.863 1 93.25 83 MET B C 1
ATOM 2908 O O . MET B 1 83 ? -9.883 14.219 7.074 1 93.25 83 MET B O 1
ATOM 2912 N N . ASP B 1 84 ? -11.125 14 5.371 1 89.69 84 ASP B N 1
ATOM 2913 C CA . ASP B 1 84 ? -12.344 13.805 6.141 1 89.69 84 ASP B CA 1
ATOM 2914 C C . ASP B 1 84 ? -12.336 12.445 6.844 1 89.69 84 ASP B C 1
ATOM 2916 O O . ASP B 1 84 ? -12.938 12.289 7.906 1 89.69 84 ASP B O 1
ATOM 2920 N N . THR B 1 85 ? -11.695 11.516 6.223 1 92.56 85 THR B N 1
ATOM 2921 C CA . THR B 1 85 ? -11.734 10.188 6.812 1 92.56 85 THR B CA 1
ATOM 2922 C C . THR B 1 85 ? -10.328 9.703 7.148 1 92.56 85 THR B C 1
ATOM 2924 O O . THR B 1 85 ? -10.055 9.305 8.281 1 92.56 85 THR B O 1
ATOM 2927 N N . ASP B 1 86 ? -9.516 9.758 6.199 1 95.62 86 ASP B N 1
ATOM 2928 C CA . ASP B 1 86 ? -8.18 9.188 6.379 1 95.62 86 ASP B CA 1
ATOM 2929 C C . ASP B 1 86 ? -7.363 10.008 7.371 1 95.62 86 ASP B C 1
ATOM 2931 O O . ASP B 1 86 ? -6.648 9.453 8.203 1 95.62 86 ASP B O 1
ATOM 2935 N N . PHE B 1 87 ? -7.414 11.289 7.242 1 95 87 PHE B N 1
ATOM 2936 C CA . PHE B 1 87 ? -6.672 12.125 8.18 1 95 87 PHE B CA 1
ATOM 2937 C C . PHE B 1 87 ? -7.203 11.953 9.594 1 95 87 PHE B C 1
ATOM 2939 O O . PHE B 1 87 ? -6.426 11.898 10.555 1 95 87 PHE B O 1
ATOM 2946 N N . LYS B 1 88 ? -8.422 11.914 9.734 1 91.75 88 LYS B N 1
ATOM 2947 C CA . LYS B 1 88 ? -9.008 11.688 11.055 1 91.75 88 LYS B CA 1
ATOM 2948 C C . LYS B 1 88 ? -8.555 10.352 11.641 1 91.75 88 LYS B C 1
ATOM 2950 O O . LYS B 1 88 ? -8.188 10.273 12.812 1 91.75 88 LYS B O 1
ATOM 2955 N N . THR B 1 89 ? -8.617 9.336 10.82 1 94.81 89 THR B N 1
ATOM 2956 C CA . THR B 1 89 ? -8.141 8.031 11.266 1 94.81 89 THR B CA 1
ATOM 2957 C C . THR B 1 89 ? -6.664 8.102 11.656 1 94.81 89 THR B C 1
ATOM 2959 O O . THR B 1 89 ? -6.254 7.52 12.664 1 94.81 89 THR B O 1
ATOM 2962 N N . TRP B 1 90 ? -5.922 8.836 10.859 1 94.38 90 TRP B N 1
ATOM 2963 C CA . TRP B 1 90 ? -4.504 9.031 11.156 1 94.38 90 TRP B CA 1
ATOM 2964 C C . TRP B 1 90 ? -4.316 9.719 12.5 1 94.38 90 TRP B C 1
ATOM 2966 O O . TRP B 1 90 ? -3.439 9.352 13.281 1 94.38 90 TRP B O 1
ATOM 2976 N N . ILE B 1 91 ? -5.086 10.711 12.82 1 90.19 91 ILE B N 1
ATOM 2977 C CA . ILE B 1 91 ? -5.055 11.375 14.117 1 90.19 91 ILE B CA 1
ATOM 2978 C C . ILE B 1 91 ? -5.242 10.344 15.227 1 90.19 91 ILE B C 1
ATOM 2980 O O . ILE B 1 91 ? -4.531 10.375 16.234 1 90.19 91 ILE B O 1
ATOM 2984 N N . GLY B 1 92 ? -6.199 9.461 15.031 1 90.88 92 GLY B N 1
ATOM 2985 C CA . GLY B 1 92 ? -6.402 8.383 15.984 1 90.88 92 GLY B CA 1
ATOM 2986 C C . GLY B 1 92 ? -5.191 7.484 16.141 1 90.88 92 GLY B C 1
ATOM 2987 O O . GLY B 1 92 ? -4.844 7.086 17.25 1 90.88 92 GLY B O 1
ATOM 2988 N N . VAL B 1 93 ? -4.57 7.176 15.031 1 91.44 93 VAL B N 1
ATOM 2989 C CA . VAL B 1 93 ? -3.387 6.32 15.039 1 91.44 93 VAL B CA 1
ATOM 2990 C C . VAL B 1 93 ? -2.27 6.992 15.836 1 91.44 93 VAL B C 1
ATOM 2992 O O . VAL B 1 93 ? -1.652 6.367 16.703 1 91.44 93 VAL B O 1
ATOM 2995 N N . ILE B 1 94 ? -2.012 8.25 15.57 1 87.19 94 ILE B N 1
ATOM 2996 C CA . ILE B 1 94 ? -0.962 8.992 16.266 1 87.19 94 ILE B CA 1
ATOM 2997 C C . ILE B 1 94 ? -1.286 9.078 17.75 1 87.19 94 ILE B C 1
ATOM 2999 O O . ILE B 1 94 ? -0.404 8.906 18.594 1 87.19 94 ILE B O 1
ATOM 3003 N N . TYR B 1 95 ? -2.514 9.344 18.047 1 84.69 95 TYR B N 1
ATOM 3004 C CA . TYR B 1 95 ? -2.957 9.359 19.438 1 84.69 95 TYR B CA 1
ATOM 3005 C C . TYR B 1 95 ? -2.641 8.039 20.125 1 84.69 95 TYR B C 1
ATOM 3007 O O . TYR B 1 95 ? -2.07 8.016 21.219 1 84.69 95 TYR B O 1
ATOM 3015 N N . ALA B 1 96 ? -3.047 6.953 19.516 1 87.81 96 ALA B N 1
ATOM 3016 C CA . ALA B 1 96 ? -2.867 5.621 20.094 1 87.81 96 ALA B CA 1
ATOM 3017 C C . ALA B 1 96 ? -1.395 5.348 20.391 1 87.81 96 ALA B C 1
ATOM 3019 O O . ALA B 1 96 ? -1.051 4.875 21.469 1 87.81 96 ALA B O 1
ATOM 3020 N N . PHE B 1 97 ? -0.535 5.695 19.516 1 85.44 97 PHE B N 1
ATOM 3021 C CA . PHE B 1 97 ? 0.883 5.406 19.703 1 85.44 97 PHE B CA 1
ATOM 3022 C C . PHE B 1 97 ? 1.515 6.379 20.688 1 85.44 97 PHE B C 1
ATOM 3024 O O . PHE B 1 97 ? 2.455 6.023 21.406 1 85.44 97 PHE B O 1
ATOM 3031 N N . SER B 1 98 ? 1.054 7.602 20.641 1 79.81 98 SER B N 1
ATOM 3032 C CA . SER B 1 98 ? 1.567 8.555 21.609 1 79.81 98 SER B CA 1
ATOM 3033 C C . SER B 1 98 ? 1.224 8.133 23.031 1 79.81 98 SER B C 1
ATOM 3035 O O . SER B 1 98 ? 2.016 8.336 23.953 1 79.81 98 SER B O 1
ATOM 3037 N N . LYS B 1 99 ? 0.103 7.574 23.203 1 81.25 99 LYS B N 1
ATOM 3038 C CA . LYS B 1 99 ? -0.376 7.207 24.531 1 81.25 99 LYS B CA 1
ATOM 3039 C C . LYS B 1 99 ? 0.132 5.824 24.938 1 81.25 99 LYS B C 1
ATOM 3041 O O . LYS B 1 99 ? 0.504 5.609 26.094 1 81.25 99 LYS B O 1
ATOM 3046 N N . TYR B 1 100 ? 0.204 4.906 23.922 1 82.75 100 TYR B N 1
ATOM 3047 C CA . TYR B 1 100 ? 0.437 3.512 24.281 1 82.75 100 TYR B CA 1
ATOM 3048 C C . TYR B 1 100 ? 1.722 2.992 23.641 1 82.75 100 TYR B C 1
ATOM 3050 O O . TYR B 1 100 ? 2.152 1.872 23.938 1 82.75 100 TYR B O 1
ATOM 3058 N N . GLY B 1 101 ? 2.383 3.617 22.641 1 71.75 101 GLY B N 1
ATOM 3059 C CA . GLY B 1 101 ? 3.428 3.102 21.766 1 71.75 101 GLY B CA 1
ATOM 3060 C C . GLY B 1 101 ? 4.816 3.205 22.375 1 71.75 101 GLY B C 1
ATOM 3061 O O . GLY B 1 101 ? 5.816 2.984 21.688 1 71.75 101 GLY B O 1
ATOM 3062 N N . LEU B 1 102 ? 5.09 3.559 23.5 1 63.38 102 LEU B N 1
ATOM 3063 C CA . LEU B 1 102 ? 6.438 3.758 24.031 1 63.38 102 LEU B CA 1
ATOM 3064 C C . LEU B 1 102 ? 7.172 2.43 24.156 1 63.38 102 LEU B C 1
ATOM 3066 O O . LEU B 1 102 ? 8.391 2.373 23.984 1 63.38 102 LEU B O 1
ATOM 3070 N N . SER B 1 103 ? 6.469 1.447 24.156 1 65.81 103 SER B N 1
ATOM 3071 C CA . SER B 1 103 ? 7.188 0.217 24.469 1 65.81 103 SER B CA 1
ATOM 3072 C C . SER B 1 103 ? 7.016 -0.823 23.375 1 65.81 103 SER B C 1
ATOM 3074 O O . SER B 1 103 ? 7.734 -1.823 23.328 1 65.81 103 SER B O 1
ATOM 3076 N N . SER B 1 104 ? 6.059 -0.606 22.547 1 75.94 104 SER B N 1
ATOM 3077 C CA . SER B 1 104 ? 5.781 -1.637 21.547 1 75.94 104 SER B CA 1
ATOM 3078 C C . SER B 1 104 ? 5.309 -1.023 20.234 1 75.94 104 SER B C 1
ATOM 3080 O O . SER B 1 104 ? 4.707 0.055 20.219 1 75.94 104 SER B O 1
ATOM 3082 N N . ASN B 1 105 ? 5.672 -1.736 19.203 1 81.56 105 ASN B N 1
ATOM 3083 C CA . ASN B 1 105 ? 5.219 -1.295 17.891 1 81.56 105 ASN B CA 1
ATOM 3084 C C . ASN B 1 105 ? 3.82 -1.813 17.562 1 81.56 105 ASN B C 1
ATOM 3086 O O . ASN B 1 105 ? 3.281 -1.551 16.5 1 81.56 105 ASN B O 1
ATOM 3090 N N . THR B 1 106 ? 3.318 -2.594 18.516 1 89.5 106 THR B N 1
ATOM 3091 C CA . THR B 1 106 ? 1.936 -3.049 18.438 1 89.5 106 THR B CA 1
ATOM 3092 C C . THR B 1 106 ? 1.147 -2.59 19.656 1 89.5 106 THR B C 1
ATOM 3094 O O . THR B 1 106 ? 1.552 -2.846 20.797 1 89.5 106 THR B O 1
ATOM 3097 N N . ILE B 1 107 ? 0.069 -1.885 19.438 1 91.5 107 ILE B N 1
ATOM 3098 C CA . ILE B 1 107 ? -0.695 -1.342 20.562 1 91.5 107 ILE B CA 1
ATOM 3099 C C . ILE B 1 107 ? -2.152 -1.783 20.453 1 91.5 107 ILE B C 1
ATOM 3101 O O . ILE B 1 107 ? -2.635 -2.09 19.359 1 91.5 107 ILE B O 1
ATOM 3105 N N . GLN B 1 108 ? -2.803 -1.829 21.625 1 94.75 108 GLN B N 1
ATOM 3106 C CA . GLN B 1 108 ? -4.219 -2.172 21.703 1 94.75 108 GLN B CA 1
ATOM 3107 C C . GLN B 1 108 ? -4.977 -1.172 22.562 1 94.75 108 GLN B C 1
ATOM 3109 O O . GLN B 1 108 ? -4.477 -0.73 23.609 1 94.75 108 GLN B O 1
ATOM 3114 N N . LEU B 1 109 ? -6.117 -0.785 22.141 1 95.38 109 LEU B N 1
ATOM 3115 C CA . LEU B 1 109 ? -7.055 0.032 22.891 1 95.38 109 LEU B CA 1
ATOM 3116 C C . LEU B 1 109 ? -8.492 -0.261 22.484 1 95.38 109 LEU B C 1
ATOM 3118 O O . LEU B 1 109 ? -8.734 -1.071 21.578 1 95.38 109 LEU B O 1
ATOM 3122 N N . SER B 1 110 ? -9.406 0.27 23.203 1 95.31 110 SER B N 1
ATOM 3123 C CA . SER B 1 110 ? -10.797 0.042 22.828 1 95.31 110 SER B CA 1
ATOM 3124 C C . SER B 1 110 ? -11.133 0.749 21.516 1 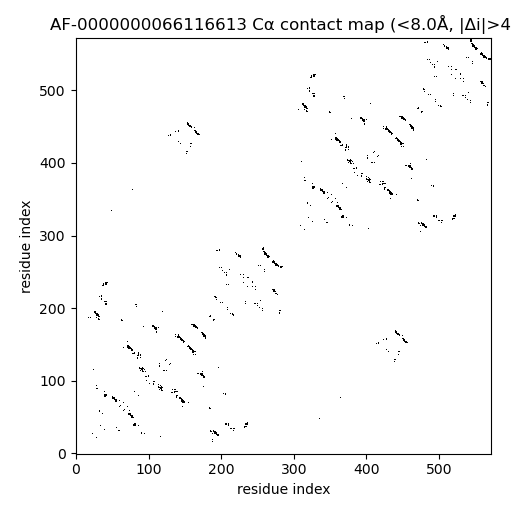95.31 110 SER B C 1
ATOM 3126 O O . SER B 1 110 ? -10.602 1.828 21.234 1 95.31 110 SER B O 1
ATOM 3128 N N . PHE B 1 111 ? -11.984 0.159 20.75 1 94.62 111 PHE B N 1
ATOM 3129 C CA . PHE B 1 111 ? -12.43 0.771 19.5 1 94.62 111 PHE B CA 1
ATOM 3130 C C . PHE B 1 111 ? -13.133 2.098 19.766 1 94.62 111 PHE B C 1
ATOM 3132 O O . PHE B 1 111 ? -12.984 3.051 19 1 94.62 111 PHE B O 1
ATOM 3139 N N . GLN B 1 112 ? -13.859 2.145 20.828 1 92.31 112 GLN B N 1
ATOM 3140 C CA . GLN B 1 112 ? -14.562 3.363 21.203 1 92.31 112 GLN B CA 1
ATOM 3141 C C . GLN B 1 112 ? -13.586 4.504 21.484 1 92.31 112 GLN B C 1
ATOM 3143 O O . GLN B 1 112 ? -13.797 5.629 21.016 1 92.31 112 GLN B O 1
ATOM 3148 N N . GLU B 1 113 ? -12.586 4.211 22.234 1 92.12 113 GLU B N 1
ATOM 3149 C CA . GLU B 1 113 ? -11.562 5.219 22.516 1 92.12 113 GLU B CA 1
ATOM 3150 C C . GLU B 1 113 ? -10.891 5.703 21.234 1 92.12 113 GLU B C 1
ATOM 3152 O O . GLU B 1 113 ? -10.68 6.902 21.047 1 92.12 113 GLU B O 1
ATOM 3157 N N . PHE B 1 114 ? -10.594 4.781 20.391 1 94.19 114 PHE B N 1
ATOM 3158 C CA . PHE B 1 114 ? -9.938 5.113 19.125 1 94.19 114 PHE B CA 1
ATOM 3159 C C . PHE B 1 114 ? -10.836 6.008 18.281 1 94.19 114 PHE B C 1
ATOM 3161 O O . PHE B 1 114 ? -10.375 7.012 17.734 1 94.19 114 PHE B O 1
ATOM 3168 N N . ALA B 1 115 ? -12.078 5.594 18.125 1 92.19 115 ALA B N 1
ATOM 3169 C CA . ALA B 1 115 ? -13.023 6.367 17.328 1 92.19 115 ALA B CA 1
ATOM 3170 C C . ALA B 1 115 ? -13.156 7.789 17.859 1 92.19 115 ALA B C 1
ATOM 3172 O O . ALA B 1 115 ? -13.242 8.742 17.078 1 92.19 115 ALA B O 1
ATOM 3173 N N . LYS B 1 116 ? -13.172 7.895 19.094 1 88.69 116 LYS B N 1
ATOM 3174 C CA . LYS B 1 116 ? -13.234 9.211 19.719 1 88.69 116 LYS B CA 1
ATOM 3175 C C . LYS B 1 116 ? -11.977 10.023 19.422 1 88.69 116 LYS B C 1
ATOM 3177 O O . LYS B 1 116 ? -12.055 11.219 19.125 1 88.69 116 LYS B O 1
ATOM 3182 N N . ALA B 1 117 ? -10.859 9.375 19.516 1 88.75 117 ALA B N 1
ATOM 3183 C CA . ALA B 1 117 ? -9.586 10.039 19.234 1 88.75 117 ALA B CA 1
ATOM 3184 C C . ALA B 1 117 ? -9.516 10.508 17.781 1 88.75 117 ALA B C 1
ATOM 3186 O O . ALA B 1 117 ? -8.867 11.508 17.484 1 88.75 117 ALA B O 1
ATOM 3187 N N . CYS B 1 118 ? -10.156 9.75 16.906 1 90.06 118 CYS B N 1
ATOM 3188 C CA . CYS B 1 118 ? -10.211 10.133 15.508 1 90.06 118 CYS B CA 1
ATOM 3189 C C . CYS B 1 118 ? -11.047 11.391 15.312 1 90.06 118 CYS B C 1
ATOM 3191 O O . CYS B 1 118 ? -10.93 12.07 14.289 1 90.06 118 CYS B O 1
ATOM 3193 N N . GLY B 1 119 ? -11.875 11.695 16.266 1 84.25 119 GLY B N 1
ATOM 3194 C CA . GLY B 1 119 ? -12.758 12.844 16.172 1 84.25 119 GLY B CA 1
ATOM 3195 C C . GLY B 1 119 ? -14.102 12.516 15.555 1 84.25 119 GLY B C 1
ATOM 3196 O O . GLY B 1 119 ? -14.836 13.414 15.133 1 84.25 119 GLY B O 1
ATOM 3197 N N . PHE B 1 120 ? -14.375 11.211 15.406 1 83.25 120 PHE B N 1
ATOM 3198 C CA . PHE B 1 120 ? -15.703 10.828 14.922 1 83.25 120 PHE B CA 1
ATOM 3199 C C . PHE B 1 120 ? -16.75 10.984 16.016 1 83.25 120 PHE B C 1
ATOM 3201 O O . PHE B 1 120 ? -16.438 10.836 17.203 1 83.25 120 PHE B O 1
ATOM 3208 N N . PRO B 1 121 ? -17.938 11.422 15.641 1 73.94 121 PRO B N 1
ATOM 3209 C CA . PRO B 1 121 ? -18.969 11.578 16.672 1 73.94 121 PRO B CA 1
ATOM 3210 C C . PRO B 1 121 ? -19.281 10.273 17.406 1 73.94 121 PRO B C 1
ATOM 3212 O O . PRO B 1 121 ? -19.25 9.203 16.797 1 73.94 121 PRO B O 1
ATOM 3215 N N . SER B 1 122 ? -19.281 10.281 18.75 1 63.66 122 SER B N 1
ATOM 3216 C CA . SER B 1 122 ? -19.422 9.141 19.641 1 63.66 122 SER B CA 1
ATOM 3217 C C . SER B 1 122 ? -20.766 8.438 19.453 1 63.66 122 SER B C 1
ATOM 3219 O O . SER B 1 122 ? -20.891 7.246 19.75 1 63.66 122 SER B O 1
ATOM 3221 N N . LYS B 1 123 ? -21.812 9.172 19.172 1 58.75 123 LYS B N 1
ATOM 3222 C CA . LYS B 1 123 ? -23.141 8.562 19.281 1 58.75 123 LYS B CA 1
ATOM 3223 C C . LYS B 1 123 ? -23.219 7.285 18.453 1 58.75 123 LYS B C 1
ATOM 3225 O O . LYS B 1 123 ? -23.984 6.375 18.781 1 58.75 123 LYS B O 1
ATOM 3230 N N . ARG B 1 124 ? -22.422 7.188 17.328 1 60.66 124 ARG B N 1
ATOM 3231 C CA . ARG B 1 124 ? -22.797 6.07 16.469 1 60.66 124 ARG B CA 1
ATOM 3232 C C . ARG B 1 124 ? -21.578 5.227 16.109 1 60.66 124 ARG B C 1
ATOM 3234 O O . ARG B 1 124 ? -20.859 5.551 15.172 1 60.66 124 ARG B O 1
ATOM 3241 N N . LEU B 1 125 ? -21.141 4.48 17.125 1 73.94 125 LEU B N 1
ATOM 3242 C CA . LEU B 1 125 ? -20.219 3.42 16.734 1 73.94 125 LEU B CA 1
ATOM 3243 C C . LEU B 1 125 ? -20.953 2.344 15.938 1 73.94 125 LEU B C 1
ATOM 3245 O O . LEU B 1 125 ? -21.062 1.201 16.391 1 73.94 125 LEU B O 1
ATOM 3249 N N . ASP B 1 126 ? -21.484 2.752 14.859 1 86.81 126 ASP B N 1
ATOM 3250 C CA . ASP B 1 126 ? -22.328 1.872 14.055 1 86.81 126 ASP B CA 1
ATOM 3251 C C . ASP B 1 126 ? -21.516 1.218 12.938 1 86.81 126 ASP B C 1
ATOM 3253 O O . ASP B 1 126 ? -20.297 1.361 12.883 1 86.81 126 ASP B O 1
ATOM 3257 N N . ALA B 1 127 ? -22.219 0.468 12.234 1 91.69 127 ALA B N 1
ATOM 3258 C CA . ALA B 1 127 ? -21.625 -0.318 11.156 1 91.69 127 ALA B CA 1
ATOM 3259 C C . ALA B 1 127 ? -20.969 0.586 10.117 1 91.69 127 ALA B C 1
ATOM 3261 O O . ALA B 1 127 ? -19.906 0.26 9.586 1 91.69 127 ALA B O 1
ATOM 3262 N N . LYS B 1 128 ? -21.547 1.668 9.906 1 92.31 128 LYS B N 1
ATOM 3263 C CA . LYS B 1 128 ? -21.016 2.602 8.914 1 92.31 128 LYS B CA 1
ATOM 3264 C C . LYS B 1 128 ? -19.656 3.154 9.336 1 92.31 128 LYS B C 1
ATOM 3266 O O . LYS B 1 128 ? -18.75 3.244 8.516 1 92.31 128 LYS B O 1
ATOM 3271 N N . LEU B 1 129 ? -19.562 3.551 10.547 1 92.81 129 LEU B N 1
ATOM 3272 C CA . LEU B 1 129 ? -18.297 4.059 11.062 1 92.81 129 LEU B CA 1
ATOM 3273 C C . LEU B 1 129 ? -17.219 2.975 11.031 1 92.81 129 LEU B C 1
ATOM 3275 O O . LEU B 1 129 ? -16.078 3.236 10.648 1 92.81 129 LEU B O 1
ATOM 3279 N N . ARG B 1 130 ? -17.578 1.791 11.438 1 94.69 130 ARG B N 1
ATOM 3280 C CA . ARG B 1 130 ? -16.641 0.68 11.422 1 94.69 130 ARG B CA 1
ATOM 3281 C C . ARG B 1 130 ? -16.125 0.425 10.008 1 94.69 130 ARG B C 1
ATOM 3283 O O . ARG B 1 130 ? -14.93 0.194 9.812 1 94.69 130 ARG B O 1
ATOM 3290 N N . LEU B 1 131 ? -17.031 0.5 9.078 1 94.94 131 LEU B N 1
ATOM 3291 C CA . LEU B 1 131 ? -16.641 0.317 7.684 1 94.94 131 LEU B CA 1
ATOM 3292 C C . LEU B 1 131 ? -15.695 1.426 7.234 1 94.94 131 LEU B C 1
ATOM 3294 O O . LEU B 1 131 ? -14.711 1.164 6.543 1 94.94 131 LEU B O 1
ATOM 3298 N N . THR B 1 132 ? -15.984 2.623 7.641 1 94.31 132 THR B N 1
ATOM 3299 C CA . THR B 1 132 ? -15.156 3.771 7.293 1 94.31 132 THR B CA 1
ATOM 3300 C C . THR B 1 132 ? -13.742 3.605 7.844 1 94.31 132 THR B C 1
ATOM 3302 O O . THR B 1 132 ? -12.766 3.834 7.133 1 94.31 132 THR B O 1
ATOM 3305 N N . ILE B 1 133 ? -13.672 3.211 9.039 1 95.31 133 ILE B N 1
ATOM 3306 C CA . ILE B 1 133 ? -12.375 3.043 9.688 1 95.31 133 ILE B CA 1
ATOM 3307 C C . ILE B 1 133 ? -11.625 1.875 9.055 1 95.31 133 ILE B C 1
ATOM 3309 O O . ILE B 1 133 ? -10.422 1.965 8.805 1 95.31 133 ILE B O 1
ATOM 3313 N N . HIS B 1 134 ? -12.352 0.804 8.781 1 96.44 134 HIS B N 1
ATOM 3314 C CA . HIS B 1 134 ? -11.75 -0.358 8.133 1 96.44 134 HIS B CA 1
ATOM 3315 C C . HIS B 1 134 ? -11.102 0.025 6.805 1 96.44 134 HIS B C 1
ATOM 3317 O O . HIS B 1 134 ? -9.93 -0.298 6.566 1 96.44 134 HIS B O 1
ATOM 3323 N N . GLU B 1 135 ? -11.836 0.699 5.984 1 96.5 135 GLU B N 1
ATOM 3324 C CA . GLU B 1 135 ? -11.328 1.091 4.672 1 96.5 135 GLU B CA 1
ATOM 3325 C C . GLU B 1 135 ? -10.172 2.074 4.797 1 96.5 135 GLU B C 1
ATOM 3327 O O . GLU B 1 135 ? -9.195 1.991 4.047 1 96.5 135 GLU B O 1
ATOM 3332 N N . SER B 1 136 ? -10.305 2.984 5.707 1 97.38 136 SER B N 1
ATOM 3333 C CA . SER B 1 136 ? -9.258 3.979 5.922 1 97.38 136 SER B CA 1
ATOM 3334 C C . SER B 1 136 ? -7.961 3.324 6.395 1 97.38 136 SER B C 1
ATOM 3336 O O . SER B 1 136 ? -6.875 3.689 5.941 1 97.38 136 SER B O 1
ATOM 3338 N N . LEU B 1 137 ? -8.094 2.379 7.332 1 98.12 137 LEU B N 1
ATOM 3339 C CA . LEU B 1 137 ? -6.91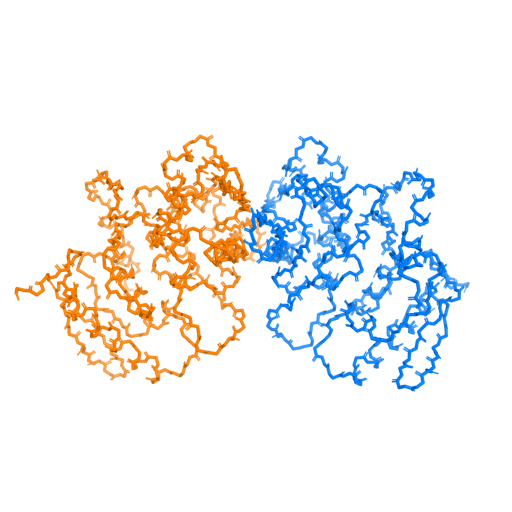 1.654 7.785 1 98.12 137 LEU B CA 1
ATOM 3340 C C . LEU B 1 137 ? -6.219 0.958 6.617 1 98.12 137 LEU B C 1
ATOM 3342 O O . LEU B 1 137 ? -4.992 0.881 6.574 1 98.12 137 LEU B O 1
ATOM 3346 N N . GLY B 1 138 ? -7 0.473 5.754 1 97.56 138 GLY B N 1
ATOM 3347 C CA . GLY B 1 138 ? -6.441 -0.147 4.566 1 97.56 138 GLY B CA 1
ATOM 3348 C C . GLY B 1 138 ? -5.664 0.824 3.695 1 97.56 138 GLY B C 1
ATOM 3349 O O . GLY B 1 138 ? -4.574 0.503 3.219 1 97.56 138 GLY B O 1
ATOM 3350 N N . ARG B 1 139 ? -6.219 1.988 3.475 1 96.94 139 ARG B N 1
ATOM 3351 C CA . ARG B 1 139 ? -5.531 2.996 2.676 1 96.94 139 ARG B CA 1
ATOM 3352 C C . ARG B 1 139 ? -4.254 3.463 3.367 1 96.94 139 ARG B C 1
ATOM 3354 O O . ARG B 1 139 ? -3.219 3.639 2.719 1 96.94 139 ARG B O 1
ATOM 3361 N N . LEU B 1 140 ? -4.336 3.666 4.645 1 97.19 140 LEU B N 1
ATOM 3362 C CA . LEU B 1 140 ? -3.158 4.059 5.406 1 97.19 140 LEU B CA 1
ATOM 3363 C C . LEU B 1 140 ? -2.072 2.994 5.316 1 97.19 140 LEU B C 1
ATOM 3365 O O . LEU B 1 140 ? -0.89 3.314 5.176 1 97.19 140 LEU B O 1
ATOM 3369 N N . ARG B 1 141 ? -2.488 1.753 5.422 1 97.56 141 ARG B N 1
ATOM 3370 C CA . ARG B 1 141 ? -1.555 0.638 5.309 1 97.56 141 ARG B CA 1
ATOM 3371 C C . ARG B 1 141 ? -0.892 0.612 3.936 1 97.56 141 ARG B C 1
ATOM 3373 O O . ARG B 1 141 ? 0.298 0.312 3.82 1 97.56 141 ARG B O 1
ATOM 3380 N N . ASN B 1 142 ? -1.621 0.921 2.926 1 96.62 142 ASN B N 1
ATOM 3381 C CA . ASN B 1 142 ? -1.126 0.843 1.555 1 96.62 142 ASN B CA 1
ATOM 3382 C C . ASN B 1 142 ? -0.339 2.092 1.172 1 96.62 142 ASN B C 1
ATOM 3384 O O . ASN B 1 142 ? 0.178 2.189 0.057 1 96.62 142 ASN B O 1
ATOM 3388 N N . LYS B 1 143 ? -0.289 3.066 2.057 1 96.56 143 LYS B N 1
ATOM 3389 C CA . LYS B 1 143 ? 0.53 4.254 1.823 1 96.56 143 LYS B CA 1
ATOM 3390 C C . LYS B 1 143 ? 1.982 4.004 2.221 1 96.56 143 LYS B C 1
ATOM 3392 O O . LYS B 1 143 ? 2.33 4.09 3.4 1 96.56 143 LYS B O 1
ATOM 3397 N N . GLY B 1 144 ? 2.83 3.84 1.231 1 96.81 144 GLY B N 1
ATOM 3398 C CA . GLY B 1 144 ? 4.199 3.4 1.452 1 96.81 144 GLY B CA 1
ATOM 3399 C C . GLY B 1 144 ? 5.191 4.547 1.521 1 96.81 144 GLY B C 1
ATOM 3400 O O . GLY B 1 144 ? 4.945 5.617 0.964 1 96.81 144 GLY B O 1
ATOM 3401 N N . ILE B 1 145 ? 6.219 4.375 2.215 1 96.94 145 ILE B N 1
ATOM 3402 C CA . ILE B 1 145 ? 7.387 5.25 2.266 1 96.94 145 ILE B CA 1
ATOM 3403 C C . ILE B 1 145 ? 8.633 4.473 1.838 1 96.94 145 ILE B C 1
ATOM 3405 O O . ILE B 1 145 ? 8.938 3.42 2.402 1 96.94 145 ILE B O 1
ATOM 3409 N N . ALA B 1 146 ? 9.281 4.977 0.872 1 97.88 146 ALA B N 1
ATOM 3410 C CA . ALA B 1 146 ? 10.484 4.352 0.336 1 97.88 146 ALA B CA 1
ATOM 3411 C C . ALA B 1 146 ? 11.719 5.211 0.607 1 97.88 146 ALA B C 1
ATOM 3413 O O . ALA B 1 146 ? 11.766 6.375 0.201 1 97.88 146 ALA B O 1
ATOM 3414 N N . PHE B 1 147 ? 12.695 4.68 1.327 1 98 147 PHE B N 1
ATOM 3415 C CA . PHE B 1 147 ? 13.992 5.305 1.561 1 98 147 PHE B CA 1
ATOM 3416 C C . PHE B 1 147 ? 15.062 4.676 0.681 1 98 147 PHE B C 1
ATOM 3418 O O . PHE B 1 147 ? 15.211 3.451 0.653 1 98 147 PHE B O 1
ATOM 3425 N N . LYS B 1 148 ? 15.75 5.422 0.012 1 98 148 LYS B N 1
ATOM 3426 C CA . LYS B 1 148 ? 16.828 4.91 -0.842 1 98 148 LYS B CA 1
ATOM 3427 C C . LYS B 1 148 ? 18.109 5.688 -0.627 1 98 148 LYS B C 1
ATOM 3429 O O . LYS B 1 148 ? 18.094 6.91 -0.467 1 98 148 LYS B O 1
ATOM 3434 N N . ARG B 1 149 ? 19.172 4.992 -0.583 1 97.38 149 ARG B N 1
ATOM 3435 C CA . ARG B 1 149 ? 20.5 5.598 -0.426 1 97.38 149 ARG B CA 1
ATOM 3436 C C . ARG B 1 149 ? 21.203 5.699 -1.768 1 97.38 149 ARG B C 1
ATOM 3438 O O . ARG B 1 149 ? 21.641 4.691 -2.324 1 97.38 149 ARG B O 1
ATOM 3445 N N . GLY B 1 150 ? 21.312 6.859 -2.229 1 93.25 150 GLY B N 1
ATOM 3446 C CA . GLY B 1 150 ? 22.078 7.117 -3.438 1 93.25 150 GLY B CA 1
ATOM 3447 C C . GLY B 1 150 ? 21.328 6.75 -4.707 1 93.25 150 GLY B C 1
ATOM 3448 O O . GLY B 1 150 ? 20.359 5.992 -4.664 1 93.25 150 GLY B O 1
ATOM 3449 N N . LYS B 1 151 ? 21.859 7.156 -5.805 1 90.75 151 LYS B N 1
ATOM 3450 C CA . LYS B 1 151 ? 21.281 6.871 -7.117 1 90.75 151 LYS B CA 1
ATOM 3451 C C . LYS B 1 151 ? 21.453 5.398 -7.48 1 90.75 151 LYS B C 1
ATOM 3453 O O . LYS B 1 151 ? 20.641 4.84 -8.219 1 90.75 151 LYS B O 1
ATOM 3458 N N . ASP B 1 152 ? 22.469 4.797 -6.844 1 90.19 152 ASP B N 1
ATOM 3459 C CA . ASP B 1 152 ? 22.781 3.41 -7.172 1 90.19 152 ASP B CA 1
ATOM 3460 C C . ASP B 1 152 ? 22.094 2.449 -6.211 1 90.19 152 ASP B C 1
ATOM 3462 O O . ASP B 1 152 ? 22.406 1.259 -6.176 1 90.19 152 ASP B O 1
ATOM 3466 N N . ALA B 1 153 ? 21.25 2.961 -5.398 1 93.94 153 ALA B N 1
ATOM 3467 C CA . ALA B 1 153 ? 20.469 2.127 -4.48 1 93.94 153 ALA B CA 1
ATOM 3468 C C . ALA B 1 153 ? 21.375 1.243 -3.637 1 93.94 153 ALA B C 1
ATOM 3470 O O . ALA B 1 153 ? 21.203 0.023 -3.59 1 93.94 153 ALA B O 1
ATOM 3471 N N . LYS B 1 154 ? 22.344 1.819 -3.012 1 95.31 154 LYS B N 1
ATOM 3472 C CA . LYS B 1 154 ? 23.25 1.075 -2.146 1 95.31 154 LYS B CA 1
ATOM 3473 C C . LYS B 1 154 ? 22.562 0.625 -0.868 1 95.31 154 LYS B C 1
ATOM 3475 O O . LYS B 1 154 ? 23.062 -0.236 -0.146 1 95.31 154 LYS B O 1
ATOM 3480 N N . GLY B 1 155 ? 21.453 1.181 -0.603 1 96.06 155 GLY B N 1
ATOM 3481 C CA . GLY B 1 155 ? 20.562 0.813 0.483 1 96.06 155 GLY B CA 1
ATOM 3482 C C . GLY B 1 155 ? 19.109 1.19 0.219 1 96.06 155 GLY B C 1
ATOM 3483 O O . GLY B 1 155 ? 18.828 2.133 -0.526 1 96.06 155 GLY B O 1
ATOM 3484 N N . GLY B 1 156 ? 18.266 0.474 0.786 1 97.31 156 GLY B N 1
ATOM 3485 C CA . GLY B 1 156 ? 16.844 0.738 0.628 1 97.31 156 GLY B CA 1
ATOM 3486 C C . GLY B 1 156 ? 16.016 0.306 1.827 1 97.31 156 GLY B C 1
ATOM 3487 O O . GLY B 1 156 ? 16.391 -0.64 2.529 1 97.31 156 GLY B O 1
ATOM 3488 N N . TYR B 1 157 ? 15.016 0.995 2.043 1 97.88 157 TYR B N 1
ATOM 3489 C CA . TYR B 1 157 ? 14.07 0.701 3.115 1 97.88 157 TYR B CA 1
ATOM 3490 C C . TYR B 1 157 ? 12.641 1.003 2.682 1 97.88 157 TYR B C 1
ATOM 3492 O O . TYR B 1 157 ? 12.32 2.141 2.326 1 97.88 157 TYR B O 1
ATOM 3500 N N . GLN B 1 158 ? 11.867 -0.057 2.594 1 98.25 158 GLN B N 1
ATOM 3501 C CA . GLN B 1 158 ? 10.453 0.047 2.232 1 98.25 158 GLN B CA 1
ATOM 3502 C C . GLN B 1 158 ? 9.555 -0.174 3.447 1 98.25 158 GLN B C 1
ATOM 3504 O O . GLN B 1 158 ? 9.609 -1.234 4.074 1 98.25 158 GLN B O 1
ATOM 3509 N N . THR B 1 159 ? 8.789 0.781 3.803 1 97.25 159 THR B N 1
ATOM 3510 C CA . THR B 1 159 ? 7.828 0.723 4.895 1 97.25 159 THR B CA 1
ATOM 3511 C C . THR B 1 159 ? 6.594 1.561 4.574 1 97.25 159 THR B C 1
ATOM 3513 O O . THR B 1 159 ? 6.262 1.765 3.402 1 97.25 159 THR B O 1
ATOM 3516 N N . GLY B 1 160 ? 5.828 1.942 5.602 1 95.75 160 GLY B N 1
ATOM 3517 C CA . GLY B 1 160 ? 4.629 2.74 5.383 1 95.75 160 GLY B CA 1
ATOM 3518 C C . GLY B 1 160 ? 4.066 3.336 6.66 1 95.75 160 GLY B C 1
ATOM 3519 O O . GLY B 1 160 ? 4.664 3.203 7.73 1 95.75 160 GLY B O 1
ATOM 3520 N N . LEU B 1 161 ? 2.943 4.016 6.461 1 94.12 161 LEU B N 1
ATOM 3521 C CA . LEU B 1 161 ? 2.348 4.73 7.586 1 94.12 161 LEU B CA 1
ATOM 3522 C C . LEU B 1 161 ? 1.823 3.752 8.633 1 94.12 161 LEU B C 1
ATOM 3524 O O . LEU B 1 161 ? 1.827 4.055 9.828 1 94.12 161 LEU B O 1
ATOM 3528 N N . LEU B 1 162 ? 1.381 2.639 8.188 1 95.75 162 LEU B N 1
ATOM 3529 C CA . LEU B 1 162 ? 0.845 1.582 9.039 1 95.75 162 LEU B CA 1
ATOM 3530 C C . LEU B 1 162 ? 1.24 0.206 8.508 1 95.75 162 LEU B C 1
ATOM 3532 O O . LEU B 1 162 ? 1.265 -0.017 7.297 1 95.75 162 LEU B O 1
ATOM 3536 N N . LYS B 1 163 ? 1.582 -0.677 9.422 1 96.38 163 LYS B N 1
ATOM 3537 C CA . LYS B 1 163 ? 1.899 -2.041 9.008 1 96.38 163 LYS B CA 1
ATOM 3538 C C . LYS B 1 163 ? 0.648 -2.914 8.984 1 96.38 163 LYS B C 1
ATOM 3540 O O . LYS B 1 163 ? 0.391 -3.617 8.008 1 96.38 163 LYS B O 1
ATOM 3545 N N . VAL B 1 164 ? -0.04 -2.877 10.133 1 97.19 164 VAL B N 1
ATOM 3546 C CA . VAL B 1 164 ? -1.221 -3.719 10.297 1 97.19 164 VAL B CA 1
ATOM 3547 C C . VAL B 1 164 ? -2.266 -2.984 11.133 1 97.19 164 VAL B C 1
ATOM 3549 O O . VAL B 1 164 ? -1.92 -2.26 12.07 1 97.19 164 VAL B O 1
ATOM 3552 N N . GLY B 1 165 ? -3.516 -3.082 10.812 1 97.69 165 GLY B N 1
ATOM 3553 C CA . GLY B 1 165 ? -4.645 -2.646 11.617 1 97.69 165 GLY B CA 1
ATOM 3554 C C . GLY B 1 165 ? -5.727 -3.701 11.75 1 97.69 165 GLY B C 1
ATOM 3555 O O . GLY B 1 165 ? -6.117 -4.324 10.766 1 97.69 165 GLY B O 1
ATOM 3556 N N . ARG B 1 166 ? -6.145 -3.904 12.961 1 97.44 166 ARG B N 1
ATOM 3557 C CA . ARG B 1 166 ? -7.195 -4.883 13.234 1 97.44 166 ARG B CA 1
ATOM 3558 C C . ARG B 1 166 ? -8.203 -4.336 14.234 1 97.44 166 ARG B C 1
ATOM 3560 O O . ARG B 1 166 ? -7.832 -3.639 15.18 1 97.44 166 ARG B O 1
ATOM 3567 N N . PHE B 1 167 ? -9.43 -4.652 14.023 1 96.62 167 PHE B N 1
ATOM 3568 C CA . PHE B 1 167 ? -10.391 -4.332 15.07 1 96.62 167 PHE B CA 1
ATOM 3569 C C . PHE B 1 167 ? -11.453 -5.422 15.18 1 96.62 167 PHE B C 1
ATOM 3571 O O . PHE B 1 167 ? -11.617 -6.23 14.266 1 96.62 167 PHE B O 1
ATOM 3578 N N . ASP B 1 168 ? -12.062 -5.492 16.328 1 96.12 168 ASP B N 1
ATOM 3579 C CA . ASP B 1 168 ? -13.156 -6.398 16.672 1 96.12 168 ASP B CA 1
ATOM 3580 C C . ASP B 1 168 ? -14.258 -5.668 17.422 1 96.12 168 ASP B C 1
ATOM 3582 O O . ASP B 1 168 ? -14.07 -5.258 18.578 1 96.12 168 ASP B O 1
ATOM 3586 N N . ALA B 1 169 ? -15.328 -5.57 16.844 1 93.56 169 ALA B N 1
ATOM 3587 C CA . ALA B 1 169 ? -16.438 -4.805 17.406 1 93.56 169 ALA B CA 1
ATOM 3588 C C . ALA B 1 169 ? -17 -5.492 18.656 1 93.56 169 ALA B C 1
ATOM 3590 O O . ALA B 1 169 ? -17.359 -4.824 19.625 1 93.56 169 ALA B O 1
ATOM 3591 N N . ASP B 1 170 ? -17.094 -6.766 18.656 1 93.5 170 ASP B N 1
ATOM 3592 C CA . ASP B 1 170 ? -17.656 -7.516 19.766 1 93.5 170 ASP B CA 1
ATOM 3593 C C . ASP B 1 170 ? -16.781 -7.371 21.016 1 93.5 170 ASP B C 1
ATOM 3595 O O . ASP B 1 170 ? -17.297 -7.32 22.141 1 93.5 170 ASP B O 1
ATOM 3599 N N . LEU B 1 171 ? -15.547 -7.262 20.828 1 95.31 171 LEU B N 1
ATOM 3600 C CA . LEU B 1 171 ? -14.617 -7.148 21.953 1 95.31 171 LEU B CA 1
ATOM 3601 C C . LEU B 1 171 ? -14.297 -5.688 22.25 1 95.31 171 LEU B C 1
ATOM 3603 O O . LEU B 1 171 ? -13.57 -5.387 23.188 1 95.31 171 LEU B O 1
ATOM 3607 N N . ASP B 1 172 ? -14.766 -4.734 21.391 1 94.75 172 ASP B N 1
ATOM 3608 C CA . ASP B 1 172 ? -14.406 -3.324 21.453 1 94.75 172 ASP B CA 1
ATOM 3609 C C . ASP B 1 172 ? -12.891 -3.145 21.5 1 94.75 172 ASP B C 1
ATOM 3611 O O . ASP B 1 172 ? -12.359 -2.531 22.438 1 94.75 172 ASP B O 1
ATOM 3615 N N . LEU B 1 173 ? -12.32 -3.66 20.453 1 96.69 173 LEU B N 1
ATOM 3616 C CA . LEU B 1 173 ? -10.867 -3.695 20.422 1 96.69 173 LEU B CA 1
ATOM 3617 C C . LEU B 1 173 ? -10.336 -3.217 19.062 1 96.69 173 LEU B C 1
ATOM 3619 O O . LEU B 1 173 ? -10.883 -3.572 18.031 1 96.69 173 LEU B O 1
ATOM 3623 N N . ILE B 1 174 ? -9.266 -2.477 19.125 1 96.81 174 ILE B N 1
ATOM 3624 C CA . ILE B 1 174 ? -8.492 -2.154 17.922 1 96.81 174 ILE B CA 1
ATOM 3625 C C . ILE B 1 174 ? -7.004 -2.332 18.219 1 96.81 174 ILE B C 1
ATOM 3627 O O . ILE B 1 174 ? -6.535 -2.006 19.312 1 96.81 174 ILE B O 1
ATOM 3631 N N . GLU B 1 175 ? -6.367 -2.963 17.328 1 97.25 175 GLU B N 1
ATOM 3632 C CA . GLU B 1 175 ? -4.93 -3.207 17.391 1 97.25 175 GLU B CA 1
ATOM 3633 C C . GLU B 1 175 ? -4.211 -2.582 16.188 1 97.25 175 GLU B C 1
ATOM 3635 O O . GLU B 1 175 ? -4.625 -2.771 15.047 1 97.25 175 GLU B O 1
ATOM 3640 N N . LEU B 1 176 ? -3.178 -1.848 16.469 1 96.19 176 LEU B N 1
ATOM 3641 C CA . LEU B 1 176 ? -2.412 -1.163 15.438 1 96.19 176 LEU B CA 1
ATOM 3642 C C . LEU B 1 176 ? -0.93 -1.51 15.539 1 96.19 176 LEU B C 1
ATOM 3644 O O . LEU B 1 176 ? -0.387 -1.613 16.641 1 96.19 176 LEU B O 1
ATOM 3648 N N . GLU B 1 177 ? -0.352 -1.773 14.43 1 95.56 177 GLU B N 1
ATOM 3649 C CA . GLU B 1 177 ? 1.087 -2.002 14.336 1 95.56 177 GLU B CA 1
ATOM 3650 C C . GLU B 1 177 ? 1.748 -1.002 13.398 1 95.56 177 GLU B C 1
ATOM 3652 O O . GLU B 1 177 ? 1.3 -0.821 12.258 1 95.56 177 GLU B O 1
ATOM 3657 N N . ALA B 1 178 ? 2.734 -0.316 13.812 1 92.19 178 ALA B N 1
ATOM 3658 C CA . ALA B 1 178 ? 3.498 0.639 13.008 1 92.19 178 ALA B CA 1
ATOM 3659 C C . ALA B 1 178 ? 4.988 0.31 13.039 1 92.19 178 ALA B C 1
ATOM 3661 O O . ALA B 1 178 ? 5.406 -0.644 13.695 1 92.19 178 ALA B O 1
ATOM 3662 N N . ASP B 1 179 ? 5.699 0.964 12.242 1 91.56 179 ASP B N 1
ATOM 3663 C CA . ASP B 1 179 ? 7.145 0.77 12.18 1 91.56 179 ASP B CA 1
ATOM 3664 C C . ASP B 1 179 ? 7.863 1.634 13.211 1 91.56 179 ASP B C 1
ATOM 3666 O O . ASP B 1 179 ? 7.82 2.863 13.141 1 91.56 179 ASP B O 1
ATOM 3670 N N . SER B 1 180 ? 8.586 1.021 14.07 1 86.69 180 SER B N 1
ATOM 3671 C CA . SER B 1 180 ? 9.266 1.732 15.148 1 86.69 180 SER B CA 1
ATOM 3672 C C . SER B 1 180 ? 10.328 2.68 14.602 1 86.69 180 SER B C 1
ATOM 3674 O O . SER B 1 180 ? 10.672 3.676 15.242 1 86.69 180 SER B O 1
ATOM 3676 N N . LYS B 1 181 ? 10.805 2.385 13.484 1 87.06 181 LYS B N 1
ATOM 3677 C CA . LYS B 1 181 ? 11.844 3.234 12.906 1 87.06 181 LYS B CA 1
ATOM 3678 C C . LYS B 1 181 ? 11.281 4.598 12.508 1 87.06 181 LYS B C 1
ATOM 3680 O O . LYS B 1 181 ? 12.031 5.547 12.289 1 87.06 181 LYS B O 1
ATOM 3685 N N . LEU B 1 182 ? 9.984 4.684 12.398 1 85.88 182 LEU B N 1
ATOM 3686 C CA . LEU B 1 182 ? 9.344 5.941 12.031 1 85.88 182 LEU B CA 1
ATOM 3687 C C . LEU B 1 182 ? 8.836 6.68 13.266 1 85.88 182 LEU B C 1
ATOM 3689 O O . LEU B 1 182 ? 8.172 7.711 13.148 1 85.88 182 LEU B O 1
ATOM 3693 N N . TRP B 1 183 ? 9.188 6.234 14.414 1 79.25 183 TRP B N 1
ATOM 3694 C CA . TRP B 1 183 ? 8.664 6.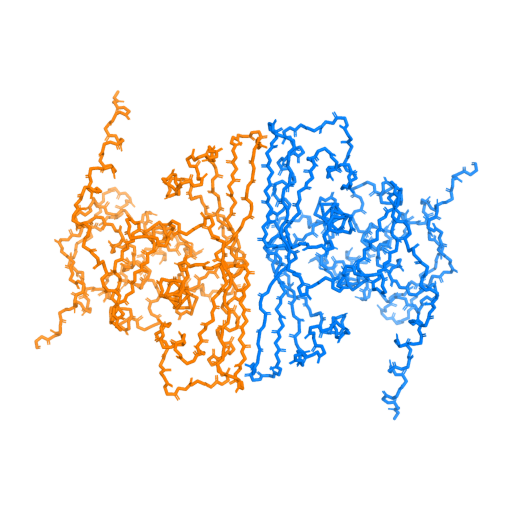793 15.656 1 79.25 183 TRP B CA 1
ATOM 3695 C C . TRP B 1 183 ? 9.055 8.258 15.805 1 79.25 183 TRP B C 1
ATOM 3697 O O . TRP B 1 183 ? 8.312 9.047 16.406 1 79.25 183 TRP B O 1
ATOM 3707 N N . GLU B 1 184 ? 10.172 8.516 15.281 1 77.81 184 GLU B N 1
ATOM 3708 C CA . GLU B 1 184 ? 10.617 9.898 15.367 1 77.81 184 GLU B CA 1
ATOM 3709 C C . GLU B 1 184 ? 9.586 10.852 14.781 1 77.81 184 GLU B C 1
ATOM 3711 O O . GLU B 1 184 ? 9.469 12 15.211 1 77.81 184 GLU B O 1
ATOM 3716 N N . LEU B 1 185 ? 8.891 10.383 13.805 1 75.88 185 LEU B N 1
ATOM 3717 C CA . LEU B 1 185 ? 7.848 11.195 13.188 1 75.88 185 LEU B CA 1
ATOM 3718 C C . LEU B 1 185 ? 6.781 11.578 14.203 1 75.88 185 LEU B C 1
ATOM 3720 O O . LEU B 1 185 ? 6.117 12.609 14.055 1 75.88 185 LEU B O 1
ATOM 3724 N N . PHE B 1 186 ? 6.785 10.766 15.219 1 68.06 186 PHE B N 1
ATOM 3725 C CA . PHE B 1 186 ? 5.699 10.938 16.172 1 68.06 186 PHE B CA 1
ATOM 3726 C C . PHE B 1 186 ? 6.195 11.633 17.438 1 68.06 186 PHE B C 1
ATOM 3728 O O . PHE B 1 186 ? 5.426 11.844 18.375 1 68.06 186 PHE B O 1
ATOM 3735 N N . GLN B 1 187 ? 7.438 12 17.391 1 70.38 187 GLN B N 1
ATOM 3736 C CA . GLN B 1 187 ? 8.023 12.641 18.562 1 70.38 187 GLN B CA 1
ATOM 3737 C C . GLN B 1 187 ? 7.789 14.148 18.547 1 70.38 187 GLN B C 1
ATOM 3739 O O . GLN B 1 187 ? 7.582 14.734 17.484 1 70.38 187 GLN B O 1
ATOM 3744 N N . LEU B 1 188 ? 7.898 14.727 19.594 1 60.34 188 LEU B N 1
ATOM 3745 C CA . LEU B 1 188 ? 7.453 16.078 19.891 1 60.34 188 LEU B CA 1
ATOM 3746 C C . LEU B 1 188 ? 8.227 17.109 19.078 1 60.34 188 LEU B C 1
ATOM 3748 O O . LEU B 1 188 ? 7.66 18.094 18.609 1 60.34 188 LEU B O 1
ATOM 3752 N N . ASP B 1 189 ? 9.438 16.922 18.891 1 62.44 189 ASP B N 1
ATOM 3753 C CA . ASP B 1 189 ? 10.234 17.953 18.234 1 62.44 189 ASP B CA 1
ATOM 3754 C C . ASP B 1 189 ? 9.867 18.062 16.75 1 62.44 189 ASP B C 1
ATOM 3756 O O . ASP B 1 189 ? 10.234 19.047 16.094 1 62.44 189 ASP B O 1
ATOM 3760 N N . TYR B 1 190 ? 9.086 17.328 16.312 1 68.94 190 TYR B N 1
ATOM 3761 C CA . TYR B 1 190 ? 8.703 17.312 14.906 1 68.94 190 TYR B CA 1
ATOM 3762 C C . TYR B 1 190 ? 7.184 17.328 14.75 1 68.94 190 TYR B C 1
ATOM 3764 O O . TYR B 1 190 ? 6.641 16.719 13.82 1 68.94 190 TYR B O 1
ATOM 3772 N N . ARG B 1 191 ? 6.617 18.141 15.719 1 78 191 ARG B N 1
ATOM 3773 C CA . ARG B 1 191 ? 5.164 18 15.703 1 78 191 ARG B CA 1
ATOM 3774 C C . ARG B 1 191 ? 4.488 19.359 15.781 1 78 191 ARG B C 1
ATOM 3776 O O . ARG B 1 191 ? 5.133 20.375 16.078 1 78 191 ARG B O 1
ATOM 3783 N N . VAL B 1 192 ? 3.322 19.391 15.406 1 79.81 192 VAL B N 1
ATOM 3784 C CA . VAL B 1 192 ? 2.467 20.578 15.469 1 79.81 192 VAL B CA 1
ATOM 3785 C C . VAL B 1 192 ? 1.158 20.234 16.172 1 79.81 192 VAL B C 1
ATOM 3787 O O . VAL B 1 192 ? 0.626 19.125 16 1 79.81 192 VAL B O 1
ATOM 3790 N N . LEU B 1 193 ? 0.764 21.156 16.922 1 79.62 193 LEU B N 1
ATOM 3791 C CA . LEU B 1 193 ? -0.52 21 17.594 1 79.62 193 LEU B CA 1
ATOM 3792 C C . LEU B 1 193 ? -1.662 21.469 16.703 1 79.62 193 LEU B C 1
ATOM 3794 O O . LEU B 1 193 ? -1.656 22.609 16.219 1 79.62 193 LEU B O 1
ATOM 3798 N N . LEU B 1 194 ? -2.508 20.609 16.422 1 86.12 194 LEU B N 1
ATOM 3799 C CA . LEU B 1 194 ? -3.705 20.953 15.664 1 86.12 194 LEU B CA 1
ATOM 3800 C C . LEU B 1 194 ? -4.941 20.922 16.547 1 86.12 194 LEU B C 1
ATOM 3802 O O . LEU B 1 194 ? -5.07 20.047 17.406 1 86.12 194 LEU B O 1
ATOM 3806 N N . GLN B 1 195 ? -5.762 21.875 16.312 1 85 195 GLN B N 1
ATOM 3807 C CA . GLN B 1 195 ? -6.977 21.969 17.109 1 85 195 GLN B CA 1
ATOM 3808 C C . GLN B 1 195 ? -8.133 21.234 16.438 1 85 195 GLN B C 1
ATOM 3810 O O . GLN B 1 195 ? -8.477 21.531 15.289 1 85 195 GLN B O 1
ATOM 3815 N N . HIS B 1 196 ? -8.773 20.422 17.203 1 84.94 196 HIS B N 1
ATOM 3816 C CA . HIS B 1 196 ? -9.898 19.672 16.672 1 84.94 196 HIS B CA 1
ATOM 3817 C C . HIS B 1 196 ? -11.039 20.594 16.266 1 84.94 196 HIS B C 1
ATOM 3819 O O . HIS B 1 196 ? -11.719 20.344 15.266 1 84.94 196 HIS B O 1
ATOM 3825 N N . HIS B 1 197 ? -11.242 21.562 17.047 1 86.12 197 HIS B N 1
ATOM 3826 C CA . HIS B 1 197 ? -12.383 22.438 16.781 1 86.12 197 HIS B CA 1
ATOM 3827 C C . HIS B 1 197 ? -12.211 23.172 15.453 1 86.12 197 HIS B C 1
ATOM 3829 O O . HIS B 1 197 ? -13.195 23.5 14.789 1 86.12 197 HIS B O 1
ATOM 3835 N N . ALA B 1 198 ? -10.992 23.516 15.086 1 88.12 198 ALA B N 1
ATOM 3836 C CA . ALA B 1 198 ? -10.75 24.141 13.789 1 88.12 198 ALA B CA 1
ATOM 3837 C C . ALA B 1 198 ? -11.164 23.219 12.656 1 88.12 198 ALA B C 1
ATOM 3839 O O . ALA B 1 198 ? -11.82 23.641 11.695 1 88.12 198 ALA B O 1
ATOM 3840 N N . LEU B 1 199 ? -10.836 21.969 12.805 1 87.94 199 LEU B N 1
ATOM 3841 C CA . LEU B 1 199 ? -11.203 20.984 11.797 1 87.94 199 LEU B CA 1
ATOM 3842 C C . LEU B 1 199 ? -12.711 20.734 11.789 1 87.94 199 LEU B C 1
ATOM 3844 O O . LEU B 1 199 ? -13.32 20.594 10.727 1 87.94 199 LEU B O 1
ATOM 3848 N N . ARG B 1 200 ? -13.273 20.766 12.938 1 87.12 200 ARG B N 1
ATOM 3849 C CA . ARG B 1 200 ? -14.711 20.562 13.07 1 87.12 200 ARG B CA 1
ATOM 3850 C C . ARG B 1 200 ? -15.5 21.734 12.484 1 87.12 200 ARG B C 1
ATOM 3852 O O . ARG B 1 200 ? -16.625 21.562 12.039 1 87.12 200 ARG B O 1
ATOM 3859 N N . ALA B 1 201 ? -14.93 22.875 12.5 1 91.12 201 ALA B N 1
ATOM 3860 C CA . ALA B 1 201 ? -15.57 24.078 11.977 1 91.12 201 ALA B CA 1
ATOM 3861 C C . ALA B 1 201 ? -15.555 24.078 10.445 1 91.12 201 ALA B C 1
ATOM 3863 O O . ALA B 1 201 ? -16.188 24.938 9.82 1 91.12 201 ALA B O 1
ATOM 3864 N N . LEU B 1 202 ? -14.883 23.125 9.883 1 93 202 LEU B N 1
ATOM 3865 C CA . LEU B 1 202 ? -14.758 23.047 8.43 1 93 202 LEU B CA 1
ATOM 3866 C C . LEU B 1 202 ? -15.281 21.719 7.91 1 93 202 LEU B C 1
ATOM 3868 O O . LEU B 1 202 ? -14.594 21.016 7.156 1 93 202 LEU B O 1
ATOM 3872 N N . PRO B 1 203 ? -16.484 21.375 8.273 1 87.75 203 PRO B N 1
ATOM 3873 C CA . PRO B 1 203 ? -17 20.078 7.84 1 87.75 203 PRO B CA 1
ATOM 3874 C C . PRO B 1 203 ? -17.109 19.969 6.32 1 87.75 203 PRO B C 1
ATOM 3876 O O . PRO B 1 203 ? -17.719 20.812 5.668 1 87.75 203 PRO B O 1
ATOM 3879 N N . LYS B 1 204 ? -16.484 18.938 5.777 1 89.12 204 LYS B N 1
ATOM 3880 C CA . LYS B 1 204 ? -16.547 18.578 4.363 1 89.12 204 LYS B CA 1
ATOM 3881 C C . LYS B 1 204 ? -15.812 19.609 3.508 1 89.12 204 LYS B C 1
ATOM 3883 O O . LYS B 1 204 ? -15.898 19.578 2.277 1 89.12 204 LYS B O 1
ATOM 3888 N N . LYS B 1 205 ? -15.148 20.562 4.18 1 94.56 205 LYS B N 1
ATOM 3889 C CA . LYS B 1 205 ? -14.328 21.531 3.471 1 94.56 205 LYS B CA 1
ATOM 3890 C C . LYS B 1 205 ? -12.859 21.125 3.467 1 94.56 205 LYS B C 1
ATOM 3892 O O . LYS B 1 205 ? -12.023 21.766 4.102 1 94.56 205 LYS B O 1
ATOM 3897 N N . GLU B 1 206 ? -12.633 20.156 2.625 1 95.69 206 GLU B N 1
ATOM 3898 C CA . GLU B 1 206 ? -11.375 19.422 2.719 1 95.69 206 GLU B CA 1
ATOM 3899 C C . GLU B 1 206 ? -10.195 20.281 2.281 1 95.69 206 GLU B C 1
ATOM 3901 O O . GLU B 1 206 ? -9.094 20.156 2.818 1 95.69 206 GLU B O 1
ATOM 3906 N N . ALA B 1 207 ? -10.43 21.141 1.316 1 96.44 207 ALA B N 1
ATOM 3907 C CA . ALA B 1 207 ? -9.352 22.047 0.916 1 96.44 207 ALA B CA 1
ATOM 3908 C C . ALA B 1 207 ? -8.977 22.984 2.053 1 96.44 207 ALA B C 1
ATOM 3910 O O . ALA B 1 207 ? -7.789 23.188 2.34 1 96.44 207 ALA B O 1
ATOM 3911 N N . ALA B 1 208 ? -9.961 23.547 2.705 1 97.31 208 ALA B N 1
ATOM 3912 C CA . ALA B 1 208 ? -9.711 24.453 3.832 1 97.31 208 ALA B CA 1
ATOM 3913 C C . ALA B 1 208 ? -9.031 23.703 4.98 1 97.31 208 ALA B C 1
ATOM 3915 O O . ALA B 1 208 ? -8.133 24.25 5.625 1 97.31 208 ALA B O 1
ATOM 3916 N N . GLN B 1 209 ? -9.469 22.5 5.234 1 95.88 209 GLN B N 1
ATOM 3917 C CA . GLN B 1 209 ? -8.836 21.672 6.262 1 95.88 209 GLN B CA 1
ATOM 3918 C C . GLN B 1 209 ? -7.359 21.453 5.957 1 95.88 209 GLN B C 1
ATOM 3920 O O . GLN B 1 209 ? -6.508 21.578 6.84 1 95.88 209 GLN B O 1
ATOM 3925 N N . ALA B 1 210 ? -7.137 21.094 4.742 1 96.75 210 ALA B N 1
ATOM 3926 C CA . ALA B 1 210 ? -5.762 20.828 4.324 1 96.75 210 ALA B CA 1
ATOM 3927 C C . ALA B 1 210 ? -4.895 22.078 4.445 1 96.75 210 ALA B C 1
ATOM 3929 O O . ALA B 1 210 ? -3.758 22 4.914 1 96.75 210 ALA B O 1
ATOM 3930 N N . ILE B 1 211 ? -5.43 23.188 4.016 1 97.19 211 ILE B N 1
ATOM 3931 C CA . ILE B 1 211 ? -4.672 24.422 4.094 1 97.19 211 ILE B CA 1
ATOM 3932 C C . ILE B 1 211 ? -4.453 24.812 5.559 1 97.19 211 ILE B C 1
ATOM 3934 O O . ILE B 1 211 ? -3.387 25.297 5.926 1 97.19 211 ILE B O 1
ATOM 3938 N N . TYR B 1 212 ? -5.406 24.625 6.391 1 96.06 212 TYR B N 1
ATOM 3939 C CA . TYR B 1 212 ? -5.273 24.875 7.82 1 96.06 212 TYR B CA 1
ATOM 3940 C C . TYR B 1 212 ? -4.094 24.094 8.398 1 96.06 212 TYR B C 1
ATOM 3942 O O . TYR B 1 212 ? -3.232 24.688 9.062 1 96.06 212 TYR B O 1
ATOM 3950 N N . THR B 1 213 ? -4.043 22.781 8.164 1 94.81 213 THR B N 1
ATOM 3951 C CA . THR B 1 213 ? -2.971 21.953 8.719 1 94.81 213 THR B CA 1
ATOM 3952 C C . THR B 1 213 ? -1.62 22.375 8.141 1 94.81 213 THR B C 1
ATOM 3954 O O . THR B 1 213 ? -0.604 22.344 8.836 1 94.81 213 THR B O 1
ATOM 3957 N N . PHE B 1 214 ? -1.646 22.812 6.949 1 95.62 214 PHE B N 1
ATOM 3958 C CA . PHE B 1 214 ? -0.438 23.281 6.277 1 95.62 214 PHE B CA 1
ATOM 3959 C C . PHE B 1 214 ? 0.095 24.547 6.934 1 95.62 214 PHE B C 1
ATOM 3961 O O . PHE B 1 214 ? 1.257 24.594 7.344 1 95.62 214 PHE B O 1
ATOM 3968 N N . ILE B 1 215 ? -0.744 25.484 7.039 1 95.38 215 ILE B N 1
ATOM 3969 C CA . ILE B 1 215 ? -0.345 26.781 7.598 1 95.38 215 ILE B CA 1
ATOM 3970 C C . ILE B 1 215 ? 0.094 26.609 9.047 1 95.38 215 ILE B C 1
ATOM 3972 O O . ILE B 1 215 ? 1.092 27.188 9.477 1 95.38 215 ILE B O 1
ATOM 3976 N N . GLU B 1 216 ? -0.611 25.719 9.805 1 92.69 216 GLU B N 1
ATOM 3977 C CA . GLU B 1 216 ? -0.26 25.469 11.203 1 92.69 216 GLU B CA 1
ATOM 3978 C C . GLU B 1 216 ? 1.122 24.828 11.32 1 92.69 216 GLU B C 1
ATOM 3980 O O . GLU B 1 216 ? 1.79 24.969 12.344 1 92.69 216 GLU B O 1
ATOM 3985 N N . SER B 1 217 ? 1.502 24.141 10.305 1 90.5 217 SER B N 1
ATOM 3986 C CA . SER B 1 217 ? 2.783 23.438 10.336 1 90.5 217 SER B CA 1
ATOM 3987 C C . SER B 1 217 ? 3.936 24.375 10 1 90.5 217 SER B C 1
ATOM 3989 O O . SER B 1 217 ? 5.102 24.016 10.164 1 90.5 217 SER B O 1
ATOM 3991 N N . LEU B 1 218 ? 3.596 25.531 9.523 1 91.38 218 LEU B N 1
ATOM 3992 C CA . LEU B 1 218 ? 4.605 26.531 9.18 1 91.38 218 LEU B CA 1
ATOM 3993 C C . LEU B 1 218 ? 4.98 27.375 10.391 1 91.38 218 LEU B C 1
ATOM 3995 O O . LEU B 1 218 ? 4.258 27.391 11.391 1 91.38 218 LEU B O 1
ATOM 3999 N N . PRO B 1 219 ? 6.121 28.016 10.305 1 88.19 219 PRO B N 1
ATOM 4000 C CA . PRO B 1 219 ? 6.438 28.953 11.383 1 88.19 219 PRO B CA 1
ATOM 4001 C C . PRO B 1 219 ? 5.359 30.016 11.578 1 88.19 219 PRO B C 1
ATOM 4003 O O . PRO B 1 219 ? 4.5 30.188 10.711 1 88.19 219 PRO B O 1
ATOM 4006 N N . GLN B 1 220 ? 5.301 30.656 12.703 1 86.06 220 GLN B N 1
ATOM 4007 C CA . GLN B 1 220 ? 4.266 31.625 13.07 1 86.06 220 GLN B CA 1
ATOM 4008 C C . GLN B 1 220 ? 4.137 32.719 12.023 1 86.06 220 GLN B C 1
ATOM 4010 O O . GLN B 1 220 ? 3.029 33.125 11.68 1 86.06 220 GLN B O 1
ATOM 4015 N N . ASN B 1 221 ? 5.234 33.281 11.578 1 87.81 221 ASN B N 1
ATOM 4016 C CA . ASN B 1 221 ? 5.25 34.281 10.531 1 87.81 221 ASN B CA 1
ATOM 4017 C C . ASN B 1 221 ? 5.934 33.781 9.266 1 87.81 221 ASN B C 1
ATOM 4019 O O . ASN B 1 221 ? 7.062 34.156 8.961 1 87.81 221 ASN B O 1
ATOM 4023 N N . PRO B 1 222 ? 5.133 33.062 8.547 1 90.5 222 PRO B N 1
ATOM 4024 C CA . PRO B 1 222 ? 5.762 32.469 7.371 1 90.5 222 PRO B CA 1
ATOM 4025 C C . PRO B 1 222 ? 5.996 33.469 6.246 1 90.5 222 PRO B C 1
ATOM 4027 O O . PRO B 1 222 ? 5.324 34.5 6.184 1 90.5 222 PRO B O 1
ATOM 4030 N N . LEU B 1 223 ? 6.938 33.156 5.375 1 93.5 223 LEU B N 1
ATOM 4031 C CA . LEU B 1 223 ? 7.062 33.875 4.117 1 93.5 223 LEU B CA 1
ATOM 4032 C C . LEU B 1 223 ? 5.785 33.75 3.289 1 93.5 223 LEU B C 1
ATOM 4034 O O . LEU B 1 223 ? 4.996 32.844 3.494 1 93.5 223 LEU B O 1
ATOM 4038 N N . PRO B 1 224 ? 5.613 34.719 2.439 1 95.38 224 PRO B N 1
ATOM 4039 C CA . PRO B 1 224 ? 4.43 34.594 1.58 1 95.38 224 PRO B CA 1
ATOM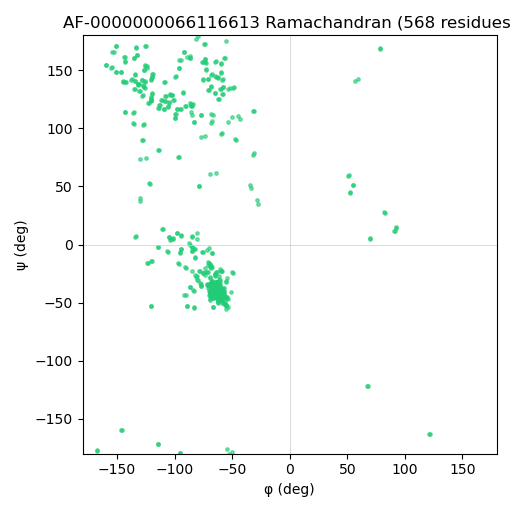 4040 C C . PRO B 1 224 ? 4.293 33.219 0.929 1 95.38 224 PRO B C 1
ATOM 4042 O O . PRO B 1 224 ? 5.281 32.656 0.457 1 95.38 224 PRO B O 1
ATOM 4045 N N . LEU B 1 225 ? 3.145 32.781 0.98 1 96.69 225 LEU B N 1
ATOM 4046 C CA . LEU B 1 225 ? 2.867 31.453 0.425 1 96.69 225 LEU B CA 1
ATOM 4047 C C . LEU B 1 225 ? 2.354 31.562 -1.007 1 96.69 225 LEU B C 1
ATOM 4049 O O . LEU B 1 225 ? 1.275 32.125 -1.243 1 96.69 225 LEU B O 1
ATOM 4053 N N . SER B 1 226 ? 3.098 31.031 -1.938 1 97.25 226 SER B N 1
ATOM 4054 C CA . SER B 1 226 ? 2.631 31.078 -3.32 1 97.25 226 SER B CA 1
ATOM 4055 C C . SER B 1 226 ? 1.474 30.109 -3.543 1 97.25 226 SER B C 1
ATOM 4057 O O . SER B 1 226 ? 1.394 29.062 -2.891 1 97.25 226 SER B O 1
ATOM 4059 N N . PHE B 1 227 ? 0.619 30.422 -4.465 1 97.75 227 PHE B N 1
ATOM 4060 C CA . PHE B 1 227 ? -0.442 29.5 -4.852 1 97.75 227 PHE B CA 1
ATOM 4061 C C . PHE B 1 227 ? 0.141 28.203 -5.398 1 97.75 227 PHE B C 1
ATOM 4063 O O . PHE B 1 227 ? -0.438 27.125 -5.215 1 97.75 227 PHE B O 1
ATOM 4070 N N . ALA B 1 228 ? 1.293 28.328 -5.988 1 96.31 228 ALA B N 1
ATOM 4071 C CA . ALA B 1 228 ? 1.963 27.141 -6.5 1 96.31 228 ALA B CA 1
ATOM 4072 C C . ALA B 1 228 ? 2.27 26.156 -5.375 1 96.31 228 ALA B C 1
ATOM 4074 O O . ALA B 1 228 ? 2.072 24.938 -5.527 1 96.31 228 ALA B O 1
ATOM 4075 N N . ARG B 1 229 ? 2.744 26.656 -4.289 1 95.5 229 ARG B N 1
ATOM 4076 C CA . ARG B 1 229 ? 3.062 25.828 -3.139 1 95.5 229 ARG B CA 1
ATOM 4077 C C . ARG B 1 229 ? 1.799 25.219 -2.535 1 95.5 229 ARG B C 1
ATOM 4079 O O . ARG B 1 229 ? 1.795 24.062 -2.123 1 95.5 229 ARG B O 1
ATOM 4086 N N . ILE B 1 230 ? 0.776 25.984 -2.512 1 97.25 230 ILE B N 1
ATOM 4087 C CA . ILE B 1 230 ? -0.486 25.5 -1.961 1 97.25 230 ILE B CA 1
ATOM 4088 C C . ILE B 1 230 ? -1.076 24.438 -2.881 1 97.25 230 ILE B C 1
ATOM 4090 O O . ILE B 1 230 ? -1.627 23.438 -2.41 1 97.25 230 ILE B O 1
ATOM 4094 N N . ARG B 1 231 ? -0.995 24.641 -4.184 1 96.31 231 ARG B N 1
ATOM 4095 C CA . ARG B 1 231 ? -1.461 23.641 -5.133 1 96.31 231 ARG B CA 1
ATOM 4096 C C . ARG B 1 231 ? -0.71 22.328 -4.957 1 96.31 231 ARG B C 1
ATOM 4098 O O . ARG B 1 231 ? -1.309 21.25 -5.023 1 96.31 231 ARG B O 1
ATOM 4105 N N . GLU B 1 232 ? 0.553 22.406 -4.738 1 93.75 232 GLU B N 1
ATOM 4106 C CA . GLU B 1 232 ? 1.347 21.203 -4.488 1 93.75 232 GLU B CA 1
ATOM 4107 C C . GLU B 1 232 ? 0.859 20.469 -3.244 1 93.75 232 GLU B C 1
ATOM 4109 O O . GLU B 1 232 ? 0.743 19.25 -3.244 1 93.75 232 GLU B O 1
ATOM 4114 N N . ARG B 1 233 ? 0.587 21.25 -2.234 1 95.19 233 ARG B N 1
ATOM 4115 C CA . ARG B 1 233 ? 0.108 20.672 -0.982 1 95.19 233 ARG B CA 1
ATOM 4116 C C . ARG B 1 233 ? -1.258 20.031 -1.167 1 95.19 233 ARG B C 1
ATOM 4118 O O . ARG B 1 233 ? -1.543 18.984 -0.565 1 95.19 233 ARG B O 1
ATOM 4125 N N . LEU B 1 234 ? -2.072 20.625 -1.932 1 95.38 234 LEU B N 1
ATOM 4126 C CA . LEU B 1 234 ? -3.436 20.141 -2.096 1 95.38 234 LEU B CA 1
ATOM 4127 C C . LEU B 1 234 ? -3.479 18.984 -3.102 1 95.38 234 LEU B C 1
ATOM 4129 O O . LEU B 1 234 ? -4.422 18.188 -3.1 1 95.38 234 LEU B O 1
ATOM 4133 N N . ALA B 1 235 ? -2.561 18.969 -4.012 1 92.25 235 ALA B N 1
ATOM 4134 C CA . ALA B 1 235 ? -2.418 17.922 -5.023 1 92.25 235 ALA B CA 1
ATOM 4135 C C . ALA B 1 235 ? -3.734 17.688 -5.766 1 92.25 235 ALA B C 1
ATOM 4137 O O . ALA B 1 235 ? -4.168 16.547 -5.938 1 92.25 235 ALA B O 1
ATOM 4138 N N . LEU B 1 236 ? -4.34 18.75 -6.102 1 89.06 236 LEU B N 1
ATOM 4139 C CA . LEU B 1 236 ? -5.566 18.641 -6.879 1 89.06 236 LEU B CA 1
ATOM 4140 C C . LEU B 1 236 ? -5.262 18.234 -8.32 1 89.06 236 LEU B C 1
ATOM 4142 O O . LEU B 1 236 ? -4.129 18.391 -8.781 1 89.06 236 LEU B O 1
ATOM 4146 N N . GLN B 1 237 ? -6.191 17.656 -9 1 86 237 GLN B N 1
ATOM 4147 C CA . GLN B 1 237 ? -5.973 17.172 -10.359 1 86 237 GLN B CA 1
ATOM 4148 C C . GLN B 1 237 ? -6.652 18.062 -11.383 1 86 237 GLN B C 1
ATOM 4150 O O . GLN B 1 237 ? -6.453 17.906 -12.594 1 86 237 GLN B O 1
ATOM 4155 N N . SER B 1 238 ? -7.41 19.031 -10.922 1 89.12 238 SER B N 1
ATOM 4156 C CA . SER B 1 238 ? -8.094 19.953 -11.82 1 89.12 238 SER B CA 1
ATOM 4157 C C . SER B 1 238 ? -7.121 20.953 -12.438 1 89.12 238 SER B C 1
ATOM 4159 O O . SER B 1 238 ? -5.93 20.938 -12.109 1 89.12 238 SER B O 1
ATOM 4161 N N . ALA B 1 239 ? -7.613 21.719 -13.367 1 92.69 239 ALA B N 1
ATOM 4162 C CA . ALA B 1 239 ? -6.797 22.75 -14 1 92.69 239 ALA B CA 1
ATOM 4163 C C . ALA B 1 239 ? -6.391 23.828 -12.992 1 92.69 239 ALA B C 1
ATOM 4165 O O . ALA B 1 239 ? -7.094 24.062 -12.008 1 92.69 239 ALA B O 1
ATOM 4166 N N . VAL B 1 240 ? -5.344 24.5 -13.305 1 94.62 240 VAL B N 1
ATOM 4167 C CA . VAL B 1 240 ? -4.73 25.469 -12.398 1 94.62 240 VAL B CA 1
ATOM 4168 C C . VAL B 1 240 ? -5.742 26.562 -12.039 1 94.62 240 VAL B C 1
ATOM 4170 O O . VAL B 1 240 ? -5.816 26.984 -10.883 1 94.62 240 VAL B O 1
ATOM 4173 N N . GLY B 1 241 ? -6.434 27.016 -13.07 1 94.94 241 GLY B N 1
ATOM 4174 C CA . GLY B 1 241 ? -7.441 28.016 -12.789 1 94.94 241 GLY B CA 1
ATOM 4175 C C . GLY B 1 241 ? -8.453 27.578 -11.75 1 94.94 241 GLY B C 1
ATOM 4176 O O . GLY B 1 241 ? -8.797 28.344 -10.844 1 94.94 241 GLY B O 1
ATOM 4177 N N . GLU B 1 242 ? -8.93 26.391 -11.914 1 95.06 242 GLU B N 1
ATOM 4178 C CA . GLU B 1 242 ? -9.891 25.828 -10.969 1 95.06 242 GLU B CA 1
ATOM 4179 C C . GLU B 1 242 ? -9.266 25.625 -9.602 1 95.06 242 GLU B C 1
ATOM 4181 O O . GLU B 1 242 ? -9.914 25.828 -8.57 1 95.06 242 GLU B O 1
ATOM 4186 N N . GLN B 1 243 ? -8.062 25.188 -9.562 1 96.19 243 GLN B N 1
ATOM 4187 C CA . GLN B 1 243 ? -7.344 25.031 -8.297 1 96.19 243 GLN B CA 1
ATOM 4188 C C . GLN B 1 243 ? -7.246 26.375 -7.559 1 96.19 243 GLN B C 1
ATOM 4190 O O . GLN B 1 243 ? -7.441 26.422 -6.34 1 96.19 243 GLN B O 1
ATOM 4195 N N . ASN B 1 244 ? -6.941 27.375 -8.289 1 97.06 244 ASN B N 1
ATOM 4196 C CA . ASN B 1 244 ? -6.836 28.703 -7.691 1 97.06 244 ASN B CA 1
ATOM 4197 C C . ASN B 1 244 ? -8.164 29.156 -7.09 1 97.06 244 ASN B C 1
ATOM 4199 O O . ASN B 1 244 ? -8.188 29.797 -6.043 1 97.06 244 ASN B O 1
ATOM 4203 N N . ARG B 1 245 ? -9.219 28.859 -7.773 1 97.06 245 ARG B N 1
ATOM 4204 C CA . ARG B 1 245 ? -10.539 29.172 -7.246 1 97.06 245 ARG B CA 1
ATOM 4205 C C . ARG B 1 245 ? -10.805 28.438 -5.938 1 97.06 245 ARG B C 1
ATOM 4207 O O . ARG B 1 245 ? -11.32 29.016 -4.984 1 97.06 245 ARG B O 1
ATOM 4214 N N . ILE B 1 246 ? -10.461 27.219 -5.91 1 96.75 246 ILE B N 1
ATOM 4215 C CA . ILE B 1 246 ? -10.648 26.391 -4.727 1 96.75 246 ILE B CA 1
ATOM 4216 C C . ILE B 1 246 ? -9.82 26.938 -3.566 1 96.75 246 ILE B C 1
ATOM 4218 O O . ILE B 1 246 ? -10.305 27.016 -2.434 1 96.75 246 ILE B O 1
ATOM 4222 N N . ILE B 1 247 ? -8.617 27.344 -3.855 1 97.94 247 ILE B N 1
ATOM 4223 C CA . ILE B 1 247 ? -7.73 27.906 -2.84 1 97.94 247 ILE B CA 1
ATOM 4224 C C . ILE B 1 247 ? -8.344 29.188 -2.268 1 97.94 247 ILE B C 1
ATOM 4226 O O . ILE B 1 247 ? -8.406 29.359 -1.049 1 97.94 247 ILE B O 1
ATOM 4230 N N . LYS B 1 248 ? -8.781 30.031 -3.107 1 98.12 248 LYS B N 1
ATOM 4231 C CA . LYS B 1 248 ? -9.383 31.281 -2.658 1 98.12 248 LYS B CA 1
ATOM 4232 C C . LYS B 1 248 ? -10.602 31.031 -1.778 1 98.12 248 LYS B C 1
ATOM 4234 O O . LYS B 1 248 ? -10.773 31.672 -0.74 1 98.12 248 LYS B O 1
ATOM 4239 N N . LYS B 1 249 ? -11.406 30.156 -2.229 1 97.88 249 LYS B N 1
ATOM 4240 C CA . LYS B 1 249 ? -12.594 29.797 -1.45 1 97.88 249 LYS B CA 1
ATOM 4241 C C . LYS B 1 249 ? -12.203 29.234 -0.085 1 97.88 249 LYS B C 1
ATOM 4243 O O . LYS B 1 249 ? -12.812 29.578 0.929 1 97.88 249 LYS B O 1
ATOM 4248 N N . ALA B 1 250 ? -11.258 28.375 -0.066 1 98.06 250 ALA B N 1
ATOM 4249 C CA . ALA B 1 250 ? -10.781 27.766 1.175 1 98.06 250 ALA B CA 1
ATOM 4250 C C . ALA B 1 250 ? -10.219 28.828 2.123 1 98.06 250 ALA B C 1
ATOM 4252 O O . ALA B 1 250 ? -10.461 28.766 3.332 1 98.06 250 ALA B O 1
ATOM 4253 N N . ILE B 1 251 ? -9.469 29.75 1.604 1 97.81 251 ILE B N 1
ATOM 4254 C CA . ILE B 1 251 ? -8.906 30.828 2.408 1 97.81 251 ILE B CA 1
ATOM 4255 C C . ILE B 1 251 ? -10.031 31.656 3.029 1 97.81 251 ILE B C 1
ATOM 4257 O O . ILE B 1 251 ? -9.969 32 4.207 1 97.81 251 ILE B O 1
ATOM 4261 N N . GLU B 1 252 ? -11.023 31.906 2.215 1 97.62 252 GLU B N 1
ATOM 4262 C CA . GLU B 1 252 ? -12.172 32.625 2.732 1 97.62 252 GLU B CA 1
ATOM 4263 C C . GLU B 1 252 ? -12.859 31.859 3.855 1 97.62 252 GLU B C 1
ATOM 4265 O O . GLU B 1 252 ? -13.328 32.469 4.828 1 97.62 252 GLU B O 1
ATOM 4270 N N . GLN B 1 253 ? -12.938 30.625 3.717 1 97.38 253 GLN B N 1
ATOM 4271 C CA . GLN B 1 253 ? -13.523 29.781 4.75 1 97.38 253 GLN B CA 1
ATOM 4272 C C . GLN B 1 253 ? -12.711 29.859 6.043 1 97.38 253 GLN B C 1
ATOM 4274 O O . GLN B 1 253 ? -13.281 29.891 7.137 1 97.38 253 GLN B O 1
ATOM 4279 N N . LEU B 1 254 ? -11.438 29.891 5.93 1 97.38 254 LEU B N 1
ATOM 4280 C CA . LEU B 1 254 ? -10.562 29.969 7.098 1 97.38 254 LEU B CA 1
ATOM 4281 C C . LEU B 1 254 ? -10.695 31.344 7.77 1 97.38 254 LEU B C 1
ATOM 4283 O O . LEU B 1 254 ? -10.617 31.438 9 1 97.38 254 LEU B O 1
ATOM 4287 N N . LYS B 1 255 ? -10.922 32.375 6.973 1 96.44 255 LYS B N 1
ATOM 4288 C CA . LYS B 1 255 ? -11.18 33.688 7.523 1 96.44 255 LYS B CA 1
ATOM 4289 C C . LYS B 1 255 ? -12.516 33.75 8.258 1 96.44 255 LYS B C 1
ATOM 4291 O O . LYS B 1 255 ? -12.617 34.312 9.344 1 96.44 255 LYS B O 1
ATOM 4296 N N . THR B 1 256 ? -13.477 33.094 7.664 1 95.69 256 THR B N 1
ATOM 4297 C CA . THR B 1 256 ? -14.836 33.125 8.18 1 95.69 256 THR B CA 1
ATOM 4298 C C . THR B 1 256 ? -14.914 32.469 9.555 1 95.69 256 THR B C 1
ATOM 4300 O O . THR B 1 256 ? -15.641 32.938 10.43 1 95.69 256 THR B O 1
ATOM 4303 N N . ILE B 1 257 ? -14.164 31.438 9.766 1 94.75 257 ILE B N 1
ATOM 4304 C CA . ILE B 1 257 ? -14.234 30.75 11.047 1 94.75 257 ILE B CA 1
ATOM 4305 C C . ILE B 1 257 ? -13.328 31.438 12.062 1 94.75 257 ILE B C 1
ATOM 4307 O O . ILE B 1 257 ? -13.242 31.016 13.219 1 94.75 257 ILE B O 1
ATOM 4311 N N . GLY B 1 258 ? -12.547 32.438 11.641 1 94.69 258 GLY B N 1
ATOM 4312 C CA . GLY B 1 258 ? -11.758 33.281 12.547 1 94.69 258 GLY B CA 1
ATOM 4313 C C . GLY B 1 258 ? -10.352 32.75 12.75 1 94.69 258 GLY B C 1
ATOM 4314 O O . GLY B 1 258 ? -9.641 33.188 13.648 1 94.69 258 GLY B O 1
ATOM 4315 N N . TYR B 1 259 ? -9.938 31.859 11.914 1 95.44 259 TYR B N 1
ATOM 4316 C CA . TYR B 1 259 ? -8.609 31.266 12.078 1 95.44 259 TYR B CA 1
ATOM 4317 C C . TYR B 1 259 ? -7.539 32.156 11.453 1 95.44 259 TYR B C 1
ATOM 4319 O O . TYR B 1 259 ? -6.469 32.344 12.039 1 95.44 259 TYR B O 1
ATOM 4327 N N . LEU B 1 260 ? -7.863 32.719 10.32 1 95.69 260 LEU B N 1
ATOM 4328 C CA . LEU B 1 260 ? -6.801 33.281 9.492 1 95.69 260 LEU B CA 1
ATOM 4329 C C . LEU B 1 260 ? -7.129 34.719 9.117 1 95.69 260 LEU B C 1
ATOM 4331 O O . LEU B 1 260 ? -8.266 35.031 8.742 1 95.69 260 LEU B O 1
ATOM 4335 N N . ASP B 1 261 ? -6.23 35.562 9.367 1 96 261 ASP B N 1
ATOM 4336 C CA . ASP B 1 261 ? -6.207 36.906 8.773 1 96 261 ASP B CA 1
ATOM 4337 C C . ASP B 1 261 ? -5.078 37.031 7.75 1 96 261 ASP B C 1
ATOM 4339 O O . ASP B 1 261 ? -3.902 36.875 8.094 1 96 261 ASP B O 1
ATOM 4343 N N . CYS B 1 262 ? -5.512 37.25 6.508 1 97.06 262 CYS B N 1
ATOM 4344 C CA . CYS B 1 262 ? -4.496 37.281 5.461 1 97.06 262 CYS B CA 1
ATOM 4345 C C . CYS B 1 262 ? -4.945 38.156 4.285 1 97.06 262 CYS B C 1
ATOM 4347 O O . CYS B 1 262 ? -6.098 38.594 4.234 1 97.06 262 CYS B O 1
ATOM 4349 N N . SER B 1 263 ? -4.02 38.5 3.42 1 97.38 263 SER B N 1
ATOM 4350 C CA . SER B 1 263 ? -4.293 39.125 2.139 1 97.38 263 SER B CA 1
ATOM 4351 C C . SER B 1 263 ? -3.699 38.312 0.983 1 97.38 263 SER B C 1
ATOM 4353 O O . SER B 1 263 ? -2.768 37.531 1.179 1 97.38 263 SER B O 1
ATOM 4355 N N . ILE B 1 264 ? -4.277 38.438 -0.137 1 97.06 264 ILE B N 1
ATOM 4356 C CA . ILE B 1 264 ? -3.768 37.812 -1.347 1 97.06 264 ILE B CA 1
ATOM 4357 C C . ILE B 1 264 ? -3.189 38.844 -2.281 1 97.06 264 ILE B C 1
ATOM 4359 O O . ILE B 1 264 ? -3.865 39.844 -2.619 1 97.06 264 ILE B O 1
ATOM 4363 N N . GLU B 1 265 ? -1.944 38.625 -2.602 1 96.75 265 GLU B N 1
ATOM 4364 C CA . GLU B 1 265 ? -1.262 39.562 -3.494 1 96.75 265 GLU B CA 1
ATOM 4365 C C . GLU B 1 265 ? -0.802 38.844 -4.773 1 96.75 265 GLU B C 1
ATOM 4367 O O . GLU B 1 265 ? -0.409 37.688 -4.742 1 96.75 265 GLU B O 1
ATOM 4372 N N . LYS B 1 266 ? -0.843 39.625 -5.812 1 95.06 266 LYS B N 1
ATOM 4373 C CA . LYS B 1 266 ? -0.386 39.094 -7.094 1 95.06 266 LYS B CA 1
ATOM 4374 C C . LYS B 1 266 ? 0.992 39.625 -7.457 1 95.06 266 LYS B C 1
ATOM 4376 O O . LYS B 1 266 ? 1.241 40.844 -7.332 1 95.06 266 LYS B O 1
ATOM 4381 N N . LYS B 1 267 ? 1.815 38.812 -7.766 1 93.12 267 LYS B N 1
ATOM 4382 C CA . LYS B 1 267 ? 3.139 39.156 -8.281 1 93.12 267 LYS B CA 1
ATOM 4383 C C . LYS B 1 267 ? 3.408 38.438 -9.609 1 93.12 267 LYS B C 1
ATOM 4385 O O . LYS B 1 267 ? 3.76 37.25 -9.625 1 93.12 267 LYS B O 1
ATOM 4390 N N . GLY B 1 268 ? 3.303 39.219 -10.719 1 91.5 268 GLY B N 1
ATOM 4391 C CA . GLY B 1 268 ? 3.381 38.562 -12.023 1 91.5 268 GLY B CA 1
ATOM 4392 C C . GLY B 1 268 ? 2.199 37.656 -12.32 1 91.5 268 GLY B C 1
ATOM 4393 O O . GLY B 1 268 ? 1.047 38.094 -12.234 1 91.5 268 GLY B O 1
ATOM 4394 N N . ARG B 1 269 ? 2.516 36.438 -12.562 1 91.44 269 ARG B N 1
ATOM 4395 C CA . ARG B 1 269 ? 1.46 35.5 -12.922 1 91.44 269 ARG B CA 1
ATOM 4396 C C . ARG B 1 269 ? 1.069 34.625 -11.734 1 91.44 269 ARG B C 1
ATOM 4398 O O . ARG B 1 269 ? 0.197 33.75 -11.844 1 91.44 269 ARG B O 1
ATOM 4405 N N . GLU B 1 270 ? 1.715 35 -10.586 1 94.19 270 GLU B N 1
ATOM 4406 C CA . GLU B 1 270 ? 1.453 34.125 -9.438 1 94.19 270 GLU B CA 1
ATOM 4407 C C . GLU B 1 270 ? 0.807 34.938 -8.297 1 94.19 270 GLU B C 1
ATOM 4409 O O . GLU B 1 270 ? 1.053 36.125 -8.156 1 94.19 270 GLU B O 1
AT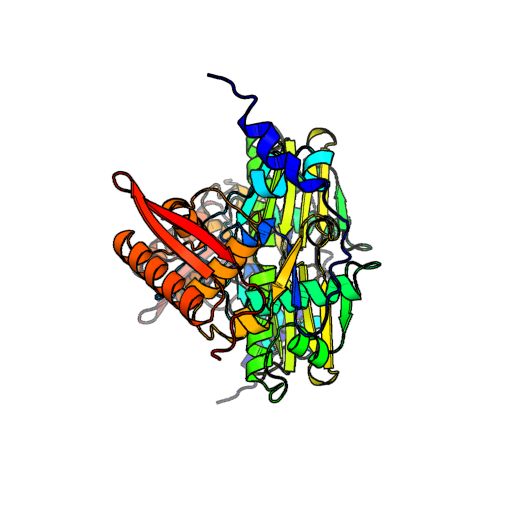OM 4414 N N . SER B 1 271 ? -0.069 34.281 -7.633 1 96.69 271 SER B N 1
ATOM 4415 C CA . SER B 1 271 ? -0.702 34.844 -6.445 1 96.69 271 SER B CA 1
ATOM 4416 C C . SER B 1 271 ? -0.042 34.312 -5.168 1 96.69 271 SER B C 1
ATOM 4418 O O . SER B 1 271 ? 0.442 33.188 -5.129 1 96.69 271 SER B O 1
ATOM 4420 N N . PHE B 1 272 ? 0.039 35.219 -4.137 1 97.88 272 PHE B N 1
ATOM 4421 C CA . PHE B 1 272 ? 0.652 34.875 -2.859 1 97.88 272 PHE B CA 1
ATOM 4422 C C . PHE B 1 272 ? -0.296 35.188 -1.706 1 97.88 272 PHE B C 1
ATOM 4424 O O . PHE B 1 272 ? -0.983 36.188 -1.713 1 97.88 272 PHE B O 1
ATOM 4431 N N . VAL B 1 273 ? -0.371 34.312 -0.765 1 97.69 273 VAL B N 1
ATOM 4432 C CA . VAL B 1 273 ? -1.079 34.562 0.487 1 97.69 273 VAL B CA 1
ATOM 4433 C C . VAL B 1 273 ? -0.119 35.156 1.516 1 97.69 273 VAL B C 1
ATOM 4435 O O . VAL B 1 273 ? 0.899 34.531 1.85 1 97.69 273 VAL B O 1
ATOM 4438 N N . ILE B 1 274 ? -0.401 36.312 1.956 1 97.31 274 ILE B N 1
ATOM 4439 C CA . ILE B 1 274 ? 0.353 36.938 3.025 1 97.31 274 ILE B CA 1
ATOM 4440 C C . ILE B 1 274 ? -0.381 36.781 4.352 1 97.31 274 ILE B C 1
ATOM 4442 O O . ILE B 1 274 ? -1.413 37.406 4.59 1 97.31 274 ILE B O 1
ATOM 4446 N N . VAL B 1 275 ? 0.153 36.031 5.227 1 96.56 275 VAL B N 1
ATOM 4447 C CA . VAL B 1 275 ? -0.488 35.75 6.508 1 96.56 275 VAL B CA 1
ATOM 4448 C C . VAL B 1 275 ? -0.18 36.844 7.504 1 96.56 275 VAL B C 1
ATOM 4450 O O . VAL B 1 275 ? 0.985 37.125 7.82 1 96.56 275 VAL B O 1
ATOM 4453 N N . HIS B 1 276 ? -1.166 37.5 7.977 1 96.12 276 HIS B N 1
ATOM 4454 C CA . HIS B 1 276 ? -1.013 38.562 8.953 1 96.12 276 HIS B CA 1
ATOM 4455 C C . HIS B 1 276 ? -1.082 38.031 10.383 1 96.12 276 HIS B C 1
ATOM 4457 O O . HIS B 1 276 ? -0.333 38.469 11.25 1 96.12 276 HIS B O 1
ATOM 4463 N N . SER B 1 277 ? -1.982 37.188 10.617 1 94.75 277 SER B N 1
ATOM 4464 C CA . SER B 1 277 ? -2.105 36.531 11.922 1 94.75 277 SER B CA 1
ATOM 4465 C C . SER B 1 277 ? -2.896 35.25 11.828 1 94.75 277 SER B C 1
ATOM 4467 O O . SER B 1 277 ? -3.67 35.031 10.883 1 94.75 277 SER B O 1
ATOM 4469 N N . ARG B 1 278 ? -2.629 34.344 12.758 1 93.94 278 ARG B N 1
ATOM 4470 C CA . ARG B 1 278 ? -3.338 33.094 12.93 1 93.94 278 ARG B CA 1
ATOM 4471 C C . ARG B 1 278 ? -3.971 33 14.312 1 93.94 278 ARG B C 1
ATOM 4473 O O . ARG B 1 278 ? -3.385 33.469 15.305 1 93.94 278 ARG B O 1
ATOM 4480 N N . ASN B 1 279 ? -5.117 32.438 14.352 1 90.94 279 ASN B N 1
ATOM 4481 C CA . ASN B 1 279 ? -5.797 32.25 15.633 1 90.94 279 ASN B CA 1
ATOM 4482 C C . ASN B 1 279 ? -6.23 30.781 15.797 1 90.94 279 ASN B C 1
ATOM 4484 O O . ASN B 1 279 ? -7.363 30.438 15.477 1 90.94 279 ASN B O 1
ATOM 4488 N N . PRO B 1 280 ? -5.387 30 16.359 1 83 280 PRO B N 1
ATOM 4489 C CA . PRO B 1 280 ? -5.715 28.578 16.5 1 83 280 PRO B CA 1
ATOM 4490 C C . PRO B 1 280 ? -6.98 28.344 17.328 1 83 280 PRO B C 1
ATOM 4492 O O . PRO B 1 280 ? -7.598 27.281 17.219 1 83 280 PRO B O 1
ATOM 4495 N N . LYS B 1 281 ? -7.414 29.281 18.203 1 81.31 281 LYS B N 1
ATOM 4496 C CA . LYS B 1 281 ? -8.609 29.141 19.031 1 81.31 281 LYS B CA 1
ATOM 4497 C C . LYS B 1 281 ? -9.852 29.625 18.281 1 81.31 281 LYS B C 1
ATOM 4499 O O . LYS B 1 281 ? -10.977 29.391 18.734 1 81.31 281 LYS B O 1
ATOM 4504 N N . LEU B 1 282 ? -9.781 30.031 17.156 1 80.94 282 LEU B N 1
ATOM 4505 C CA . LEU B 1 282 ? -10.844 30.547 16.297 1 80.94 282 LEU B CA 1
ATOM 4506 C C . LEU B 1 282 ? -11.555 31.719 16.953 1 80.94 282 LEU B C 1
ATOM 4508 O O . LEU B 1 282 ? -11.383 31.984 18.141 1 80.94 282 LEU B O 1
ATOM 4512 N N . LYS B 1 283 ? -12.023 32.906 16.391 1 66 283 LYS B N 1
ATOM 4513 C CA . LYS B 1 283 ? -12.812 34 16.938 1 66 283 LYS B CA 1
ATOM 4514 C C . LYS B 1 283 ? -14.289 33.625 17.031 1 66 283 LYS B C 1
ATOM 4516 O O . LYS B 1 283 ? -14.898 33.25 16.016 1 66 283 LYS B O 1
ATOM 4521 N N . LEU B 1 284 ? -14.828 33.062 18.219 1 50.25 284 LEU B N 1
ATOM 4522 C CA . LEU B 1 284 ? -16.281 33 18.328 1 50.25 284 LEU B CA 1
ATOM 4523 C C . LEU B 1 284 ? -16.906 34.312 17.891 1 50.25 284 LEU B C 1
ATOM 4525 O O . LEU B 1 284 ? -16.359 35.375 18.156 1 50.25 284 LEU B O 1
ATOM 4529 N N . PRO B 1 285 ? -17.609 34.312 16.734 1 44.06 285 PRO B N 1
ATOM 4530 C CA . PRO B 1 285 ? -18.312 35.594 16.609 1 44.06 285 PRO B CA 1
ATOM 4531 C C . PRO B 1 285 ? -18.734 36.188 17.953 1 44.06 285 PRO B C 1
ATOM 4533 O O . PRO B 1 285 ? -19.156 35.438 18.844 1 44.06 285 PRO B O 1
ATOM 4536 N N . GLU B 1 286 ? -18.156 37.375 18.359 1 36.53 286 GLU B N 1
ATOM 4537 C CA . GLU B 1 286 ? -18.906 38.062 19.406 1 36.53 286 GLU B CA 1
ATOM 4538 C C . GLU B 1 286 ? -20.406 38.062 19.109 1 36.53 286 GLU B C 1
ATOM 4540 O O . GLU B 1 286 ? -20.828 38.156 17.953 1 36.53 286 GLU B O 1
#

Organism: Escherichia coli (NCBI:txid562)